Protein AF-0000000085039464 (afdb_homodimer)

Secondary structure (DSSP, 8-state):
---TT--HHHHHHHHHHHHHHTT--HHHHHHHHT--HHHHHHHHTTSSPPPHHHHHHHHHHTT--HHHHTTTS-------SEEEE-GGG-EEE--STT-EEEEEEEEEEEEETTEEEEEEEEEEEEEEE---B--SEEEEEEEEESEEEEEETTEEEEEETT-EEEEETTS-EEEE--SSS-EEEEEEEEEE--/---TT--HHHHHHHHHHHHHHTT--HHHHHHHHT--HHHHHHHHTTSSPPPHHHHHHHHHHTT--HHHHTTT--------SEEEE-GGG-EEE--STT-EEEEEEEEEEEEETTEEEEEEEEEEEEEEE---B--SEEEEEEEEESEEEEEETTEEEEEETT-EEEEETTS-EEEE--SSS-EEEEEEEEEE--

InterPro domains:
  IPR001387 Cro/C1-type, helix-turn-helix domain [PF01381] (15-68)
  IPR001387 Cro/C1-type, helix-turn-helix domain [PS50943] (15-69)
  IPR001387 Cro/C1-type, helix-turn-helix domain [SM00530] (14-69)
  IPR001387 Cro/C1-type, helix-turn-helix domain [cd00093] (12-69)
  IPR010982 Lambda repressor-like, DNA-binding domain superfamily [G3DSA:1.10.260.40] (4-78)
  IPR010982 Lambda repressor-like, DNA-binding domain superfamily [SSF47413] (8-73)
  IPR011051 RmlC-like cupin domain superfamily [SSF51182] (63-189)
  IPR013096 Cupin 2, conserved barrel [PF07883] (136-189)
  IPR014710 RmlC-like jelly roll fold [G3DSA:2.60.120.10] (85-192)
  IPR050807 Transcriptional regulator/dioxygenase, bacterial-type [PTHR46797] (8-188)

Solvent-accessible surface area (backbone atoms only — not comparable to full-atom values): 20134 Å² total; per-residue (Å²): 131,86,64,45,72,79,31,40,51,58,56,9,44,52,50,45,51,53,38,50,76,66,72,46,51,69,61,54,50,16,64,73,38,71,42,54,53,70,57,50,50,27,27,36,51,33,28,29,51,69,40,70,70,58,45,50,34,47,30,56,67,68,72,46,53,71,65,63,72,46,58,75,56,57,78,63,74,72,82,80,47,58,48,81,37,50,53,89,67,43,39,80,45,91,56,57,90,80,45,40,45,67,46,38,24,42,61,52,68,43,55,52,90,66,23,42,31,37,35,29,42,36,39,35,29,52,72,34,44,70,76,68,44,57,26,51,34,41,34,35,39,36,28,71,37,44,47,35,40,38,35,47,66,93,43,77,41,83,42,41,55,54,19,33,41,37,33,44,20,69,46,44,31,39,78,39,25,88,43,95,53,55,22,32,31,44,37,37,38,38,24,46,62,108,131,88,66,47,68,85,30,39,52,59,57,10,43,49,53,45,49,53,38,51,76,68,70,47,51,68,64,56,52,15,63,72,38,71,42,52,52,68,56,48,51,27,26,38,50,34,27,30,49,69,40,70,70,58,45,50,36,46,30,55,67,67,72,45,51,70,65,62,72,48,56,75,56,57,81,64,75,73,83,79,49,57,49,81,37,50,53,89,66,42,39,80,45,91,57,57,90,80,46,40,46,66,45,37,24,43,60,52,69,43,57,54,91,65,22,42,31,37,35,28,42,36,38,34,28,52,73,35,42,69,77,69,44,57,26,52,34,42,34,38,39,36,29,71,36,46,46,36,39,38,35,47,64,92,43,75,43,84,43,40,56,55,19,34,40,36,32,46,20,70,46,42,33,40,77,38,24,87,44,94,54,54,22,34,31,44,38,37,37,37,26,45,61,110

Organism: Cyclobacterium marinum (strain ATCC 25205 / DSM 745 / LMG 13164 / NCIMB 1802) (NCBI:txid880070)

Nearest PDB structures (foldseek):
  8awn-assembly1_A-2  TM=8.419E-01  e=8.025E-09  Thermotoga maritima
  8hjx-assembly1_B  TM=8.366E-01  e=1.280E-08  Thermotoga maritima MSB8
  8awp-assembly1_A  TM=8.703E-01  e=2.900E-08  Thermotoga maritima
  8awo-assembly1_B  TM=8.431E-01  e=2.736E-08  Thermotoga maritima
  3kgz-assembly1_B  TM=7.423E-01  e=2.185E-06  Rhodopseudomonas palustris TIE-1

Structure (mmCIF, N/CA/C/O backbone):
data_AF-0000000085039464-model_v1
#
loop_
_entity.id
_entity.type
_entity.pdbx_description
1 polymer 'Helix-turn-helix domain protein'
#
loop_
_atom_site.group_PDB
_atom_site.id
_atom_site.type_symbol
_atom_site.label_atom_id
_atom_site.label_alt_id
_atom_site.label_comp_id
_atom_site.label_asym_id
_atom_site.label_entity_id
_atom_site.label_seq_id
_atom_site.pdbx_PDB_ins_code
_atom_site.Cartn_x
_atom_site.Cartn_y
_atom_site.Cartn_z
_atom_site.occupancy
_atom_site.B_iso_or_equiv
_atom_site.auth_seq_id
_atom_site.auth_comp_id
_atom_site.auth_asym_id
_atom_site.auth_atom_id
_atom_site.pdbx_PDB_model_num
ATOM 1 N N . MET A 1 1 ? 9.656 14.969 -17.031 1 28.89 1 MET A N 1
ATOM 2 C CA . MET A 1 1 ? 10.25 15.039 -15.703 1 28.89 1 MET A CA 1
ATOM 3 C C . MET A 1 1 ? 9.312 14.461 -14.648 1 28.89 1 MET A C 1
ATOM 5 O O . MET A 1 1 ? 8.219 14.984 -14.43 1 28.89 1 MET A O 1
ATOM 9 N N . ASP A 1 2 ? 9.117 13.305 -14.562 1 37.66 2 ASP A N 1
ATOM 10 C CA . ASP A 1 2 ? 8.242 12.492 -13.727 1 37.66 2 ASP A CA 1
ATOM 11 C C . ASP A 1 2 ? 8.492 12.766 -12.242 1 37.66 2 ASP A C 1
ATOM 13 O O . ASP A 1 2 ? 9.352 12.125 -11.633 1 37.66 2 ASP A O 1
ATOM 17 N N . ASN A 1 3 ? 8.555 14.008 -11.852 1 40.62 3 ASN A N 1
ATOM 18 C CA . ASN A 1 3 ? 8.875 14.531 -10.531 1 40.62 3 ASN A CA 1
ATOM 19 C C . ASN A 1 3 ? 7.922 14 -9.461 1 40.62 3 ASN A C 1
ATOM 21 O O . ASN A 1 3 ? 6.871 14.586 -9.211 1 40.62 3 ASN A O 1
ATOM 25 N N . SER A 1 4 ? 7.883 12.789 -9.383 1 44.72 4 SER A N 1
ATOM 26 C CA . SER A 1 4 ? 7.137 12.023 -8.391 1 44.72 4 SER A CA 1
ATOM 27 C C . SER A 1 4 ? 7.348 12.57 -6.988 1 44.72 4 SER A C 1
ATOM 29 O O . SER A 1 4 ? 6.66 12.172 -6.047 1 44.72 4 SER A O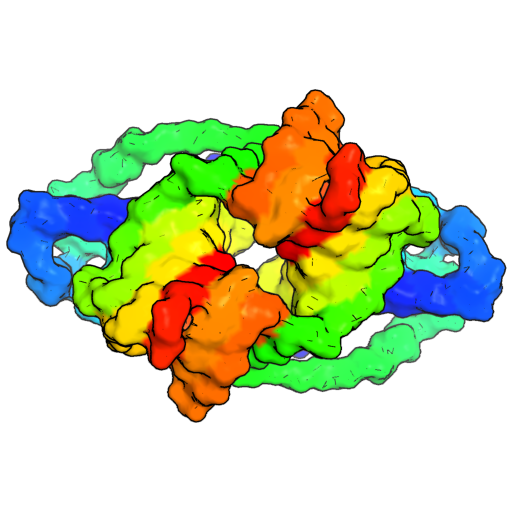 1
ATOM 31 N N . ALA A 1 5 ? 8.578 13.328 -6.801 1 44.28 5 ALA A N 1
ATOM 32 C CA . ALA A 1 5 ? 8.984 13.789 -5.477 1 44.28 5 ALA A CA 1
ATOM 33 C C . ALA A 1 5 ? 7.926 14.703 -4.867 1 44.28 5 ALA A C 1
ATOM 35 O O . ALA A 1 5 ? 7.973 15 -3.67 1 44.28 5 ALA A O 1
ATOM 36 N N . TYR A 1 6 ? 7.305 15.422 -5.844 1 52.38 6 TYR A N 1
ATOM 37 C CA . TYR A 1 6 ? 6.426 16.406 -5.219 1 52.38 6 TYR A CA 1
ATOM 38 C C . TYR A 1 6 ? 5.238 15.727 -4.547 1 52.38 6 TYR A C 1
ATOM 40 O O . TYR A 1 6 ? 4.23 15.438 -5.195 1 52.38 6 TYR A O 1
ATOM 48 N N . LEU A 1 7 ? 5.543 15.164 -3.32 1 71.12 7 LEU A N 1
ATOM 49 C CA . LEU A 1 7 ? 4.68 14.289 -2.541 1 71.12 7 LEU A CA 1
ATOM 50 C C . LEU A 1 7 ? 3.848 15.086 -1.542 1 71.12 7 LEU A C 1
ATOM 52 O O . LEU A 1 7 ? 4.262 16.156 -1.104 1 71.12 7 LEU A O 1
ATOM 56 N N . THR A 1 8 ? 2.615 14.906 -1.53 1 80.5 8 THR A N 1
ATOM 57 C CA . THR A 1 8 ? 1.547 15.531 -0.761 1 80.5 8 THR A CA 1
ATOM 58 C C . THR A 1 8 ? 2.051 15.961 0.614 1 80.5 8 THR A C 1
ATOM 60 O O . THR A 1 8 ? 1.874 17.109 1.016 1 80.5 8 THR A O 1
ATOM 63 N N . THR A 1 9 ? 2.879 15.227 1.205 1 85.56 9 THR A N 1
ATOM 64 C CA . 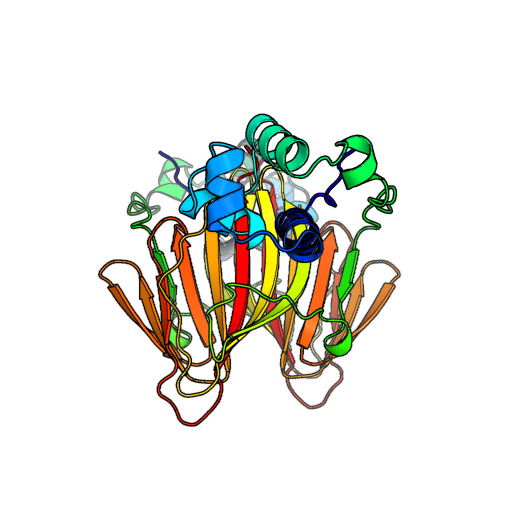THR A 1 9 ? 3.33 15.508 2.562 1 85.56 9 THR A CA 1
ATOM 65 C C . THR A 1 9 ? 4.438 16.562 2.559 1 85.56 9 THR A C 1
ATOM 67 O O . THR A 1 9 ? 4.488 17.422 3.439 1 85.56 9 THR A O 1
ATOM 70 N N . TRP A 1 10 ? 5.305 16.547 1.567 1 85.19 10 TRP A N 1
ATOM 71 C CA . TRP A 1 10 ? 6.383 17.516 1.484 1 85.19 10 TRP A CA 1
ATOM 72 C C . TRP A 1 10 ? 5.832 18.922 1.24 1 85.19 10 TRP A C 1
ATOM 74 O O . TRP A 1 10 ? 6.191 19.859 1.942 1 85.19 10 TRP A O 1
ATOM 84 N N . ILE A 1 11 ? 4.941 19.031 0.351 1 88.44 11 ILE A N 1
ATOM 85 C CA . ILE A 1 11 ? 4.32 20.297 0.02 1 88.44 11 ILE A CA 1
ATOM 86 C C . ILE A 1 11 ? 3.582 20.844 1.239 1 88.44 11 ILE A C 1
ATOM 88 O O . ILE A 1 11 ? 3.773 22 1.621 1 88.44 11 ILE A O 1
ATOM 92 N N . GLY A 1 12 ? 2.775 19.969 1.784 1 92.19 12 GLY A N 1
ATOM 93 C CA . GLY A 1 12 ? 1.966 20.375 2.922 1 92.19 12 GLY A CA 1
ATOM 94 C C . GLY A 1 12 ? 2.793 20.828 4.109 1 92.19 12 GLY A C 1
ATOM 95 O O . GLY A 1 12 ? 2.516 21.875 4.707 1 92.19 12 GLY A O 1
ATOM 96 N N . SER A 1 13 ? 3.814 20.062 4.418 1 91.12 13 SER A N 1
ATOM 97 C CA . SER A 1 13 ? 4.664 20.375 5.555 1 91.12 13 SER A CA 1
ATOM 98 C C . SER A 1 13 ? 5.43 21.672 5.328 1 91.12 13 SER A C 1
ATOM 100 O O . SER A 1 13 ? 5.625 22.453 6.262 1 91.12 13 SER A O 1
ATOM 102 N N . LYS A 1 14 ? 5.875 21.891 4.105 1 91.5 14 LYS A N 1
ATOM 103 C CA . LYS A 1 14 ? 6.617 23.109 3.793 1 91.5 14 LYS A CA 1
ATOM 104 C C . LYS A 1 14 ? 5.73 24.344 3.912 1 91.5 14 LYS A C 1
ATOM 106 O O . LYS A 1 14 ? 6.145 25.359 4.461 1 91.5 14 LYS A O 1
ATOM 111 N N . ILE A 1 15 ? 4.539 24.234 3.457 1 94.75 15 ILE A N 1
ATOM 112 C CA . ILE A 1 15 ? 3.572 25.312 3.596 1 94.75 15 ILE A CA 1
ATOM 113 C C . ILE A 1 15 ? 3.346 25.609 5.074 1 94.75 15 ILE A C 1
ATOM 115 O O . ILE A 1 15 ? 3.361 26.781 5.488 1 94.75 15 ILE A O 1
ATOM 119 N N . LYS A 1 16 ? 3.141 24.609 5.793 1 95.5 16 LYS A N 1
ATOM 120 C CA . LYS A 1 16 ? 2.916 24.75 7.227 1 95.5 16 LYS A CA 1
ATOM 121 C C . LYS A 1 16 ? 4.098 25.438 7.902 1 95.5 16 LYS A C 1
ATOM 123 O O . LYS A 1 16 ? 3.912 26.344 8.719 1 95.5 16 LYS A O 1
ATOM 128 N N . ASP A 1 17 ? 5.262 24.984 7.547 1 94.38 17 ASP A N 1
ATOM 129 C CA . ASP A 1 17 ? 6.473 25.547 8.133 1 94.38 17 ASP A CA 1
ATOM 130 C C . ASP A 1 17 ? 6.586 27.047 7.812 1 94.38 17 ASP A C 1
ATOM 132 O O . ASP A 1 17 ? 6.922 27.844 8.68 1 94.38 17 ASP A O 1
ATOM 136 N N . ILE A 1 18 ? 6.336 27.391 6.637 1 95.62 18 ILE A N 1
ATOM 137 C CA . ILE A 1 18 ? 6.406 28.781 6.219 1 95.62 18 ILE A CA 1
ATOM 138 C C . ILE A 1 18 ? 5.355 29.594 6.965 1 95.62 18 ILE A C 1
ATOM 140 O O . ILE A 1 18 ? 5.652 30.672 7.492 1 95.62 18 ILE A O 1
ATOM 144 N N . ARG A 1 19 ? 4.098 29.062 7.016 1 96.81 19 ARG A N 1
ATOM 145 C CA . ARG A 1 19 ? 3.025 29.734 7.738 1 96.81 19 ARG A CA 1
ATOM 146 C C . ARG A 1 19 ? 3.428 30.016 9.18 1 96.81 19 ARG A C 1
ATOM 148 O O . ARG A 1 19 ? 3.268 31.125 9.68 1 96.81 19 ARG A O 1
ATOM 155 N N . LYS A 1 20 ? 3.967 29 9.797 1 95.75 20 LYS A N 1
ATOM 156 C CA . LYS A 1 20 ? 4.348 29.094 11.203 1 95.75 20 LYS A CA 1
ATOM 157 C C . LYS A 1 20 ? 5.512 30.062 11.391 1 95.75 20 LYS A C 1
ATOM 159 O O . LYS A 1 20 ? 5.559 30.812 12.367 1 95.75 20 LYS A O 1
ATOM 164 N N . SER A 1 21 ? 6.445 30.047 10.484 1 96.12 21 SER A N 1
ATOM 165 C CA . SER A 1 21 ? 7.59 30.953 10.562 1 96.12 21 SER A CA 1
ATOM 166 C C . SER A 1 21 ? 7.152 32.406 10.469 1 96.12 21 SER A C 1
ATOM 168 O O . SER A 1 21 ? 7.844 33.312 10.961 1 96.12 21 SER A O 1
ATOM 170 N N . GLN A 1 22 ? 6.031 32.625 9.859 1 96.56 22 GLN A N 1
ATOM 171 C CA . GLN A 1 22 ? 5.473 33.969 9.719 1 96.56 22 GLN A CA 1
ATOM 172 C C . GLN A 1 22 ? 4.484 34.25 10.844 1 96.56 22 GLN A C 1
ATOM 174 O O . GLN A 1 22 ? 3.783 35.281 10.805 1 96.56 22 GLN A O 1
ATOM 179 N N . HIS A 1 23 ? 4.312 33.312 11.758 1 96.38 23 HIS A N 1
ATOM 180 C CA . HIS A 1 23 ? 3.453 33.438 12.93 1 96.38 23 HIS A CA 1
ATOM 181 C C . HIS A 1 23 ? 1.992 33.594 12.523 1 96.38 23 HIS A C 1
ATOM 183 O O . HIS A 1 23 ? 1.258 34.406 13.125 1 96.38 23 HIS A O 1
ATOM 189 N N . LEU A 1 24 ? 1.607 33 11.484 1 95.88 24 LEU A N 1
ATOM 190 C CA . LEU A 1 24 ? 0.227 33 11.016 1 95.88 24 LEU A CA 1
ATOM 191 C C . LEU A 1 24 ? -0.528 31.781 11.492 1 95.88 24 LEU A C 1
ATOM 193 O O . LEU A 1 24 ? 0 30.656 11.445 1 95.88 24 LEU A O 1
ATOM 197 N N . LYS A 1 25 ? -1.698 32.062 11.984 1 96.19 25 LYS A N 1
ATOM 198 C CA . LYS A 1 25 ? -2.584 30.953 12.297 1 96.19 25 LYS A CA 1
ATOM 199 C C . LYS A 1 25 ? -3.18 30.344 11.023 1 96.19 25 LYS A C 1
ATOM 201 O O . LYS A 1 25 ? -3.213 31 9.977 1 96.19 25 LYS A O 1
ATOM 206 N N . LEU A 1 26 ? -3.621 29.078 11.188 1 95.69 26 LEU A N 1
ATOM 207 C CA . LEU A 1 26 ? -4.23 28.406 10.039 1 95.69 26 LEU A CA 1
ATOM 208 C C . LEU A 1 26 ? -5.422 29.188 9.516 1 95.69 26 LEU A C 1
ATOM 210 O O . LEU A 1 26 ? -5.559 29.391 8.305 1 95.69 26 LEU A O 1
ATOM 214 N N . GLY A 1 27 ? -6.27 29.672 10.422 1 95.75 27 GLY A N 1
ATOM 215 C CA . GLY A 1 27 ? -7.449 30.438 10.055 1 95.75 27 GLY A CA 1
ATOM 216 C C . GLY A 1 27 ? -7.121 31.734 9.336 1 95.75 27 GLY A C 1
ATOM 217 O O . GLY A 1 27 ? -7.816 32.125 8.391 1 95.75 27 GLY A O 1
ATOM 218 N N . ASP A 1 28 ? -6.074 32.406 9.742 1 96.75 28 ASP A N 1
ATOM 219 C CA . ASP A 1 28 ? -5.652 33.656 9.117 1 96.75 28 ASP A CA 1
ATOM 220 C C . ASP A 1 28 ? -5.211 33.406 7.672 1 96.75 28 ASP A C 1
ATOM 222 O O . ASP A 1 28 ? -5.586 34.156 6.773 1 96.75 28 ASP A O 1
ATOM 226 N N . LEU A 1 29 ? -4.414 32.406 7.523 1 97.12 29 LEU A N 1
ATOM 227 C CA . LEU A 1 29 ? -3.967 32.094 6.176 1 97.12 29 LEU A CA 1
ATOM 228 C C . LEU A 1 29 ? -5.145 31.703 5.285 1 97.12 29 LEU A C 1
ATOM 230 O O . LEU A 1 29 ? -5.191 32.094 4.113 1 97.12 29 LEU A O 1
ATOM 234 N N . ALA A 1 30 ? -6.035 30.938 5.812 1 96.75 30 ALA A N 1
ATOM 235 C CA . ALA A 1 30 ? -7.23 30.547 5.07 1 96.75 30 ALA A CA 1
ATOM 236 C C . ALA A 1 30 ? -8.016 31.766 4.609 1 96.75 30 ALA A C 1
ATOM 238 O O . ALA A 1 30 ? -8.359 31.891 3.43 1 96.75 30 ALA A O 1
ATOM 239 N N . ASP A 1 31 ? -8.242 32.688 5.473 1 96.38 31 ASP A N 1
ATOM 240 C CA . ASP A 1 31 ? -8.992 33.906 5.184 1 96.38 31 ASP A CA 1
ATOM 241 C C . ASP A 1 31 ? -8.305 34.719 4.105 1 96.38 31 ASP A C 1
ATOM 243 O O . ASP A 1 31 ? -8.938 35.125 3.131 1 96.38 31 ASP A O 1
ATOM 247 N N . LYS A 1 32 ? -7.09 34.906 4.238 1 96.5 32 LYS A N 1
ATOM 248 C CA . LYS A 1 32 ? -6.324 35.75 3.334 1 96.5 32 LYS A CA 1
ATOM 249 C C . LYS A 1 32 ? -6.184 35.125 1.958 1 96.5 32 LYS A C 1
ATOM 251 O O . LYS A 1 32 ? -6.129 35.812 0.943 1 96.5 32 LYS A O 1
ATOM 256 N N . SER A 1 33 ? -6.062 33.812 1.909 1 95.94 33 SER A N 1
ATOM 257 C CA . SER A 1 33 ? -5.824 33.125 0.652 1 95.94 33 SER A CA 1
ATOM 258 C C . SER A 1 33 ? -7.133 32.844 -0.076 1 95.94 33 SER A C 1
ATOM 260 O O . SER A 1 33 ? -7.129 32.5 -1.261 1 95.94 33 SER A O 1
ATOM 262 N N . GLY A 1 34 ? -8.234 32.812 0.656 1 95.56 34 GLY A N 1
ATOM 263 C CA . GLY A 1 34 ? -9.523 32.5 0.071 1 95.56 34 GLY A CA 1
ATOM 264 C C . GLY A 1 34 ? -9.781 31 0.017 1 95.56 34 GLY A C 1
ATOM 265 O O . GLY A 1 34 ? -10.727 30.547 -0.64 1 95.56 34 GLY A O 1
ATOM 266 N N . ILE A 1 35 ? -8.938 30.234 0.652 1 94.31 35 ILE A N 1
ATOM 267 C CA . ILE A 1 35 ? -9.117 28.797 0.771 1 94.31 35 ILE A CA 1
ATOM 268 C C . ILE A 1 35 ? -9.773 28.469 2.107 1 94.31 35 ILE A C 1
ATOM 270 O O . ILE A 1 35 ? -9.438 29.062 3.137 1 94.31 35 ILE A O 1
ATOM 274 N N . SER A 1 36 ? -10.773 27.578 2.061 1 95.56 36 SER A N 1
ATOM 275 C CA . SER A 1 36 ? -11.43 27.219 3.316 1 95.56 36 SER A CA 1
ATOM 276 C C . SER A 1 36 ? -10.43 26.641 4.312 1 95.56 36 SER A C 1
ATOM 278 O O . SER A 1 36 ? -9.438 26.016 3.92 1 95.56 36 SER A O 1
ATOM 280 N N . ILE A 1 37 ? -10.695 26.859 5.57 1 95 37 ILE A N 1
ATOM 281 C CA . ILE A 1 37 ? -9.844 26.359 6.645 1 95 37 ILE A CA 1
ATOM 282 C C . ILE A 1 37 ? -9.734 24.844 6.555 1 95 37 ILE A C 1
ATOM 284 O O . ILE A 1 37 ? -8.664 24.266 6.777 1 95 37 ILE A O 1
ATOM 288 N N . ALA A 1 38 ? -10.805 24.203 6.223 1 94.06 38 ALA A N 1
ATOM 289 C CA . ALA A 1 38 ? -10.836 22.75 6.094 1 94.06 38 ALA A CA 1
ATOM 290 C C . ALA A 1 38 ? -9.898 22.281 4.98 1 94.06 38 ALA A C 1
ATOM 292 O O . ALA A 1 38 ? -9.109 21.359 5.172 1 94.06 38 ALA A O 1
ATOM 293 N N . MET A 1 39 ? -9.977 22.906 3.908 1 94.5 39 MET A N 1
ATOM 294 C CA . MET A 1 39 ? -9.156 22.547 2.762 1 94.5 39 MET A CA 1
ATOM 295 C C . MET A 1 39 ? -7.684 22.844 3.037 1 94.5 39 MET A C 1
ATOM 297 O O . MET A 1 39 ? -6.812 22.031 2.732 1 94.5 39 MET A O 1
ATOM 301 N N . LEU A 1 40 ? -7.398 23.969 3.584 1 96 40 LEU A N 1
ATOM 302 C CA . LEU A 1 40 ? -6.027 24.328 3.906 1 96 40 LEU A CA 1
ATOM 303 C C . LEU A 1 40 ? -5.418 23.359 4.906 1 96 40 LEU A C 1
ATOM 305 O O . LEU A 1 40 ? -4.25 22.984 4.781 1 96 40 LEU A O 1
ATOM 309 N N . SER A 1 41 ? -6.207 22.984 5.879 1 95.06 41 SER A N 1
ATOM 310 C CA . SER A 1 41 ? -5.758 21.984 6.848 1 95.06 41 SER A CA 1
ATOM 311 C C . SER A 1 41 ? -5.387 20.672 6.164 1 95.06 41 SER A C 1
ATOM 313 O O . SER A 1 41 ? -4.332 20.109 6.441 1 95.06 41 SER A O 1
ATOM 315 N N . LYS A 1 42 ? -6.234 20.25 5.25 1 95.06 42 LYS A N 1
ATOM 316 C CA . LYS A 1 42 ? -5.969 19.016 4.512 1 95.06 42 LYS A CA 1
ATOM 317 C C . LYS A 1 42 ? -4.691 19.125 3.688 1 95.06 42 LYS A C 1
ATOM 319 O O . LYS A 1 42 ? -3.902 18.188 3.619 1 95.06 42 LYS A O 1
ATOM 324 N N . ILE A 1 43 ? -4.508 20.234 3.096 1 93.56 43 ILE A N 1
ATOM 325 C CA . ILE A 1 43 ? -3.318 20.484 2.295 1 93.56 43 ILE A CA 1
ATOM 326 C C . ILE A 1 43 ? -2.074 20.391 3.176 1 93.56 43 ILE A C 1
ATOM 328 O O . ILE A 1 43 ? -1.142 19.641 2.877 1 93.56 43 ILE A O 1
ATOM 332 N N . GLU A 1 44 ? -2.07 21.109 4.312 1 94.88 44 GLU A N 1
ATOM 333 C CA . GLU A 1 44 ? -0.904 21.156 5.188 1 94.88 44 GLU A CA 1
ATOM 334 C C . GLU A 1 44 ? -0.583 19.797 5.777 1 94.88 44 GLU A C 1
ATOM 336 O O . GLU A 1 44 ? 0.57 19.516 6.109 1 94.88 44 GLU A O 1
ATOM 341 N N . ASN A 1 45 ? -1.657 19 5.895 1 93.62 45 ASN A N 1
ATOM 342 C CA . ASN A 1 45 ? -1.473 17.703 6.555 1 93.62 45 ASN A CA 1
ATOM 343 C C . ASN A 1 45 ? -1.291 16.578 5.547 1 93.62 45 ASN A C 1
ATOM 345 O O . ASN A 1 45 ? -1.267 15.406 5.918 1 93.62 45 ASN A O 1
ATOM 349 N N . GLY A 1 46 ? -1.173 16.875 4.281 1 91.62 46 GLY A N 1
ATOM 350 C CA . GLY A 1 46 ? -0.889 15.906 3.238 1 91.62 46 GLY A CA 1
ATOM 351 C C . GLY A 1 46 ? -2.068 15.008 2.926 1 91.62 46 GLY A C 1
ATOM 352 O O . GLY A 1 46 ? -1.886 13.852 2.521 1 91.62 46 GLY A O 1
ATOM 353 N N . ARG A 1 47 ? -3.277 15.492 3.152 1 93.5 47 ARG A N 1
ATOM 354 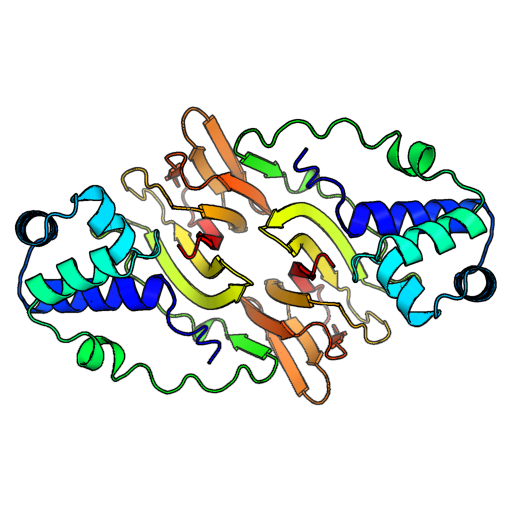C CA . ARG A 1 47 ? -4.465 14.664 2.953 1 93.5 47 ARG A CA 1
ATOM 355 C C . ARG A 1 47 ? -5.152 15.008 1.634 1 93.5 47 ARG A C 1
ATOM 357 O O . ARG A 1 47 ? -6.121 14.352 1.244 1 93.5 47 ARG A O 1
ATOM 364 N N . VAL A 1 48 ? -4.68 16.031 0.959 1 92 48 VAL A N 1
ATOM 365 C CA . VAL A 1 48 ? -5.141 16.391 -0.377 1 92 48 VAL A CA 1
ATOM 366 C C . VAL A 1 48 ? -3.977 16.953 -1.188 1 92 48 VAL A C 1
ATOM 368 O O . VAL A 1 48 ? -3.096 17.625 -0.641 1 92 48 VAL A O 1
ATOM 371 N N . PHE A 1 49 ? -3.93 16.578 -2.449 1 89 49 PHE A N 1
ATOM 372 C CA . PHE A 1 49 ? -3.006 17.234 -3.371 1 89 49 PHE A CA 1
ATOM 373 C C . PHE A 1 49 ? -3.572 18.562 -3.854 1 89 49 PHE A C 1
ATOM 375 O O . PHE A 1 49 ? -4.641 18.609 -4.465 1 89 49 PHE A O 1
ATOM 382 N N . PRO A 1 50 ? -2.871 19.641 -3.512 1 90.69 50 PRO A N 1
ATOM 383 C CA . PRO A 1 50 ? -3.434 20.922 -3.949 1 90.69 50 PRO A CA 1
ATOM 384 C C . PRO A 1 50 ? -3.395 21.094 -5.465 1 90.69 50 PRO A C 1
ATOM 386 O O . PRO A 1 50 ? -2.447 20.656 -6.117 1 90.69 50 PRO A O 1
ATOM 389 N N . THR A 1 51 ? -4.395 21.75 -5.988 1 84.25 51 THR A N 1
ATOM 390 C CA . THR A 1 51 ? -4.34 22.188 -7.383 1 84.25 51 THR A CA 1
ATOM 391 C C . THR A 1 51 ? -3.34 23.312 -7.562 1 84.25 51 THR A C 1
ATOM 393 O O . THR A 1 51 ? -2.932 23.953 -6.586 1 84.25 51 THR A O 1
ATOM 396 N N . LEU A 1 52 ? -2.953 23.438 -8.781 1 84.5 52 LEU A N 1
ATOM 397 C CA . LEU A 1 52 ? -1.997 24.516 -9.039 1 84.5 52 LEU A CA 1
ATOM 398 C C . LEU A 1 52 ? -2.574 25.875 -8.633 1 84.5 52 LEU A C 1
ATOM 400 O O . LEU A 1 52 ? -1.914 26.656 -7.949 1 84.5 52 LEU A O 1
ATOM 404 N N . PRO A 1 53 ? -3.838 26.172 -8.922 1 87.25 53 PRO A N 1
ATOM 405 C CA . PRO A 1 53 ? -4.414 27.453 -8.492 1 87.25 53 PRO A CA 1
ATOM 406 C C . PRO A 1 53 ? -4.426 27.609 -6.977 1 87.25 53 PRO A C 1
ATOM 408 O O . PRO A 1 53 ? -4.078 28.688 -6.461 1 87.25 53 PRO A O 1
ATOM 411 N N . SER A 1 54 ? -4.781 26.609 -6.262 1 91.44 54 SER A N 1
ATOM 412 C CA . SER A 1 54 ? -4.809 26.688 -4.805 1 91.44 54 SER A CA 1
ATOM 413 C C . SER A 1 54 ? -3.41 26.891 -4.234 1 91.44 54 SER A C 1
ATOM 415 O O . SER A 1 54 ? -3.23 27.641 -3.275 1 91.44 54 SER A O 1
ATOM 417 N N . LEU A 1 55 ? -2.484 26.188 -4.848 1 91.12 55 LEU A N 1
ATOM 418 C CA . LEU A 1 55 ? -1.105 26.328 -4.391 1 91.12 55 LEU A CA 1
ATOM 419 C C . LEU A 1 55 ? -0.604 27.766 -4.609 1 91.12 55 LEU A C 1
ATOM 421 O O . LEU A 1 55 ? -0.002 28.359 -3.713 1 91.12 55 LEU A O 1
ATOM 425 N N . ILE A 1 56 ? -0.903 28.281 -5.711 1 89.5 56 ILE A N 1
ATOM 426 C CA . ILE A 1 56 ? -0.479 29.641 -6.051 1 89.5 56 ILE A CA 1
ATOM 427 C C . ILE A 1 56 ? -1.114 30.641 -5.086 1 89.5 56 ILE A C 1
ATOM 429 O O . ILE A 1 56 ? -0.443 31.547 -4.59 1 89.5 56 ILE A O 1
ATOM 433 N N . GLN A 1 57 ? -2.354 30.469 -4.766 1 93.56 57 GLN A N 1
ATOM 434 C CA . GLN A 1 57 ? -3.057 31.344 -3.828 1 93.56 57 GLN A CA 1
ATOM 435 C C . GLN A 1 57 ? -2.396 31.328 -2.453 1 93.56 57 GLN A C 1
ATOM 437 O O . GLN A 1 57 ? -2.17 32.375 -1.852 1 93.56 57 GLN A O 1
ATOM 442 N N . VAL A 1 58 ? -2.086 30.172 -2.047 1 96.25 58 VAL A N 1
ATOM 443 C CA . VAL A 1 58 ? -1.492 30 -0.724 1 96.25 58 VAL A CA 1
ATOM 444 C C . VAL A 1 58 ? -0.102 30.625 -0.698 1 96.25 58 VAL A C 1
ATOM 446 O O . VAL A 1 58 ? 0.218 31.406 0.207 1 96.25 58 VAL A O 1
ATOM 449 N N . LEU A 1 59 ? 0.634 30.328 -1.676 1 94.31 59 LEU A N 1
ATOM 450 C CA . LEU A 1 59 ? 2.01 30.812 -1.708 1 94.31 59 LEU A CA 1
ATOM 451 C C . LEU A 1 59 ? 2.045 32.344 -1.867 1 94.31 59 LEU A C 1
ATOM 453 O O . LEU A 1 59 ? 2.881 33 -1.259 1 94.31 59 LEU A O 1
ATOM 457 N N . ALA A 1 60 ? 1.161 32.844 -2.672 1 94.31 60 ALA A N 1
ATOM 458 C CA . ALA A 1 60 ? 1.07 34.312 -2.838 1 94.31 60 ALA A CA 1
ATOM 459 C C . ALA A 1 60 ? 0.776 34.969 -1.507 1 94.31 60 ALA A C 1
ATOM 461 O O . ALA A 1 60 ? 1.381 36 -1.183 1 94.31 60 ALA A O 1
ATOM 462 N N . THR A 1 61 ? -0.134 34.375 -0.766 1 96.56 61 THR A N 1
ATOM 463 C CA . THR A 1 61 ? -0.501 34.938 0.534 1 96.56 61 THR A CA 1
ATOM 464 C C . THR A 1 61 ? 0.684 34.875 1.494 1 96.56 61 THR A C 1
ATOM 466 O O . THR A 1 61 ? 0.844 35.781 2.332 1 96.56 61 THR A O 1
ATOM 469 N N . LEU A 1 62 ? 1.521 33.906 1.326 1 97.38 62 LEU A N 1
ATOM 470 C CA . LEU A 1 62 ? 2.693 33.719 2.178 1 97.38 62 LEU A CA 1
ATOM 471 C C . LEU A 1 62 ? 3.883 34.5 1.623 1 97.38 62 LEU A C 1
ATOM 473 O O . LEU A 1 62 ? 4.977 34.469 2.193 1 97.38 62 LEU A O 1
ATOM 477 N N . ASN A 1 63 ? 3.717 35.094 0.568 1 96.81 63 ASN A N 1
ATOM 478 C CA . ASN A 1 63 ? 4.758 35.875 -0.101 1 96.81 63 ASN A CA 1
ATOM 479 C C . ASN A 1 63 ? 5.949 35 -0.474 1 96.81 63 ASN A C 1
ATOM 481 O O . ASN A 1 63 ? 7.098 35.344 -0.203 1 96.81 63 ASN A O 1
ATOM 485 N N . VAL A 1 64 ? 5.656 33.844 -1.009 1 95.06 64 VAL A N 1
ATOM 486 C CA . VAL A 1 64 ? 6.688 32.938 -1.474 1 95.06 64 VAL A CA 1
ATOM 487 C C . VAL A 1 64 ? 6.52 32.688 -2.971 1 95.06 64 VAL A C 1
ATOM 489 O O . VAL A 1 64 ? 5.41 32.406 -3.439 1 95.06 64 VAL A O 1
ATOM 492 N N . ASP A 1 65 ? 7.613 32.75 -3.703 1 91.12 65 ASP A N 1
ATOM 493 C CA . ASP A 1 65 ? 7.629 32.438 -5.133 1 91.12 65 ASP A CA 1
ATOM 494 C C . ASP A 1 65 ? 7.586 30.938 -5.375 1 91.12 65 ASP A C 1
ATOM 496 O O . ASP A 1 65 ? 8.25 30.172 -4.68 1 91.12 65 ASP A O 1
ATOM 500 N N . LEU A 1 66 ? 6.82 30.625 -6.344 1 86.75 66 LEU A N 1
ATOM 501 C CA . LEU A 1 66 ? 6.637 29.219 -6.672 1 86.75 66 LEU A CA 1
ATOM 502 C C . LEU A 1 66 ? 7.98 28.547 -6.945 1 86.75 66 LEU A C 1
ATOM 504 O O . LEU A 1 66 ? 8.227 27.422 -6.488 1 86.75 66 LEU A O 1
ATOM 508 N N . ASN A 1 67 ? 8.82 29.219 -7.656 1 82 67 ASN A N 1
ATOM 509 C CA . ASN A 1 67 ? 10.133 28.672 -7.984 1 82 67 ASN A CA 1
ATOM 510 C C . ASN A 1 67 ? 11 28.516 -6.738 1 82 67 ASN A C 1
ATOM 512 O O . ASN A 1 67 ? 11.734 27.531 -6.609 1 82 67 ASN A O 1
ATOM 516 N N . VAL A 1 68 ? 10.891 29.5 -5.922 1 86 68 VAL A N 1
ATOM 517 C CA . VAL A 1 68 ? 11.641 29.453 -4.672 1 86 68 VAL A CA 1
ATOM 518 C C . VAL A 1 68 ? 11.117 28.312 -3.797 1 86 68 VAL A C 1
ATOM 520 O O . VAL A 1 68 ? 11.898 27.609 -3.16 1 86 68 VAL A O 1
ATOM 523 N N . PHE A 1 69 ? 9.828 28.203 -3.752 1 88.62 69 PHE A N 1
ATOM 524 C CA . PHE A 1 69 ? 9.195 27.156 -2.963 1 88.62 69 PHE A CA 1
ATOM 525 C C . PHE A 1 69 ? 9.734 25.781 -3.355 1 88.62 69 PHE A C 1
ATOM 527 O O . PHE A 1 69 ? 9.969 24.938 -2.494 1 88.62 69 PHE A O 1
ATOM 534 N N . PHE A 1 70 ? 9.977 25.578 -4.637 1 83.19 70 PHE A N 1
ATOM 535 C CA . PHE A 1 70 ? 10.383 24.266 -5.129 1 83.19 70 PHE A CA 1
ATOM 536 C C . PHE A 1 70 ? 11.891 24.234 -5.375 1 83.19 70 PHE A C 1
ATOM 538 O O . PHE A 1 70 ? 12.398 23.281 -5.961 1 83.19 70 PHE A O 1
ATOM 545 N N . ALA A 1 71 ? 12.57 25.297 -5.059 1 78.19 71 ALA A N 1
ATOM 546 C CA . ALA A 1 71 ? 14 25.438 -5.348 1 78.19 71 ALA A CA 1
ATOM 547 C C . ALA A 1 71 ? 14.781 24.266 -4.766 1 78.19 71 ALA A C 1
ATOM 549 O O . ALA A 1 71 ? 15.766 23.812 -5.355 1 78.19 71 ALA A O 1
ATOM 550 N N . ASP A 1 72 ? 14.398 23.906 -3.588 1 72.19 72 ASP A N 1
ATOM 551 C CA . ASP A 1 72 ? 15.141 22.844 -2.912 1 72.19 72 ASP A CA 1
ATOM 552 C C . ASP A 1 72 ? 14.688 21.469 -3.398 1 72.19 72 ASP A C 1
ATOM 554 O O . ASP A 1 72 ? 15.172 20.438 -2.91 1 72.19 72 ASP A O 1
ATOM 558 N N . LEU A 1 73 ? 13.703 21.547 -4.094 1 62.62 73 LEU A N 1
ATOM 559 C CA . LEU A 1 73 ? 13.289 20.266 -4.645 1 62.62 73 LEU A CA 1
ATOM 560 C C . LEU A 1 73 ? 14.367 19.703 -5.562 1 62.62 73 LEU A C 1
ATOM 562 O O . LEU A 1 73 ? 14.727 20.312 -6.562 1 62.62 73 LEU A O 1
ATOM 566 N N . GLN A 1 74 ? 15.484 19.391 -5.008 1 55.09 74 GLN A N 1
ATOM 567 C CA . GLN A 1 74 ? 16.531 18.75 -5.793 1 55.09 74 GLN A CA 1
ATOM 568 C C . GLN A 1 74 ? 15.938 17.844 -6.867 1 55.09 74 GLN A C 1
ATOM 570 O O . GLN A 1 74 ? 14.852 17.297 -6.688 1 55.09 74 GLN A O 1
ATOM 575 N N . THR A 1 75 ? 16.484 18.062 -8.062 1 52.84 75 THR A N 1
ATOM 576 C CA . THR A 1 75 ? 16.203 17.156 -9.18 1 52.84 75 THR A CA 1
ATOM 577 C C . THR A 1 75 ? 16.109 15.719 -8.695 1 52.84 75 THR A C 1
ATOM 579 O O . THR A 1 75 ? 17.031 15.211 -8.062 1 52.84 75 THR A O 1
ATOM 582 N N . GLU A 1 76 ? 15 15.406 -8.195 1 51.28 76 GLU A N 1
ATOM 583 C CA . GLU A 1 76 ? 14.719 14.055 -7.742 1 51.28 76 GLU A CA 1
ATOM 584 C C . GLU A 1 76 ? 15.562 13.031 -8.5 1 51.28 76 GLU A C 1
ATOM 586 O O . GLU A 1 76 ? 15.656 13.086 -9.727 1 51.28 76 GLU A O 1
ATOM 591 N N . LYS A 1 77 ? 16.625 12.594 -7.793 1 57.53 77 LYS A N 1
ATOM 592 C CA . LYS A 1 77 ? 17.344 11.469 -8.375 1 57.53 77 LYS A CA 1
ATOM 593 C C . LYS A 1 77 ? 16.375 10.469 -9.008 1 57.53 77 LYS A C 1
ATOM 595 O O . LYS A 1 77 ? 15.258 10.289 -8.523 1 57.53 77 LYS A O 1
ATOM 600 N N . GLU A 1 78 ? 16.484 10.133 -10.195 1 69.94 78 GLU A N 1
ATOM 601 C CA . GLU A 1 78 ? 15.781 9.094 -10.938 1 69.94 78 GLU A CA 1
ATOM 602 C C . GLU A 1 78 ? 15.562 7.848 -10.078 1 69.94 78 GLU A C 1
ATOM 604 O O . GLU A 1 78 ? 16.438 7.465 -9.297 1 69.94 78 GLU A O 1
ATOM 609 N N . PHE A 1 79 ? 14.312 7.41 -9.906 1 81.19 79 PHE A N 1
ATOM 610 C CA . PHE A 1 79 ? 14.023 6.129 -9.281 1 81.19 79 PHE A CA 1
ATOM 611 C C . PHE A 1 79 ? 14.969 5.051 -9.789 1 81.19 79 PHE A C 1
ATOM 613 O O . PHE A 1 79 ? 14.906 4.656 -10.953 1 81.19 79 PHE A O 1
ATOM 620 N N . PRO A 1 80 ? 15.906 4.629 -9.016 1 87.75 80 PRO A N 1
ATOM 621 C CA . PRO A 1 80 ? 16.922 3.674 -9.484 1 87.75 80 PRO A CA 1
ATOM 622 C C . PRO A 1 80 ? 16.359 2.262 -9.641 1 87.75 80 PRO A C 1
ATOM 624 O O . PRO A 1 80 ? 17.125 1.314 -9.852 1 87.75 80 PRO A O 1
ATOM 627 N N . GLY A 1 81 ? 15.141 2.102 -9.375 1 93.5 81 GLY A N 1
ATOM 628 C CA . GLY A 1 81 ? 14.516 0.793 -9.469 1 93.5 81 GLY A CA 1
ATOM 629 C C . GLY A 1 81 ? 14.039 0.266 -8.125 1 93.5 81 GLY A C 1
ATOM 630 O O . GLY A 1 81 ? 13.305 -0.724 -8.07 1 93.5 81 GLY A O 1
ATOM 631 N N . TYR A 1 82 ? 14.594 0.961 -7.027 1 96.06 82 TYR A N 1
ATOM 632 C CA . TYR A 1 82 ? 14.125 0.554 -5.707 1 96.06 82 TYR A CA 1
ATOM 633 C C . TYR A 1 82 ? 14.289 1.683 -4.695 1 96.06 82 TYR A C 1
ATOM 635 O O . TYR A 1 82 ? 15.031 2.637 -4.941 1 96.06 82 TYR A O 1
ATOM 643 N N . LEU A 1 83 ? 13.562 1.677 -3.637 1 95.62 83 LEU A N 1
ATOM 644 C CA . LEU A 1 83 ? 13.695 2.492 -2.436 1 95.62 83 LEU A CA 1
ATOM 645 C C . LEU A 1 83 ? 13.719 1.618 -1.186 1 95.62 83 LEU A C 1
ATOM 647 O O . LEU A 1 83 ? 12.742 0.924 -0.893 1 95.62 83 LEU A O 1
ATOM 651 N N . LEU A 1 84 ? 14.867 1.58 -0.514 1 97.25 84 LEU A N 1
ATOM 652 C CA . LEU A 1 84 ? 14.984 0.907 0.775 1 97.25 84 LEU A CA 1
ATOM 653 C C . LEU A 1 84 ? 14.883 1.907 1.922 1 97.25 84 LEU A C 1
ATOM 655 O O . LEU A 1 84 ? 15.555 2.945 1.905 1 97.25 84 LEU A O 1
ATOM 659 N N . LYS A 1 85 ? 14 1.647 2.859 1 97.56 85 LYS A N 1
ATOM 660 C CA . LYS A 1 85 ? 13.891 2.463 4.062 1 97.56 85 LYS A CA 1
ATOM 661 C C . LYS A 1 85 ? 14.016 1.606 5.32 1 97.56 85 LYS A C 1
ATOM 663 O O . LYS A 1 85 ? 13.164 0.763 5.594 1 97.56 85 LYS A O 1
ATOM 668 N N . ARG A 1 86 ? 15.078 1.911 6.055 1 97.88 86 ARG A N 1
ATOM 669 C CA . ARG A 1 86 ? 15.234 1.263 7.352 1 97.88 86 ARG A CA 1
ATOM 670 C C . ARG A 1 86 ? 14.32 1.893 8.391 1 97.88 86 ARG A C 1
ATOM 672 O O . ARG A 1 86 ? 14.047 3.094 8.344 1 97.88 86 ARG A O 1
ATOM 679 N N . LYS A 1 87 ? 13.977 1.038 9.336 1 97 87 LYS A N 1
ATOM 680 C CA . LYS A 1 87 ? 13.078 1.524 10.383 1 97 87 LYS A CA 1
ATOM 681 C C . LYS A 1 87 ? 13.625 2.789 11.031 1 97 87 LYS A C 1
ATOM 683 O O . LYS A 1 87 ? 12.875 3.738 11.289 1 97 87 LYS A O 1
ATOM 688 N N . ASN A 1 88 ? 14.852 2.871 11.258 1 96 88 ASN A N 1
ATOM 689 C CA . ASN A 1 88 ? 15.461 3.986 11.977 1 96 88 ASN A CA 1
ATOM 690 C C . ASN A 1 88 ? 15.586 5.223 11.094 1 96 88 ASN A C 1
ATOM 692 O O . ASN A 1 88 ? 16.016 6.277 11.555 1 96 88 ASN A O 1
ATOM 696 N N . GLU A 1 89 ? 15.227 5.094 9.781 1 95.69 89 GLU A N 1
ATOM 697 C CA . GLU A 1 89 ? 15.312 6.211 8.844 1 95.69 89 GLU A CA 1
ATOM 698 C C . GLU A 1 89 ? 13.961 6.898 8.68 1 95.69 89 GLU A C 1
ATOM 700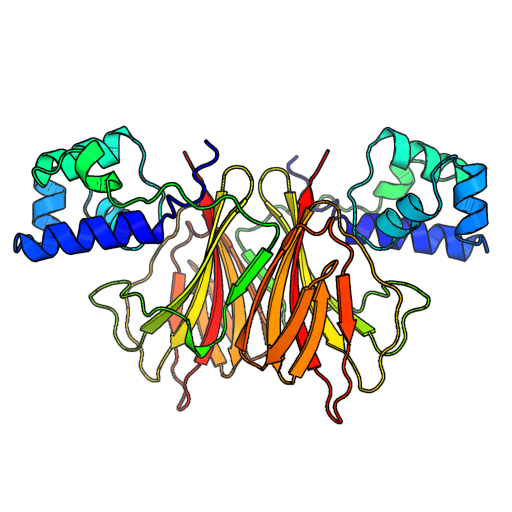 O O . GLU A 1 89 ? 13.852 7.91 7.984 1 95.69 89 GLU A O 1
ATOM 705 N N . TYR A 1 90 ? 12.953 6.305 9.375 1 95.5 90 TYR A N 1
ATOM 706 C CA . TYR A 1 90 ? 11.633 6.922 9.266 1 95.5 90 TYR A CA 1
ATOM 707 C C . TYR A 1 90 ? 11.648 8.336 9.836 1 95.5 90 TYR A C 1
ATOM 709 O O . TYR A 1 90 ? 12.289 8.594 10.859 1 95.5 90 TYR A O 1
ATOM 717 N N . ARG A 1 91 ? 10.852 9.172 9.172 1 93.31 91 ARG A N 1
ATOM 718 C CA . ARG A 1 91 ? 10.852 10.57 9.57 1 93.31 91 ARG A CA 1
ATOM 719 C C . ARG A 1 91 ? 9.547 10.945 10.266 1 93.31 91 ARG A C 1
ATOM 721 O O . ARG A 1 91 ? 8.461 10.703 9.742 1 93.31 91 ARG A O 1
ATOM 728 N N . SER A 1 92 ? 9.695 11.586 11.414 1 93.44 92 SER A N 1
ATOM 729 C CA . SER A 1 92 ? 8.516 12.047 12.141 1 93.44 92 SER A CA 1
ATOM 730 C C . SER A 1 92 ? 7.824 13.188 11.398 1 93.44 92 SER A C 1
ATOM 732 O O . SER A 1 92 ? 8.484 14.109 10.914 1 93.44 92 SER A O 1
ATOM 734 N N . VAL A 1 93 ? 6.527 13.016 11.266 1 90 93 VAL A N 1
ATOM 735 C CA . VAL A 1 93 ? 5.719 14.055 10.641 1 90 93 VAL A CA 1
ATOM 736 C C . VAL A 1 93 ? 4.629 14.516 11.609 1 90 93 VAL A C 1
ATOM 738 O O . VAL A 1 93 ? 3.918 13.688 12.188 1 90 93 VAL A O 1
ATOM 741 N N . LYS A 1 94 ? 4.527 15.766 11.797 1 84.94 94 LYS A N 1
ATOM 742 C CA . LYS A 1 94 ? 3.463 16.312 12.633 1 84.94 94 LYS A CA 1
ATOM 743 C C . LYS A 1 94 ? 2.188 16.531 11.828 1 84.94 94 LYS A C 1
ATOM 745 O O . LYS A 1 94 ? 2.105 17.469 11.039 1 84.94 94 LYS A O 1
ATOM 750 N N . LYS A 1 95 ? 1.334 15.641 12.031 1 87.5 95 LYS A N 1
ATOM 751 C CA . LYS A 1 95 ? 0.02 15.805 11.414 1 87.5 95 LYS A CA 1
ATOM 752 C C . LYS A 1 95 ? -1.011 16.266 12.438 1 87.5 95 LYS A C 1
ATOM 754 O O . LYS A 1 95 ? -0.995 15.836 13.594 1 87.5 95 LYS A O 1
ATOM 759 N N . GLU A 1 96 ? -1.912 17.094 12.039 1 88.56 96 GLU A N 1
ATOM 760 C CA . GLU A 1 96 ? -2.99 17.594 12.891 1 88.56 96 GLU A CA 1
ATOM 761 C C . GLU A 1 96 ? -2.441 18.188 14.188 1 88.56 96 GLU A C 1
ATOM 763 O O . GLU A 1 96 ? -2.379 17.5 15.211 1 88.56 96 GLU A O 1
ATOM 768 N N . GLU A 1 97 ? -2.201 19.375 14.234 1 82.06 97 GLU A N 1
ATOM 769 C CA . GLU A 1 97 ? -1.525 20.094 15.312 1 82.06 97 GLU A CA 1
ATOM 770 C C . GLU A 1 97 ? -2.229 19.859 16.656 1 82.06 97 GLU A C 1
ATOM 772 O O . GLU A 1 97 ? -1.582 19.797 17.703 1 82.06 97 GLU A O 1
ATOM 777 N N . GLU A 1 98 ? -3.441 19.641 16.641 1 86.88 98 GLU A N 1
ATOM 778 C CA . GLU A 1 98 ? -4.203 19.531 17.875 1 86.88 98 GLU A CA 1
ATOM 779 C C . GLU A 1 98 ? -4.316 18.078 18.312 1 86.88 98 GLU A C 1
ATOM 781 O O . GLU A 1 98 ? -4.863 17.781 19.391 1 86.88 98 GLU A O 1
ATOM 786 N N . ALA A 1 99 ? -3.732 17.234 17.562 1 91.44 99 ALA A N 1
ATOM 787 C CA . ALA A 1 99 ? -3.84 15.812 17.875 1 91.44 99 ALA A CA 1
ATOM 788 C C . ALA A 1 99 ? -2.936 15.453 19.062 1 91.44 99 ALA A C 1
ATOM 790 O O . ALA A 1 99 ? -1.811 15.945 19.156 1 91.44 99 ALA A O 1
ATOM 791 N N . ILE A 1 100 ? -3.457 14.656 20 1 93.06 100 ILE A N 1
ATOM 792 C CA . ILE A 1 100 ? -2.705 14.125 21.125 1 93.06 100 ILE A CA 1
ATOM 793 C C . ILE A 1 100 ? -2.549 12.609 20.984 1 93.06 100 ILE A C 1
ATOM 795 O O . ILE A 1 100 ? -3.523 11.906 20.703 1 93.06 100 ILE A O 1
ATOM 799 N N . GLY A 1 101 ? -1.292 12.117 21.094 1 94.94 101 GLY A N 1
ATOM 800 C CA . GLY A 1 101 ? -1.07 10.68 21.125 1 94.94 101 GLY A CA 1
ATOM 801 C C . GLY A 1 101 ? -0.983 10.062 19.75 1 94.94 101 GLY A C 1
ATOM 802 O O . GLY A 1 101 ? -1.194 8.859 19.594 1 94.94 101 GLY A O 1
ATOM 803 N N . PHE A 1 102 ? -0.85 10.883 18.734 1 95.94 102 PHE A N 1
ATOM 804 C CA . PHE A 1 102 ? -0.688 10.406 17.375 1 95.94 102 PHE A CA 1
ATOM 805 C C . PHE A 1 102 ? 0.716 10.711 16.859 1 95.94 102 PHE A C 1
ATOM 807 O O . PHE A 1 102 ? 1.108 11.867 16.75 1 95.94 102 PHE A O 1
ATOM 814 N N . ASP A 1 103 ? 1.471 9.672 16.594 1 95.5 103 ASP A N 1
ATOM 815 C CA . ASP A 1 103 ? 2.826 9.805 16.078 1 95.5 103 ASP A CA 1
ATOM 816 C C . ASP A 1 103 ? 2.936 9.211 14.672 1 95.5 103 ASP A C 1
ATOM 818 O O . ASP A 1 103 ? 2.865 7.992 14.5 1 95.5 103 ASP A O 1
ATOM 822 N N . TYR A 1 104 ? 3.096 10.102 13.734 1 95.62 104 TYR A N 1
ATOM 823 C CA . TYR A 1 104 ? 3.268 9.68 12.344 1 95.62 104 TYR A CA 1
ATOM 824 C C . TYR A 1 104 ? 4.742 9.656 11.961 1 95.62 104 TYR A C 1
ATOM 826 O O . TYR A 1 104 ? 5.453 10.648 12.133 1 95.62 104 TYR A O 1
ATOM 834 N N . GLN A 1 105 ? 5.172 8.531 11.438 1 96.25 105 GLN A N 1
ATOM 835 C CA . GLN A 1 105 ? 6.492 8.422 10.828 1 96.25 105 GLN A CA 1
ATOM 836 C C . GLN A 1 105 ? 6.383 8.094 9.344 1 96.25 105 GLN A C 1
ATOM 838 O O . GLN A 1 105 ? 5.926 7.008 8.969 1 96.25 105 GLN A O 1
ATOM 843 N N . LEU A 1 106 ? 6.816 9.047 8.539 1 94.56 106 LEU A N 1
ATOM 844 C CA . LEU A 1 106 ? 6.809 8.844 7.094 1 94.56 106 LEU A CA 1
ATOM 845 C C . LEU A 1 106 ? 7.863 7.824 6.68 1 94.56 106 LEU A C 1
ATOM 847 O O . LEU A 1 106 ? 9.039 7.977 7.012 1 94.56 106 LEU A O 1
ATOM 851 N N . ILE A 1 107 ? 7.438 6.785 6.039 1 95.94 107 ILE A N 1
ATOM 852 C CA . ILE A 1 107 ? 8.344 5.762 5.535 1 95.94 107 ILE A CA 1
ATOM 853 C C . ILE A 1 107 ? 8.844 6.156 4.145 1 95.94 107 ILE A C 1
ATOM 855 O O . ILE A 1 107 ? 10.039 6.414 3.957 1 95.94 107 ILE A O 1
ATOM 859 N N . LEU A 1 108 ? 7.895 6.25 3.221 1 92.94 108 LEU A N 1
ATOM 860 C CA . LEU A 1 108 ? 8.25 6.664 1.867 1 92.94 108 LEU A CA 1
ATOM 861 C C . LEU A 1 108 ? 7.027 7.172 1.111 1 92.94 108 LEU A C 1
ATOM 863 O O . LEU A 1 108 ? 5.898 7.02 1.578 1 92.94 108 LEU A O 1
ATOM 867 N N . ASN A 1 109 ? 7.262 7.875 0.1 1 90.44 109 ASN A N 1
ATOM 868 C CA . ASN A 1 109 ? 6.258 8.281 -0.878 1 90.44 109 ASN A CA 1
ATOM 869 C C . ASN A 1 109 ? 6.691 7.941 -2.301 1 90.44 109 ASN A C 1
ATOM 871 O O . ASN A 1 109 ? 7.883 7.801 -2.574 1 90.44 109 ASN A O 1
ATOM 875 N N . HIS A 1 110 ? 5.715 7.672 -3.074 1 89.5 110 HIS A N 1
ATOM 876 C CA . HIS A 1 110 ? 5.98 7.336 -4.469 1 89.5 110 HIS A CA 1
ATOM 877 C C . HIS A 1 110 ? 4.758 7.598 -5.34 1 89.5 110 HIS A C 1
ATOM 879 O O . HIS A 1 110 ? 3.627 7.336 -4.926 1 89.5 110 HIS A O 1
ATOM 885 N N . LYS A 1 111 ? 5.039 8.078 -6.488 1 84.62 111 LYS A N 1
ATOM 886 C CA . LYS A 1 111 ? 3.945 8.258 -7.441 1 84.62 111 LYS A CA 1
ATOM 887 C C . LYS A 1 111 ? 3.553 6.934 -8.086 1 84.62 111 LYS A C 1
ATOM 889 O O . LYS A 1 111 ? 4.414 6.191 -8.562 1 84.62 111 LYS A O 1
ATOM 894 N N . ILE A 1 112 ? 2.314 6.594 -7.969 1 83.06 112 ILE A N 1
ATOM 895 C CA . ILE A 1 112 ? 1.735 5.457 -8.672 1 83.06 112 ILE A CA 1
ATOM 896 C C . ILE A 1 112 ? 0.689 5.949 -9.672 1 83.06 112 ILE A C 1
ATOM 898 O O . ILE A 1 112 ? -0.428 6.305 -9.289 1 83.06 112 ILE A O 1
ATOM 902 N N . GLU A 1 113 ? 1.071 5.949 -10.945 1 80.75 113 GLU A N 1
ATOM 903 C CA . GLU A 1 113 ? 0.199 6.477 -11.992 1 80.75 113 GLU A CA 1
ATOM 904 C C . GLU A 1 113 ? -0.273 7.887 -11.656 1 80.75 113 GLU A C 1
ATOM 906 O O . GLU A 1 113 ? 0.54 8.805 -11.539 1 80.75 113 GLU A O 1
ATOM 911 N N . ARG A 1 114 ? -1.573 8.078 -11.398 1 78.44 114 ARG A N 1
ATOM 912 C CA . ARG A 1 114 ? -2.105 9.406 -11.133 1 78.44 114 ARG A CA 1
ATOM 913 C C . ARG A 1 114 ? -2.408 9.594 -9.648 1 78.44 114 ARG A C 1
ATOM 915 O O . ARG A 1 114 ? -3.271 10.398 -9.281 1 78.44 114 ARG A O 1
ATOM 922 N N . SER A 1 115 ? -1.771 8.812 -8.844 1 83.5 115 SER A N 1
ATOM 923 C CA . SER A 1 115 ? -1.933 8.93 -7.398 1 83.5 115 SER A CA 1
ATOM 924 C C . SER A 1 115 ? -0.589 9.133 -6.703 1 83.5 115 SER A C 1
ATOM 926 O O . SER A 1 115 ? 0.427 8.578 -7.137 1 83.5 115 SER A O 1
ATOM 928 N N . SER A 1 116 ? -0.659 9.984 -5.711 1 85.62 116 SER A N 1
ATOM 929 C CA . SER A 1 116 ? 0.447 10.07 -4.762 1 85.62 116 SER A CA 1
ATOM 930 C C . SER A 1 116 ? 0.276 9.07 -3.621 1 85.62 116 SER A C 1
ATOM 932 O O . SER A 1 116 ? -0.645 9.195 -2.811 1 85.62 116 SER A O 1
ATOM 934 N N . MET A 1 117 ? 1.104 8.078 -3.695 1 92.25 117 MET A N 1
ATOM 935 C CA . MET A 1 117 ? 1.083 7.109 -2.602 1 92.25 117 MET A CA 1
ATOM 936 C C . MET A 1 117 ? 2.002 7.551 -1.467 1 92.25 117 MET A C 1
ATOM 938 O O . MET A 1 117 ? 3.119 8.008 -1.71 1 92.25 117 MET A O 1
ATOM 942 N N . GLU A 1 118 ? 1.496 7.52 -0.31 1 93.56 118 GLU A N 1
ATOM 943 C CA . GLU A 1 118 ? 2.279 7.777 0.895 1 93.56 118 GLU A CA 1
ATOM 944 C C . GLU A 1 118 ? 2.113 6.648 1.91 1 93.56 118 GLU A C 1
ATOM 946 O O . GLU A 1 118 ? 0.994 6.207 2.18 1 93.56 118 GLU A O 1
ATOM 951 N N . ILE A 1 119 ? 3.248 6.172 2.434 1 96.62 119 ILE A N 1
ATOM 952 C CA . ILE A 1 119 ? 3.232 5.109 3.434 1 96.62 119 ILE A CA 1
ATOM 953 C C . ILE A 1 119 ? 3.811 5.629 4.75 1 96.62 119 ILE A C 1
ATOM 955 O O . ILE A 1 119 ? 4.898 6.211 4.77 1 96.62 119 ILE A O 1
ATOM 959 N N . SER A 1 120 ? 3.068 5.441 5.82 1 97.19 120 SER A N 1
ATOM 960 C CA . SER A 1 120 ? 3.506 5.91 7.133 1 97.19 120 SER A CA 1
ATOM 961 C C . SER A 1 120 ? 3.262 4.855 8.203 1 97.19 120 SER A C 1
ATOM 963 O O . SER A 1 120 ? 2.342 4.047 8.086 1 97.19 120 SER A O 1
ATOM 965 N N . LEU A 1 121 ? 4.109 4.824 9.125 1 98.19 121 LEU A N 1
ATOM 966 C CA . LEU A 1 121 ? 3.855 4.121 10.383 1 98.19 121 LEU A CA 1
ATOM 967 C C . LEU A 1 121 ? 3.176 5.039 11.391 1 98.19 121 LEU A C 1
ATOM 969 O O . LEU A 1 121 ? 3.703 6.102 11.719 1 98.19 121 LEU A O 1
ATOM 973 N N . LEU A 1 122 ? 2.027 4.699 11.844 1 97.88 122 LEU A N 1
ATOM 974 C CA . LEU A 1 122 ? 1.273 5.473 12.828 1 97.88 122 LEU A CA 1
ATOM 975 C C . LEU A 1 122 ? 1.242 4.762 14.172 1 97.88 122 LEU A C 1
ATOM 977 O O . LEU A 1 122 ? 0.816 3.607 14.266 1 97.88 122 LEU A O 1
ATOM 981 N N . THR A 1 123 ? 1.716 5.359 15.195 1 97.88 123 THR A N 1
ATOM 982 C CA . THR A 1 123 ? 1.583 4.887 16.562 1 97.88 123 THR A CA 1
ATOM 983 C C . THR A 1 123 ? 0.54 5.703 17.328 1 97.88 123 THR A C 1
ATOM 985 O O . THR A 1 123 ? 0.617 6.934 17.359 1 97.88 123 THR A O 1
ATOM 988 N N . ILE A 1 124 ? -0.404 5.023 17.859 1 97.38 124 ILE A N 1
ATOM 989 C CA . ILE A 1 124 ? -1.474 5.664 18.625 1 97.38 124 ILE A CA 1
ATOM 990 C C . ILE A 1 124 ? -1.37 5.273 20.094 1 97.38 124 ILE A C 1
ATOM 992 O O . ILE A 1 124 ? -1.542 4.102 20.453 1 97.38 124 ILE A O 1
ATOM 996 N N . SER A 1 125 ? -1.101 6.285 20.938 1 96.12 125 SER A N 1
ATOM 997 C CA . SER A 1 125 ? -0.931 6.031 22.359 1 96.12 125 SER A CA 1
ATOM 998 C C . SER A 1 125 ? -2.277 5.84 23.047 1 96.12 125 SER A C 1
ATOM 1000 O O . SER A 1 125 ? -3.328 6.086 22.453 1 96.12 125 SER A O 1
ATOM 1002 N N . ARG A 1 126 ? -2.057 5.391 24.281 1 90.12 126 ARG A N 1
ATOM 1003 C CA . ARG A 1 126 ? -3.264 5.289 25.094 1 90.12 126 ARG A CA 1
ATOM 1004 C C . ARG A 1 126 ? -3.908 6.656 25.297 1 90.12 126 ARG A C 1
ATOM 1006 O O . ARG A 1 126 ? -3.213 7.66 25.453 1 90.12 126 ARG A O 1
ATOM 1013 N N . ASN A 1 127 ? -5.203 6.816 25.266 1 85.25 127 ASN A N 1
ATOM 1014 C CA . ASN A 1 127 ? -6.008 8.008 25.5 1 85.25 127 ASN A CA 1
ATOM 1015 C C . ASN A 1 127 ? -5.77 9.062 24.422 1 85.25 127 ASN A C 1
ATOM 1017 O O . ASN A 1 127 ? -5.742 10.258 24.719 1 85.25 127 ASN A O 1
ATOM 1021 N N . SER A 1 128 ? -5.355 8.633 23.281 1 90.5 128 SER A N 1
ATOM 1022 C CA . SER A 1 128 ? -5.211 9.531 22.141 1 90.5 128 SER A CA 1
ATOM 1023 C C . SER A 1 128 ? -6.492 10.312 21.891 1 90.5 128 SER A C 1
ATOM 1025 O O . SER A 1 128 ? -7.586 9.852 22.219 1 90.5 128 SER A O 1
ATOM 1027 N N . GLN A 1 129 ? -6.297 11.555 21.469 1 89.75 129 GLN A N 1
ATOM 1028 C CA . GLN A 1 129 ? -7.418 12.438 21.172 1 89.75 129 GLN A CA 1
ATOM 1029 C C . GLN A 1 129 ? -7.168 13.234 19.891 1 89.75 129 GLN A C 1
ATOM 1031 O O . GLN A 1 129 ? -6.109 13.844 19.734 1 89.75 129 GLN A O 1
ATOM 1036 N N . ARG A 1 130 ? -8.164 13.164 18.969 1 92.62 130 ARG A N 1
ATOM 1037 C CA . ARG A 1 130 ? -8.164 14.047 17.812 1 92.62 130 ARG A CA 1
ATOM 1038 C C . ARG A 1 130 ? -9.555 14.133 17.188 1 92.62 130 ARG A C 1
ATOM 1040 O O . ARG A 1 130 ? -10.445 13.344 17.531 1 92.62 130 ARG A O 1
ATOM 1047 N N . GLU A 1 131 ? -9.781 15.156 16.406 1 93.56 131 GLU A N 1
ATOM 1048 C CA . GLU A 1 131 ? -11.008 15.242 15.625 1 93.56 131 GLU A CA 1
ATOM 1049 C C . GLU A 1 131 ? -10.953 14.32 14.406 1 93.56 131 GLU A C 1
ATOM 1051 O O . GLU A 1 131 ? -9.867 13.969 13.938 1 93.56 131 GLU A O 1
ATOM 1056 N N . PRO A 1 132 ? -12.195 13.914 13.906 1 96.38 132 PRO A N 1
ATOM 1057 C CA . PRO A 1 132 ? -12.188 13.141 12.656 1 96.38 132 PRO A CA 1
ATOM 1058 C C . PRO A 1 132 ? -11.547 13.898 11.5 1 96.38 132 PRO A C 1
ATOM 1060 O O . PRO A 1 132 ? -11.625 15.133 11.445 1 96.38 132 PRO A O 1
ATOM 1063 N N . VAL A 1 133 ? -10.953 13.109 10.594 1 96.44 133 VAL A N 1
ATOM 1064 C CA . VAL A 1 133 ? -10.336 13.719 9.422 1 96.44 133 VAL A CA 1
ATOM 1065 C C . VAL A 1 133 ? -10.875 13.062 8.156 1 96.44 133 VAL A C 1
ATOM 1067 O O . VAL A 1 133 ? -11.555 12.031 8.227 1 96.44 133 VAL A O 1
ATOM 1070 N N . THR A 1 134 ? -10.672 13.727 7.055 1 96.62 134 THR A N 1
ATOM 1071 C CA . THR A 1 134 ? -10.938 13.148 5.738 1 96.62 134 THR A CA 1
ATOM 1072 C C . THR A 1 134 ? -9.695 13.242 4.852 1 96.62 134 THR A C 1
ATOM 1074 O O . THR A 1 134 ? -8.82 14.078 5.09 1 96.62 134 THR A O 1
ATOM 1077 N N . THR A 1 135 ? -9.531 12.383 3.922 1 95.06 135 THR A N 1
ATOM 1078 C CA . THR A 1 135 ? -8.453 12.328 2.939 1 95.06 135 THR A CA 1
ATOM 1079 C C . THR A 1 135 ? -9.023 12.234 1.524 1 95.06 135 THR A C 1
ATOM 1081 O O . THR A 1 135 ? -9.945 11.461 1.269 1 95.06 135 THR A O 1
ATOM 1084 N N . ASP A 1 136 ? -8.547 13.055 0.623 1 93.44 136 ASP A N 1
ATOM 1085 C CA . ASP A 1 136 ? -8.992 13.008 -0.766 1 93.44 136 ASP A CA 1
ATOM 1086 C C . ASP A 1 136 ? -8.359 11.836 -1.508 1 93.44 136 ASP A C 1
ATOM 1088 O O . ASP A 1 136 ? -7.469 12.023 -2.338 1 93.44 136 ASP A O 1
ATOM 1092 N N . GLY A 1 137 ? -8.914 10.68 -1.276 1 93.88 137 GLY A N 1
ATOM 1093 C CA . GLY A 1 137 ? -8.391 9.461 -1.881 1 93.88 137 GLY A CA 1
ATOM 1094 C C . GLY A 1 137 ? -8.773 8.211 -1.115 1 93.88 137 GLY A C 1
ATOM 1095 O O . GLY A 1 137 ? -9.781 8.188 -0.407 1 93.88 137 GLY A O 1
ATOM 1096 N N . ILE A 1 138 ? -7.977 7.113 -1.345 1 94.81 138 ILE A N 1
ATOM 1097 C CA . ILE A 1 138 ? -8.172 5.82 -0.7 1 94.81 138 ILE A CA 1
ATOM 1098 C C . ILE A 1 138 ? -7.121 5.625 0.392 1 94.81 138 ILE A C 1
ATOM 1100 O O . ILE A 1 138 ? -5.969 6.031 0.234 1 94.81 138 ILE A O 1
ATOM 1104 N N . GLU A 1 139 ? -7.559 5.059 1.506 1 97.12 139 GLU A N 1
ATOM 1105 C CA . GLU A 1 139 ? -6.633 4.707 2.578 1 97.12 139 GLU A CA 1
ATOM 1106 C C . GLU A 1 139 ? -6.672 3.211 2.873 1 97.12 139 GLU A C 1
ATOM 1108 O O . GLU A 1 139 ? -7.738 2.594 2.844 1 97.12 139 GLU A O 1
ATOM 1113 N N . TYR A 1 140 ? -5.535 2.662 3.125 1 98 140 TYR A N 1
ATOM 1114 C CA . TYR A 1 140 ? -5.406 1.296 3.617 1 98 140 TYR A CA 1
ATOM 1115 C C . TYR A 1 140 ? -4.664 1.261 4.945 1 98 140 TYR A C 1
ATOM 1117 O O . TYR A 1 140 ? -3.646 1.938 5.113 1 98 140 TYR A O 1
ATOM 1125 N N . LEU A 1 141 ? -5.195 0.493 5.871 1 98.38 141 LEU A N 1
ATOM 1126 C CA . LEU A 1 141 ? -4.605 0.309 7.191 1 98.38 141 LEU A CA 1
ATOM 1127 C C . LEU A 1 141 ? -4.312 -1.164 7.457 1 98.38 141 LEU A C 1
ATOM 1129 O O . LEU A 1 141 ? -5.129 -2.031 7.137 1 98.38 141 LEU A O 1
ATOM 1133 N N . TYR A 1 142 ? -3.18 -1.48 7.973 1 98.75 142 TYR A N 1
ATOM 1134 C CA . TYR A 1 142 ? -2.828 -2.777 8.539 1 98.75 142 TYR A CA 1
ATOM 1135 C C . TYR A 1 142 ? -2.416 -2.643 10 1 98.75 142 TYR A C 1
ATOM 1137 O O . TYR A 1 142 ? -1.482 -1.902 10.32 1 98.75 142 TYR A O 1
ATOM 1145 N N . VAL A 1 143 ? -3.111 -3.363 10.906 1 98.69 143 VAL A N 1
ATOM 1146 C CA . VAL A 1 143 ? -2.768 -3.287 12.328 1 98.69 143 VAL A CA 1
ATOM 1147 C C . VAL A 1 143 ? -1.548 -4.16 12.609 1 98.69 143 VAL A C 1
ATOM 1149 O O . VAL A 1 143 ? -1.645 -5.391 12.609 1 98.69 143 VAL A O 1
ATOM 1152 N N . ILE A 1 144 ? -0.459 -3.545 12.883 1 98.12 144 ILE A N 1
ATOM 1153 C CA . ILE A 1 144 ? 0.795 -4.246 13.133 1 98.12 144 ILE A CA 1
ATOM 1154 C C . ILE A 1 144 ? 0.791 -4.824 14.547 1 98.12 144 ILE A C 1
ATOM 1156 O O . ILE A 1 144 ? 1.162 -5.984 14.75 1 98.12 144 ILE A O 1
ATOM 1160 N N . SER A 1 145 ? 0.418 -4.02 15.492 1 97.31 145 SER A N 1
ATOM 1161 C CA . SER A 1 145 ? 0.347 -4.434 16.891 1 97.31 145 SER A CA 1
ATOM 1162 C C . SER A 1 145 ? -0.714 -3.646 17.656 1 97.31 145 SER A C 1
ATOM 1164 O O . SER A 1 145 ? -1.039 -2.516 17.281 1 97.31 145 SER A O 1
ATOM 1166 N N . GLY A 1 146 ? -1.239 -4.277 18.719 1 96.5 146 GLY A N 1
ATOM 1167 C CA . GLY A 1 146 ? -2.252 -3.641 19.547 1 96.5 146 GLY A CA 1
ATOM 1168 C C . GLY A 1 146 ? -3.652 -3.77 18.984 1 96.5 146 GLY A C 1
ATOM 1169 O O . GLY A 1 146 ? -3.91 -4.633 18.141 1 96.5 146 GLY A O 1
ATOM 1170 N N . SER A 1 147 ? -4.547 -3.102 19.641 1 96.44 147 SER A N 1
ATOM 1171 C CA . SER A 1 147 ? -5.941 -3.041 19.203 1 96.44 147 SER A CA 1
ATOM 1172 C C . SER A 1 147 ? -6.504 -1.631 19.359 1 96.44 147 SER A C 1
ATOM 1174 O O . SER A 1 147 ? -5.953 -0.811 20.094 1 96.44 147 SER A O 1
ATOM 1176 N N . LEU A 1 148 ? -7.531 -1.36 18.531 1 96.69 148 LEU A N 1
ATOM 1177 C CA . LEU A 1 148 ? -8.117 -0.027 18.594 1 96.69 148 LEU A CA 1
ATOM 1178 C C . LEU A 1 148 ? -9.523 -0.029 18 1 96.69 148 LEU A C 1
ATOM 1180 O O . LEU A 1 148 ? -9.938 -1.01 17.375 1 96.69 148 LEU A O 1
ATOM 1184 N N . ILE A 1 149 ? -10.172 1.051 18.266 1 97.12 149 ILE A N 1
ATOM 1185 C CA . ILE A 1 149 ? -11.477 1.31 17.656 1 97.12 149 ILE A CA 1
ATOM 1186 C C . ILE A 1 149 ? -11.312 2.285 16.5 1 97.12 149 ILE A C 1
ATOM 1188 O O . ILE A 1 149 ? -10.594 3.283 16.609 1 97.12 149 ILE A O 1
ATOM 1192 N N . TYR A 1 150 ? -11.914 1.94 15.352 1 98 150 TYR A N 1
ATOM 1193 C CA . TYR A 1 150 ? -11.836 2.812 14.18 1 98 150 TYR A CA 1
ATOM 1194 C C . TYR A 1 150 ? -13.227 3.281 13.766 1 98 150 TYR A C 1
ATOM 1196 O O . TYR A 1 150 ? -14.062 2.477 13.344 1 98 150 TYR A O 1
ATOM 1204 N N . GLU A 1 151 ? -13.438 4.574 13.898 1 98.19 151 GLU A N 1
ATOM 1205 C CA . GLU A 1 151 ? -14.695 5.176 13.461 1 98.19 151 GLU A CA 1
ATOM 1206 C C . GLU A 1 151 ? -14.617 5.625 12.008 1 98.19 151 GLU A C 1
ATOM 1208 O O . GLU A 1 151 ? -13.719 6.379 11.633 1 98.19 151 GLU A O 1
ATOM 1213 N N . LEU A 1 152 ? -15.562 5.152 11.203 1 98.25 152 LEU A N 1
ATOM 1214 C CA . LEU A 1 152 ? -15.664 5.477 9.789 1 98.25 152 LEU A CA 1
ATOM 1215 C C . LEU A 1 152 ? -17.094 5.859 9.414 1 98.25 152 LEU A C 1
ATOM 1217 O O . LEU A 1 152 ? -17.906 4.992 9.094 1 98.25 152 LEU A O 1
ATOM 1221 N N . GLY A 1 153 ? -17.297 7.23 9.312 1 97.44 153 GLY A N 1
ATOM 1222 C CA . GLY A 1 153 ? -18.672 7.676 9.188 1 97.44 153 GLY A CA 1
ATOM 1223 C C . GLY A 1 153 ? -19.562 7.176 10.305 1 97.44 153 GLY A C 1
ATOM 1224 O O . GLY A 1 153 ? -19.312 7.453 11.477 1 97.44 153 GLY A O 1
ATOM 1225 N N . ASP A 1 154 ? -20.516 6.398 9.914 1 96.62 154 ASP A N 1
ATOM 1226 C CA . ASP A 1 154 ? -21.453 5.883 10.906 1 96.62 154 ASP A CA 1
ATOM 1227 C C . ASP A 1 154 ? -21.047 4.488 11.375 1 96.62 154 ASP A C 1
ATOM 1229 O O . ASP A 1 154 ? -21.703 3.898 12.242 1 96.62 154 ASP A O 1
ATOM 1233 N N . LYS A 1 155 ? -19.984 3.984 10.844 1 97.31 155 LYS A N 1
ATOM 1234 C CA . LYS A 1 155 ? -19.516 2.646 11.195 1 97.31 155 LYS A CA 1
ATOM 1235 C C . LYS A 1 155 ? -18.438 2.707 12.266 1 97.31 155 LYS A C 1
ATOM 1237 O O . LYS A 1 155 ? -17.688 3.689 12.352 1 97.31 155 LYS A O 1
ATOM 1242 N N . VAL A 1 156 ? -18.438 1.666 13.078 1 97.94 156 VAL A N 1
ATOM 1243 C CA . VAL A 1 156 ? -17.406 1.498 14.102 1 97.94 156 VAL A CA 1
ATOM 1244 C C . VAL A 1 156 ? -16.812 0.098 14 1 97.94 156 VAL A C 1
ATOM 1246 O O . VAL A 1 156 ? -17.531 -0.899 14.016 1 97.94 156 VAL A O 1
ATOM 1249 N N . PHE A 1 157 ? -15.477 0.015 13.93 1 97.88 157 PHE A N 1
ATOM 1250 C CA . PHE A 1 157 ? -14.781 -1.261 13.812 1 97.88 157 PHE A CA 1
ATOM 1251 C C . PHE A 1 157 ? -13.828 -1.47 14.984 1 97.88 157 PHE A C 1
ATOM 1253 O O . PHE A 1 157 ? -13.055 -0.577 15.328 1 97.88 157 PHE A O 1
ATOM 1260 N N . ASP A 1 158 ? -13.961 -2.598 15.609 1 97.62 158 ASP A N 1
ATOM 1261 C CA . ASP A 1 158 ? -12.93 -3.033 16.547 1 97.62 158 ASP A CA 1
ATOM 1262 C C . ASP A 1 158 ? -11.805 -3.779 15.82 1 97.62 158 ASP A C 1
ATOM 1264 O O . ASP A 1 158 ? -11.992 -4.918 15.391 1 97.62 158 ASP A O 1
ATOM 1268 N N . LEU A 1 159 ? -10.68 -3.158 15.781 1 97.81 159 LEU A N 1
ATOM 1269 C CA . LEU A 1 159 ? -9.578 -3.74 15.023 1 97.81 159 LEU A CA 1
ATOM 1270 C C . LEU A 1 159 ? -8.547 -4.371 15.953 1 97.81 159 LEU A C 1
ATOM 1272 O O . LEU A 1 159 ? -8.234 -3.816 17.016 1 97.81 159 LEU A O 1
ATOM 1276 N N . GLU A 1 160 ? -8.055 -5.496 15.531 1 97.75 160 GLU A N 1
ATOM 1277 C CA . GLU A 1 160 ? -7 -6.207 16.25 1 97.75 160 GLU A CA 1
ATOM 1278 C C . GLU A 1 160 ? -5.777 -6.426 15.367 1 97.75 160 GLU A C 1
ATOM 1280 O O . GLU A 1 160 ? -5.828 -6.203 14.156 1 97.75 160 GLU A O 1
ATOM 1285 N N . GLU A 1 161 ? -4.727 -6.867 16.078 1 97.94 161 GLU A N 1
ATOM 1286 C CA . GLU A 1 161 ? -3.486 -7.145 15.367 1 97.94 161 GLU A CA 1
ATOM 1287 C C . GLU A 1 161 ? -3.736 -8.047 14.164 1 97.94 161 GLU A C 1
ATOM 1289 O O . GLU A 1 161 ? -4.398 -9.078 14.281 1 97.94 161 GLU A O 1
ATOM 1294 N N . GLY A 1 162 ? -3.275 -7.605 12.984 1 98.06 162 GLY A N 1
ATOM 1295 C CA . GLY A 1 162 ? -3.408 -8.383 11.766 1 98.06 162 GLY A CA 1
ATOM 1296 C C . GLY A 1 162 ? -4.613 -7.984 10.93 1 98.06 162 GLY A C 1
ATOM 1297 O O . GLY A 1 162 ? -4.711 -8.352 9.758 1 98.06 162 GLY A O 1
ATOM 1298 N N . ASP A 1 163 ? -5.578 -7.23 11.516 1 98.5 163 ASP A N 1
ATOM 1299 C CA . ASP A 1 163 ? -6.742 -6.789 10.75 1 98.5 163 ASP A CA 1
ATOM 1300 C C . ASP A 1 163 ? -6.355 -5.727 9.727 1 98.5 163 ASP A C 1
ATOM 1302 O O . ASP A 1 163 ? -5.387 -4.992 9.922 1 98.5 163 ASP A O 1
ATOM 1306 N N . SER A 1 164 ? -7.078 -5.68 8.625 1 98.25 164 SER A N 1
ATOM 1307 C CA . SER A 1 164 ? -6.871 -4.715 7.551 1 98.25 164 SER A CA 1
ATOM 1308 C C . SER A 1 164 ? -8.164 -3.973 7.219 1 98.25 164 SER A C 1
ATOM 1310 O O . SER A 1 164 ? -9.25 -4.543 7.293 1 98.25 164 SER A O 1
ATOM 1312 N N . LEU A 1 165 ? -8.023 -2.736 6.891 1 98.25 165 LEU A N 1
ATOM 1313 C CA . LEU A 1 165 ? -9.164 -1.901 6.52 1 98.25 165 LEU A CA 1
ATOM 1314 C C . LEU A 1 165 ? -8.82 -1.009 5.332 1 98.25 165 LEU A C 1
ATOM 1316 O O . LEU A 1 165 ? -7.84 -0.258 5.379 1 98.25 165 LEU A O 1
ATOM 1320 N N . LEU A 1 166 ? -9.469 -1.158 4.211 1 97.88 166 LEU A N 1
ATOM 1321 C CA . LEU A 1 166 ? -9.414 -0.268 3.057 1 97.88 166 LEU A CA 1
ATOM 1322 C C . LEU A 1 166 ? -10.68 0.579 2.959 1 97.88 166 LEU A C 1
ATOM 1324 O O . LEU A 1 166 ? -11.789 0.061 3.102 1 97.88 166 LEU A O 1
ATOM 1328 N N . PHE A 1 167 ? -10.539 1.902 2.719 1 97.69 167 PHE A N 1
ATOM 1329 C CA . PHE A 1 167 ? -11.766 2.691 2.717 1 97.69 167 PHE A CA 1
ATOM 1330 C C . PHE A 1 167 ? -11.586 3.969 1.905 1 97.69 167 PHE A C 1
ATOM 1332 O O . PHE A 1 167 ? -10.461 4.395 1.646 1 97.69 167 PHE A O 1
ATOM 1339 N N . ASN A 1 168 ? -12.727 4.48 1.51 1 96.75 168 ASN A N 1
ATOM 1340 C CA . ASN A 1 168 ? -12.789 5.805 0.901 1 96.75 168 ASN A CA 1
ATOM 1341 C C . ASN A 1 168 ? -12.43 6.902 1.9 1 96.75 168 ASN A C 1
ATOM 1343 O O . ASN A 1 168 ? -13.18 7.152 2.85 1 96.75 168 ASN A O 1
ATOM 1347 N N . GLY A 1 169 ? -11.359 7.586 1.686 1 97 169 GLY A N 1
ATOM 1348 C CA . GLY A 1 169 ? -10.828 8.57 2.617 1 97 169 GLY A CA 1
ATOM 1349 C C . GLY A 1 169 ? -11.727 9.781 2.781 1 97 169 GLY A C 1
ATOM 1350 O O . GLY A 1 169 ? -11.562 10.562 3.721 1 97 169 GLY A O 1
ATOM 1351 N N . ASN A 1 170 ? -12.656 9.953 1.912 1 96.19 170 ASN A N 1
ATOM 1352 C CA . ASN A 1 170 ? -13.555 11.094 2.018 1 96.19 170 ASN A CA 1
ATOM 1353 C C . ASN A 1 170 ? -14.586 10.891 3.129 1 96.19 170 ASN A C 1
ATOM 1355 O O . ASN A 1 170 ? -15.25 11.844 3.539 1 96.19 170 ASN A O 1
ATOM 1359 N N . ILE A 1 171 ? -14.75 9.68 3.551 1 97.5 171 ILE A N 1
ATOM 1360 C CA . ILE A 1 171 ? -15.578 9.422 4.719 1 97.5 171 ILE A CA 1
ATOM 1361 C C . ILE A 1 171 ? -14.844 9.852 5.984 1 97.5 171 ILE A C 1
ATOM 1363 O O . ILE A 1 171 ? -13.711 9.43 6.227 1 97.5 171 ILE A O 1
ATOM 1367 N N . PRO A 1 172 ? -15.477 10.727 6.801 1 97.94 172 PRO A N 1
ATOM 1368 C CA . PRO A 1 172 ? -14.789 11.102 8.039 1 97.94 172 PRO A CA 1
ATOM 1369 C C . PRO A 1 172 ? -14.352 9.891 8.859 1 97.94 172 PRO A C 1
ATOM 1371 O O . PRO A 1 172 ? -15.117 8.93 9.016 1 97.94 172 PRO A O 1
ATOM 1374 N N . HIS A 1 173 ? -13.117 9.898 9.398 1 98.31 173 HIS A N 1
ATOM 1375 C CA . HIS A 1 173 ? -12.609 8.727 10.102 1 98.31 173 HIS A CA 1
ATOM 1376 C C . HIS A 1 173 ? -11.719 9.125 11.266 1 98.31 173 HIS A C 1
ATOM 1378 O O . HIS A 1 173 ? -11.117 10.203 11.25 1 98.31 173 HIS A O 1
ATOM 1384 N N . LEU A 1 174 ? -11.711 8.281 12.25 1 97 174 LEU A N 1
ATOM 1385 C CA . LEU A 1 174 ? -11.023 8.555 13.508 1 97 174 LEU A CA 1
ATOM 1386 C C . LEU A 1 174 ? -10.648 7.254 14.219 1 97 174 LEU A C 1
ATOM 1388 O O . LEU A 1 174 ? -11.523 6.477 14.602 1 97 174 LEU A O 1
ATOM 1392 N N . PRO A 1 175 ? -9.352 6.992 14.344 1 96.88 175 PRO A N 1
ATOM 1393 C CA . PRO A 1 175 ? -8.938 5.895 15.219 1 96.88 175 PRO A CA 1
ATOM 1394 C C . PRO A 1 175 ? -8.883 6.305 16.688 1 96.88 175 PRO A C 1
ATOM 1396 O O . PRO A 1 175 ? -8.492 7.43 17 1 96.88 175 PRO A O 1
ATOM 1399 N N . LYS A 1 176 ? -9.273 5.422 17.531 1 95.25 176 LYS A N 1
ATOM 1400 C CA . LYS A 1 176 ? -9.25 5.625 18.984 1 95.25 176 LYS A CA 1
ATOM 1401 C C . LYS A 1 176 ? -8.586 4.449 19.703 1 95.25 176 LYS A C 1
ATOM 1403 O O . LYS A 1 176 ? -8.875 3.291 19.391 1 95.25 176 LYS A O 1
ATOM 1408 N N . ASN A 1 177 ? -7.715 4.742 20.578 1 95.12 177 ASN A N 1
ATOM 1409 C CA . ASN A 1 177 ? -7.086 3.725 21.406 1 95.12 177 ASN A CA 1
ATOM 1410 C C . ASN A 1 177 ? -7.461 3.893 22.875 1 95.12 177 ASN A C 1
ATOM 1412 O O . ASN A 1 177 ? -6.934 4.77 23.562 1 95.12 177 ASN A O 1
ATOM 1416 N N . HIS A 1 178 ? -8.289 2.984 23.344 1 88.56 178 HIS A N 1
ATOM 1417 C CA . HIS A 1 178 ? -8.711 3.031 24.734 1 88.56 178 HIS A CA 1
ATOM 1418 C C . HIS A 1 178 ? -8 1.97 25.562 1 88.56 178 HIS A C 1
ATOM 1420 O O . HIS A 1 178 ? -8.406 1.686 26.688 1 88.56 178 HIS A O 1
ATOM 1426 N N . ASN A 1 179 ? -7.02 1.385 24.984 1 90.62 179 ASN A N 1
ATOM 1427 C CA . ASN A 1 179 ? -6.301 0.308 25.672 1 90.62 179 ASN A CA 1
ATOM 1428 C C . ASN A 1 179 ? -5.105 0.837 26.453 1 90.62 179 ASN A C 1
ATOM 1430 O O . ASN A 1 179 ? -4.828 2.037 26.438 1 90.62 179 ASN A O 1
ATOM 1434 N N . SER A 1 180 ? -4.441 -0.105 27.156 1 89.38 180 SER A N 1
ATOM 1435 C CA . SER A 1 180 ? -3.312 0.272 28 1 89.38 180 SER A CA 1
ATOM 1436 C C . SER A 1 180 ? -2.008 0.27 27.203 1 89.38 180 SER A C 1
ATOM 1438 O O . SER A 1 180 ? -0.994 0.796 27.672 1 89.38 180 SER A O 1
ATOM 1440 N N . THR A 1 181 ? -2.078 -0.319 26.062 1 93.25 181 THR A N 1
ATOM 1441 C CA . THR A 1 181 ? -0.875 -0.399 25.25 1 93.25 181 THR A CA 1
ATOM 1442 C C . THR A 1 181 ? -1.045 0.399 23.953 1 93.25 181 THR A C 1
ATOM 1444 O O . THR A 1 181 ? -2.17 0.633 23.5 1 93.25 181 THR A O 1
ATOM 1447 N N . ASP A 1 182 ? 0.086 0.843 23.391 1 97.06 182 ASP A N 1
ATOM 1448 C CA . ASP A 1 182 ? 0.062 1.549 22.109 1 97.06 182 ASP A CA 1
ATOM 1449 C C . ASP A 1 182 ? -0.394 0.627 20.984 1 97.06 182 ASP A C 1
ATOM 1451 O O . ASP A 1 182 ? -0.215 -0.59 21.062 1 97.06 182 ASP A O 1
ATOM 1455 N N . ALA A 1 183 ? -1.043 1.228 20.047 1 97.56 183 ALA A N 1
ATOM 1456 C CA . ALA A 1 183 ? -1.345 0.539 18.797 1 97.56 183 ALA A CA 1
ATOM 1457 C C . ALA A 1 183 ? -0.491 1.082 17.656 1 97.56 183 ALA A C 1
ATOM 1459 O O . ALA A 1 183 ? -0.256 2.289 17.562 1 97.56 183 ALA A O 1
ATOM 1460 N N . GLN A 1 184 ? 0.009 0.166 16.797 1 98 184 GLN A N 1
ATOM 1461 C CA . GLN A 1 184 ? 0.784 0.571 15.633 1 98 184 GLN A CA 1
ATOM 1462 C C . GLN A 1 184 ? 0.113 0.113 14.336 1 98 184 GLN A C 1
ATOM 1464 O O . GLN A 1 184 ? -0.313 -1.038 14.227 1 98 184 GLN A O 1
ATOM 1469 N N . LEU A 1 185 ? -0.002 1.078 13.43 1 98.44 185 LEU A N 1
ATOM 1470 C CA . LEU A 1 185 ? -0.635 0.826 12.141 1 98.44 185 LEU A CA 1
ATOM 1471 C C . LEU A 1 185 ? 0.304 1.188 10.992 1 98.44 185 LEU A C 1
ATOM 1473 O O . LEU A 1 185 ? 0.997 2.207 11.055 1 98.44 185 LEU A O 1
ATOM 1477 N N . LEU A 1 186 ? 0.402 0.323 9.984 1 98.69 186 LEU A N 1
ATOM 1478 C CA . LEU A 1 186 ? 0.888 0.772 8.688 1 98.69 186 LEU A CA 1
ATOM 1479 C C . LEU A 1 186 ? -0.229 1.437 7.887 1 98.69 186 LEU A C 1
ATOM 1481 O O . LEU A 1 186 ? -1.282 0.835 7.668 1 98.69 186 LEU A O 1
ATOM 1485 N N . VAL A 1 187 ? -0.094 2.67 7.527 1 98.19 187 VAL A N 1
ATOM 1486 C CA . VAL A 1 187 ? -1.113 3.428 6.809 1 98.1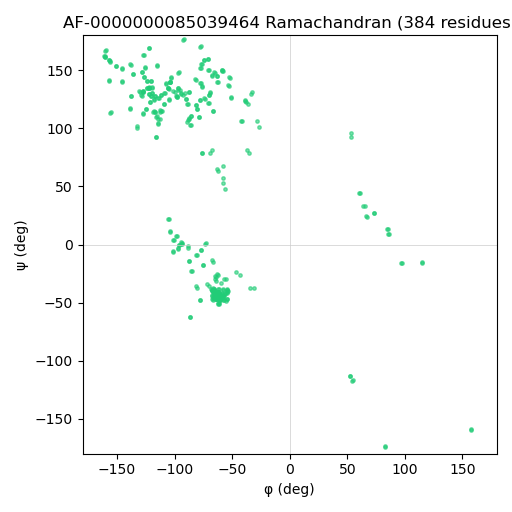9 187 VAL A CA 1
ATOM 1487 C C . VAL A 1 187 ? -0.609 3.773 5.41 1 98.19 187 VAL A C 1
ATOM 1489 O O . VAL A 1 187 ? 0.483 4.328 5.254 1 98.19 187 VAL A O 1
ATOM 1492 N N . ILE A 1 188 ? -1.35 3.441 4.422 1 97.25 188 ILE A N 1
ATOM 1493 C CA . ILE A 1 188 ? -1.031 3.768 3.035 1 97.25 188 ILE A CA 1
ATOM 1494 C C . ILE A 1 188 ? -2.113 4.676 2.457 1 97.25 188 ILE A C 1
ATOM 1496 O O . ILE A 1 188 ? -3.303 4.359 2.523 1 97.25 188 ILE A O 1
ATOM 1500 N N . TYR A 1 189 ? -1.721 5.797 1.953 1 94.94 189 TYR A N 1
ATOM 1501 C CA . TYR A 1 189 ? -2.607 6.762 1.314 1 94.94 189 TYR A CA 1
ATOM 1502 C C . TYR A 1 189 ? -2.438 6.738 -0.2 1 94.94 189 TYR A C 1
ATOM 1504 O O . TYR A 1 189 ? -1.314 6.68 -0.704 1 94.94 189 TYR A O 1
ATOM 1512 N N . PHE A 1 190 ? -3.504 6.742 -0.855 1 93.25 190 PHE A N 1
ATOM 1513 C CA . PHE A 1 190 ? -3.543 6.98 -2.293 1 93.25 190 PHE A CA 1
ATOM 1514 C C . PHE A 1 190 ? -4.305 8.266 -2.609 1 93.25 190 PHE A C 1
ATOM 1516 O O . PHE A 1 190 ? -5.531 8.242 -2.744 1 93.25 190 PHE A O 1
ATOM 1523 N N . ILE A 1 191 ? -3.545 9.25 -2.678 1 91.06 191 ILE A N 1
ATOM 1524 C CA . ILE A 1 191 ? -4.152 10.57 -2.834 1 91.06 191 ILE A CA 1
ATOM 1525 C C . ILE A 1 191 ? -4.219 10.938 -4.316 1 91.06 191 ILE A C 1
ATOM 1527 O O . ILE A 1 191 ? -3.225 10.812 -5.035 1 91.06 191 ILE A O 1
ATOM 1531 N N . GLU A 1 192 ? -5.305 11.336 -4.781 1 83.31 192 GLU A N 1
ATOM 1532 C CA . GLU A 1 192 ? -5.523 11.672 -6.184 1 83.31 192 GLU A CA 1
ATOM 1533 C C . GLU A 1 192 ? -4.785 12.945 -6.57 1 83.31 192 GLU A C 1
ATOM 1535 O O . GLU A 1 192 ? -4.832 13.938 -5.84 1 83.31 192 GLU A O 1
ATOM 1540 N N . ILE A 1 193 ? -4.027 12.766 -7.672 1 73.81 193 ILE A N 1
ATOM 1541 C CA . ILE A 1 193 ? -3.35 13.945 -8.195 1 73.81 193 ILE A CA 1
ATOM 1542 C C . ILE A 1 193 ? -4.262 14.664 -9.188 1 73.81 193 ILE A C 1
ATOM 1544 O O . ILE A 1 193 ? -4.777 14.055 -10.125 1 73.81 193 ILE A O 1
ATOM 1548 N N . ARG A 1 194 ? -4.871 15.797 -8.93 1 66.12 194 ARG A N 1
ATOM 1549 C CA . ARG A 1 194 ? -5.758 16.547 -9.812 1 66.12 194 ARG A CA 1
ATOM 1550 C C . ARG A 1 194 ? -4.992 17.625 -10.57 1 66.12 194 ARG A C 1
ATOM 1552 O O . ARG A 1 194 ? -3.965 18.109 -10.094 1 66.12 194 ARG A O 1
ATOM 1559 N N . MET B 1 1 ? -19.156 0.288 -15.211 1 29.12 1 MET B N 1
ATOM 1560 C CA . MET B 1 1 ? -19.094 -0.894 -14.352 1 29.12 1 MET B CA 1
ATOM 1561 C C . MET B 1 1 ? -17.688 -1.11 -13.82 1 29.12 1 MET B C 1
ATOM 1563 O O . MET B 1 1 ? -16.766 -1.442 -14.578 1 29.12 1 MET B O 1
ATOM 1567 N N . ASP B 1 2 ? -17.188 -0.364 -13.055 1 37.91 2 ASP B N 1
ATOM 1568 C CA . ASP B 1 2 ? -15.844 -0.261 -12.469 1 37.91 2 ASP B CA 1
ATOM 1569 C C . ASP B 1 2 ? -15.469 -1.543 -11.734 1 37.91 2 ASP B C 1
ATOM 1571 O O . ASP B 1 2 ? -15.812 -1.714 -10.562 1 37.91 2 ASP B O 1
ATOM 1575 N N . ASN B 1 3 ? -15.562 -2.711 -12.359 1 40.56 3 ASN B N 1
ATOM 1576 C CA . ASN B 1 3 ? -15.383 -4.074 -11.875 1 40.56 3 ASN B CA 1
ATOM 1577 C C . ASN B 1 3 ? -13.992 -4.277 -11.281 1 40.56 3 ASN B C 1
ATOM 1579 O O . ASN B 1 3 ? -13.023 -4.473 -12.023 1 40.56 3 ASN B O 1
ATOM 1583 N N . SER B 1 4 ? -13.766 -3.684 -10.258 1 45.62 4 SER B N 1
ATOM 1584 C CA . SER B 1 4 ? -12.578 -3.896 -9.43 1 45.62 4 SER B CA 1
ATOM 1585 C C . SER B 1 4 ? -12.266 -5.379 -9.289 1 45.62 4 SER B C 1
ATOM 1587 O O . SER B 1 4 ? -11.195 -5.746 -8.797 1 45.62 4 SER B O 1
ATOM 1589 N N . ALA B 1 5 ? -13.336 -6.254 -9.414 1 44.41 5 ALA B N 1
ATOM 1590 C CA . ALA B 1 5 ? -13.227 -7.676 -9.094 1 44.41 5 ALA B CA 1
ATOM 1591 C C . ALA B 1 5 ? -12.094 -8.328 -9.883 1 44.41 5 ALA B C 1
ATOM 1593 O O . ALA B 1 5 ? -11.609 -9.398 -9.508 1 44.41 5 ALA B O 1
ATOM 1594 N N . TYR B 1 6 ? -12.172 -7.992 -11.273 1 52.78 6 TYR B N 1
ATOM 1595 C CA . TYR B 1 6 ? -11.305 -8.922 -11.977 1 52.78 6 TYR B CA 1
ATOM 1596 C C . TYR B 1 6 ? -9.844 -8.672 -11.633 1 52.78 6 TYR B C 1
ATOM 1598 O O . TYR B 1 6 ? -9.219 -7.754 -12.172 1 52.78 6 TYR B O 1
ATOM 1606 N N . LEU B 1 7 ? -9.43 -9.25 -10.43 1 71.25 7 LEU B N 1
ATOM 1607 C CA . LEU B 1 7 ? -8.141 -9.055 -9.773 1 71.25 7 LEU B CA 1
ATOM 1608 C C . LEU B 1 7 ? -7.137 -10.109 -10.219 1 71.25 7 LEU B C 1
ATOM 1610 O O . LEU B 1 7 ? -7.52 -11.234 -10.547 1 71.25 7 LEU B O 1
ATOM 1614 N N . THR B 1 8 ? -6.051 -9.742 -10.578 1 81.25 8 THR B N 1
ATOM 1615 C CA . THR B 1 8 ? -4.914 -10.484 -11.109 1 81.25 8 THR B CA 1
ATOM 1616 C C . THR B 1 8 ? -4.824 -11.867 -10.453 1 81.25 8 THR B C 1
ATOM 1618 O O . THR B 1 8 ? -4.738 -12.883 -11.148 1 81.25 8 THR B O 1
ATOM 1621 N N . THR B 1 9 ? -5.098 -11.977 -9.25 1 85.81 9 THR B N 1
ATOM 1622 C CA . THR B 1 9 ? -4.934 -13.234 -8.523 1 85.81 9 THR B CA 1
ATOM 1623 C C . THR B 1 9 ? -6.121 -14.156 -8.781 1 85.81 9 THR B C 1
ATOM 1625 O O . THR B 1 9 ? -5.949 -15.375 -8.914 1 85.81 9 THR B O 1
ATOM 1628 N N . TRP B 1 10 ? -7.309 -13.609 -8.875 1 85.38 10 TRP B N 1
ATOM 1629 C CA . TRP B 1 10 ? -8.492 -14.43 -9.125 1 85.38 10 TRP B CA 1
ATOM 1630 C C . TRP B 1 10 ? -8.43 -15.062 -10.508 1 85.38 10 TRP B C 1
ATOM 1632 O O . TRP B 1 10 ? -8.617 -16.266 -10.656 1 85.38 10 TRP B O 1
ATOM 1642 N N . ILE B 1 11 ? -8.086 -14.297 -11.461 1 88.62 11 ILE B N 1
ATOM 1643 C CA . ILE B 1 11 ? -7.973 -14.766 -12.836 1 88.62 11 ILE B CA 1
ATOM 1644 C C . ILE B 1 11 ? -6.902 -15.852 -12.93 1 88.62 11 ILE B C 1
ATOM 1646 O O . ILE B 1 11 ? -7.141 -16.938 -13.477 1 88.62 11 ILE B O 1
ATOM 1650 N N . GLY B 1 12 ? -5.766 -15.5 -12.375 1 92.38 12 GLY B N 1
ATOM 1651 C CA . GLY B 1 12 ? -4.641 -16.422 -12.438 1 92.38 12 GLY B CA 1
ATOM 1652 C C . GLY B 1 12 ? -4.914 -17.75 -11.758 1 92.38 12 GLY B C 1
ATOM 1653 O O . GLY B 1 12 ? -4.629 -18.812 -12.32 1 92.38 12 GLY B O 1
ATOM 1654 N N . SER B 1 13 ? -5.504 -17.672 -10.578 1 91.25 13 SER B N 1
ATOM 1655 C CA . SER B 1 13 ? -5.797 -18.891 -9.82 1 91.25 13 SER B CA 1
ATOM 1656 C C . SER B 1 13 ? -6.84 -19.75 -10.531 1 91.25 13 SER B C 1
ATOM 1658 O O . SER B 1 13 ? -6.754 -20.969 -10.516 1 91.25 13 SER B O 1
ATOM 1660 N N . LYS B 1 14 ? -7.82 -19.094 -11.125 1 91.62 14 LYS B N 1
ATOM 1661 C CA . LYS B 1 14 ? -8.867 -19.844 -11.828 1 91.62 14 LYS B CA 1
ATOM 1662 C C . LYS B 1 14 ? -8.312 -20.547 -13.055 1 91.62 14 LYS B C 1
ATOM 1664 O O . LYS B 1 14 ? -8.648 -21.703 -13.305 1 91.62 14 LYS B O 1
ATOM 1669 N N . ILE B 1 15 ? -7.465 -19.906 -13.75 1 94.81 15 ILE B N 1
ATOM 1670 C CA . ILE B 1 15 ? -6.797 -20.516 -14.891 1 94.81 15 ILE B CA 1
ATOM 1671 C C . ILE B 1 15 ? -5.996 -21.734 -14.43 1 94.81 15 ILE B C 1
ATOM 1673 O O . ILE B 1 15 ? -6.078 -22.812 -15.039 1 94.81 15 ILE B O 1
ATOM 1677 N N . LYS B 1 16 ? -5.281 -21.531 -13.43 1 95.62 16 LYS B N 1
ATOM 1678 C CA . LYS B 1 16 ? -4.469 -22.625 -12.875 1 95.62 16 LYS B CA 1
ATOM 1679 C C . LYS B 1 16 ? -5.336 -23.812 -12.477 1 95.62 16 LYS B C 1
ATOM 1681 O O . LYS B 1 16 ? -5 -24.953 -12.789 1 95.62 16 LYS B O 1
ATOM 1686 N N . ASP B 1 17 ? -6.402 -23.5 -11.805 1 94.44 17 ASP B N 1
ATOM 1687 C CA . ASP B 1 17 ? -7.309 -24.547 -11.359 1 94.44 17 ASP B CA 1
ATOM 1688 C C . ASP B 1 17 ? -7.871 -25.328 -12.547 1 94.44 17 ASP B C 1
ATOM 1690 O O . ASP B 1 17 ? -7.945 -26.562 -12.508 1 94.44 17 ASP B O 1
ATOM 1694 N N . ILE B 1 18 ? -8.258 -24.656 -13.508 1 95.69 18 ILE B N 1
ATOM 1695 C CA . ILE B 1 18 ? -8.812 -25.297 -14.695 1 95.69 18 ILE B CA 1
ATOM 1696 C C . ILE B 1 18 ? -7.742 -26.156 -15.367 1 95.69 18 ILE B C 1
ATOM 1698 O O . ILE B 1 18 ? -7.992 -27.312 -15.727 1 95.69 18 ILE B O 1
ATOM 1702 N N . ARG B 1 19 ? -6.516 -25.562 -15.539 1 96.81 19 ARG B N 1
ATOM 1703 C CA . ARG B 1 19 ? -5.41 -26.312 -16.125 1 96.81 19 ARG B CA 1
ATOM 1704 C C . ARG B 1 19 ? -5.164 -27.609 -15.375 1 96.81 19 ARG B C 1
ATOM 1706 O O . ARG B 1 19 ? -5.043 -28.672 -15.984 1 96.81 19 ARG B O 1
ATOM 1713 N N . LYS B 1 20 ? -5.133 -27.5 -14.07 1 95.75 20 LYS B N 1
ATOM 1714 C CA . LYS B 1 20 ? -4.848 -28.656 -13.234 1 95.75 20 LYS B CA 1
ATOM 1715 C C . LYS B 1 20 ? -5.98 -29.672 -13.297 1 95.75 20 LYS B C 1
ATOM 1717 O O . LYS B 1 20 ? -5.738 -30.891 -13.297 1 95.75 20 LYS B O 1
ATOM 1722 N N . SER B 1 21 ? -7.199 -29.219 -13.336 1 96.25 21 SER B N 1
ATOM 1723 C CA . SER B 1 21 ? -8.352 -30.109 -13.422 1 96.25 21 SER B CA 1
ATOM 1724 C C . SER B 1 21 ? -8.32 -30.922 -14.711 1 96.25 21 SER B C 1
ATOM 1726 O O . SER B 1 21 ? -8.891 -32.031 -14.781 1 96.25 21 SER B O 1
ATOM 1728 N N . GLN B 1 22 ? -7.672 -30.375 -15.695 1 96.56 22 GLN B N 1
ATOM 1729 C CA . GLN B 1 22 ? -7.539 -31.047 -16.984 1 96.56 22 GLN B CA 1
ATOM 1730 C C . GLN B 1 22 ? -6.242 -31.844 -17.047 1 96.56 22 GLN B C 1
ATOM 1732 O O . GLN B 1 22 ? -5.875 -32.344 -18.125 1 96.56 22 GLN B O 1
ATOM 1737 N N . HIS B 1 23 ? -5.48 -31.828 -15.977 1 96.44 23 HIS B N 1
ATOM 1738 C CA . HIS B 1 23 ? -4.234 -32.594 -15.844 1 96.44 23 HIS B CA 1
ATOM 1739 C C . HIS B 1 23 ? -3.189 -32.094 -16.828 1 96.44 23 HIS B C 1
ATOM 1741 O O . HIS B 1 23 ? -2.447 -32.875 -17.406 1 96.44 23 HIS B O 1
ATOM 1747 N N . LEU B 1 24 ? -3.193 -30.859 -17.109 1 95.88 24 LEU B N 1
ATOM 1748 C CA . LEU B 1 24 ? -2.223 -30.234 -18.016 1 95.88 24 LEU B CA 1
ATOM 1749 C C . LEU B 1 24 ? -1.086 -29.594 -17.219 1 95.88 24 LEU B C 1
ATOM 1751 O O . LEU B 1 24 ? -1.323 -28.938 -16.203 1 95.88 24 LEU B O 1
ATOM 1755 N N . LYS B 1 25 ? 0.097 -29.906 -17.703 1 96.31 25 LYS B N 1
ATOM 1756 C CA . LYS B 1 25 ? 1.246 -29.203 -17.141 1 96.31 25 LYS B CA 1
ATOM 1757 C C . LYS B 1 25 ? 1.318 -27.766 -17.641 1 96.31 25 LYS B C 1
ATOM 1759 O O . LYS B 1 25 ? 0.739 -27.438 -18.688 1 96.31 25 LYS B O 1
ATOM 1764 N N . LEU B 1 26 ? 2.041 -26.938 -16.844 1 95.75 26 LEU B N 1
ATOM 1765 C CA . LEU B 1 26 ? 2.197 -25.547 -17.25 1 95.75 26 LEU B CA 1
ATOM 1766 C C . LEU B 1 26 ? 2.828 -25.453 -18.625 1 95.75 26 LEU B C 1
ATOM 1768 O O . LEU B 1 26 ? 2.361 -24.672 -19.469 1 95.75 26 LEU B O 1
ATOM 1772 N N . GLY B 1 27 ? 3.871 -26.234 -18.875 1 95.81 27 GLY B N 1
ATOM 1773 C CA . GLY B 1 27 ? 4.57 -26.234 -20.156 1 95.81 27 GLY B CA 1
ATOM 1774 C C . GLY B 1 27 ? 3.684 -26.641 -21.312 1 95.81 27 GLY B C 1
ATOM 1775 O O . GLY B 1 27 ? 3.777 -26.062 -22.406 1 95.81 27 GLY B O 1
ATOM 1776 N N . ASP B 1 28 ? 2.812 -27.594 -21.094 1 96.81 28 ASP B N 1
ATOM 1777 C CA . ASP B 1 28 ? 1.896 -28.047 -22.141 1 96.81 28 ASP B CA 1
ATOM 1778 C C . ASP B 1 28 ? 0.914 -26.953 -22.531 1 96.81 28 ASP B C 1
ATOM 1780 O O . ASP B 1 28 ? 0.667 -26.734 -23.719 1 96.81 28 ASP B O 1
ATOM 1784 N N . LEU B 1 29 ? 0.381 -26.344 -21.531 1 97.19 29 LEU B N 1
ATOM 1785 C CA . LEU B 1 29 ? -0.548 -25.266 -21.797 1 97.19 29 LEU B CA 1
ATOM 1786 C C . LEU B 1 29 ? 0.152 -24.125 -22.531 1 97.19 29 LEU B C 1
ATOM 1788 O O . LEU B 1 29 ? -0.42 -23.516 -23.453 1 97.19 29 LEU B O 1
ATOM 1792 N N . ALA B 1 30 ? 1.314 -23.812 -22.125 1 96.75 30 ALA B N 1
ATOM 1793 C CA . ALA B 1 30 ? 2.098 -22.766 -22.766 1 96.75 30 ALA B CA 1
ATOM 1794 C C . ALA B 1 30 ? 2.307 -23.078 -24.25 1 96.75 30 ALA B C 1
ATOM 1796 O O . ALA B 1 30 ? 2.041 -22.234 -25.109 1 96.75 30 ALA B O 1
ATOM 1797 N N . ASP B 1 31 ? 2.691 -24.25 -24.547 1 96.38 31 ASP B N 1
ATOM 1798 C CA . ASP B 1 31 ? 2.951 -24.688 -25.906 1 96.38 31 ASP B CA 1
ATOM 1799 C C . ASP B 1 31 ? 1.687 -24.609 -26.766 1 96.38 31 ASP B C 1
ATOM 1801 O O . ASP B 1 31 ? 1.705 -24.047 -27.859 1 96.38 31 ASP B O 1
ATOM 1805 N N . LYS B 1 32 ? 0.667 -25.078 -26.266 1 96.56 32 LYS B N 1
ATOM 1806 C CA . LYS B 1 32 ? -0.588 -25.156 -27.016 1 96.56 32 LYS B CA 1
ATOM 1807 C C . LYS B 1 32 ? -1.195 -23.781 -27.203 1 96.56 32 LYS B C 1
ATOM 1809 O O . LYS B 1 32 ? -1.854 -23.531 -28.219 1 96.56 32 LYS B O 1
ATOM 1814 N N . SER B 1 33 ? -1.044 -22.906 -26.25 1 95.94 33 SER B N 1
ATOM 1815 C CA . SER B 1 33 ? -1.668 -21.578 -26.297 1 95.94 33 SER B CA 1
ATOM 1816 C C . SER B 1 33 ? -0.802 -20.594 -27.078 1 95.94 33 SER B C 1
ATOM 1818 O O . SER B 1 33 ? -1.27 -19.516 -27.453 1 95.94 33 SER B O 1
ATOM 1820 N N . GLY B 1 34 ? 0.483 -20.875 -27.172 1 95.56 34 GLY B N 1
ATOM 1821 C CA . GLY B 1 34 ? 1.407 -19.953 -27.828 1 95.56 34 GLY B CA 1
ATOM 1822 C C . GLY B 1 34 ? 1.934 -18.875 -26.906 1 95.56 34 GLY B C 1
ATOM 1823 O O . GLY B 1 34 ? 2.553 -17.906 -27.359 1 95.56 34 GLY B O 1
ATOM 1824 N N . ILE B 1 35 ? 1.652 -19.016 -25.641 1 94.31 35 ILE B N 1
ATOM 1825 C CA . ILE B 1 35 ? 2.168 -18.109 -24.625 1 94.31 35 ILE B CA 1
ATOM 1826 C C . ILE B 1 35 ? 3.416 -18.719 -23.984 1 94.31 35 ILE B C 1
ATOM 1828 O O . ILE B 1 35 ? 3.463 -19.922 -23.703 1 94.31 35 ILE B O 1
ATOM 1832 N N . SER B 1 36 ? 4.453 -17.875 -23.828 1 95.5 36 SER B N 1
ATOM 1833 C CA . SER B 1 36 ? 5.66 -18.406 -23.203 1 95.5 36 SER B CA 1
ATOM 1834 C C . SER B 1 36 ? 5.363 -18.953 -21.812 1 95.5 36 SER B C 1
ATOM 1836 O O . SER B 1 36 ? 4.461 -18.469 -21.125 1 95.5 36 SER B O 1
ATOM 1838 N N . ILE B 1 37 ? 6.121 -19.953 -21.422 1 95.06 37 ILE B N 1
ATOM 1839 C CA . ILE B 1 37 ? 5.973 -20.562 -20.109 1 95.06 37 ILE B CA 1
ATOM 1840 C C . ILE B 1 37 ? 6.164 -19.516 -19.016 1 95.06 37 ILE B C 1
ATOM 1842 O O . ILE B 1 37 ? 5.457 -19.531 -18.016 1 95.06 37 ILE B O 1
ATOM 1846 N N . ALA B 1 38 ? 7.078 -18.625 -19.234 1 94 38 ALA B N 1
ATOM 1847 C CA . ALA B 1 38 ? 7.352 -17.562 -18.266 1 94 38 ALA B CA 1
ATOM 1848 C C . ALA B 1 38 ? 6.141 -16.656 -18.094 1 94 38 ALA B C 1
ATOM 1850 O O . ALA B 1 38 ? 5.742 -16.344 -16.969 1 94 38 ALA B O 1
ATOM 1851 N N . MET B 1 39 ? 5.598 -16.281 -19.156 1 94.5 39 MET B N 1
ATOM 1852 C CA . MET B 1 39 ? 4.438 -15.391 -19.125 1 94.5 39 MET B CA 1
ATOM 1853 C C . MET B 1 39 ? 3.227 -16.094 -18.531 1 94.5 39 MET B C 1
ATOM 1855 O O . MET B 1 39 ? 2.514 -15.516 -17.703 1 94.5 39 MET B O 1
ATOM 1859 N N . LEU B 1 40 ? 2.998 -17.281 -18.906 1 96.06 40 LEU B N 1
ATOM 1860 C CA . LEU B 1 40 ? 1.876 -18.062 -18.375 1 96.06 40 LEU B CA 1
ATOM 1861 C C . LEU B 1 40 ? 2.012 -18.25 -16.875 1 96.06 40 LEU B C 1
ATOM 1863 O O . LEU B 1 40 ? 1.025 -18.172 -16.141 1 96.06 40 LEU B O 1
ATOM 1867 N N . SER B 1 41 ? 3.203 -18.547 -16.453 1 95.12 41 SER B N 1
ATOM 1868 C CA . SER B 1 41 ? 3.465 -18.688 -15.023 1 95.12 41 SER B CA 1
ATOM 1869 C C . SER B 1 41 ? 3.117 -17.406 -14.273 1 95.12 41 SER B C 1
ATOM 1871 O O . SER B 1 41 ? 2.455 -17.438 -13.234 1 95.12 41 SER B O 1
ATOM 1873 N N . LYS B 1 42 ? 3.523 -16.266 -14.836 1 95.12 42 LYS B N 1
ATOM 1874 C CA . LYS B 1 42 ? 3.223 -14.977 -14.219 1 95.12 42 LYS B CA 1
ATOM 1875 C C . LYS B 1 42 ? 1.718 -14.734 -14.156 1 95.12 42 LYS B C 1
ATOM 1877 O O . LYS B 1 42 ? 1.207 -14.219 -13.164 1 95.12 42 LYS B O 1
ATOM 1882 N N . ILE B 1 43 ? 1.064 -15.078 -15.172 1 93.56 43 ILE B N 1
ATOM 1883 C CA . ILE B 1 43 ? -0.385 -14.922 -15.234 1 93.56 43 ILE B CA 1
ATOM 1884 C C . ILE B 1 43 ? -1.042 -15.766 -14.148 1 93.56 43 ILE B C 1
ATOM 1886 O O . ILE B 1 43 ? -1.822 -15.25 -13.344 1 93.56 43 ILE B O 1
ATOM 1890 N N . GLU B 1 44 ? -0.67 -17.062 -14.062 1 95 44 GLU B N 1
ATOM 1891 C CA . GLU B 1 44 ? -1.296 -17.969 -13.109 1 95 44 GLU B CA 1
ATOM 1892 C C . GLU B 1 44 ? -1.013 -17.562 -11.672 1 95 44 GLU B C 1
ATOM 1894 O O . GLU B 1 44 ? -1.797 -17.859 -10.766 1 95 44 GLU B O 1
ATOM 1899 N N . ASN B 1 45 ? 0.125 -16.891 -11.531 1 93.75 45 ASN B N 1
ATOM 1900 C CA . ASN B 1 45 ? 0.544 -16.562 -10.172 1 93.75 45 ASN B CA 1
ATOM 1901 C C . ASN B 1 45 ? 0.172 -15.125 -9.812 1 93.75 45 ASN B C 1
ATOM 1903 O O . ASN B 1 45 ? 0.578 -14.617 -8.758 1 93.75 45 ASN B O 1
ATOM 1907 N N . GLY B 1 46 ? -0.565 -14.43 -10.633 1 91.69 46 GLY B N 1
ATOM 1908 C CA . GLY B 1 46 ? -1.079 -13.094 -10.352 1 91.69 46 GLY B CA 1
ATOM 1909 C C . GLY B 1 46 ? -0.011 -12.023 -10.406 1 91.69 46 GLY B C 1
ATOM 1910 O O . GLY B 1 46 ? -0.11 -11.008 -9.719 1 91.69 46 GLY B O 1
ATOM 1911 N N . ARG B 1 47 ? 1.038 -12.25 -11.18 1 93.62 47 ARG B N 1
ATOM 1912 C CA . ARG B 1 47 ? 2.15 -11.305 -11.234 1 93.62 47 ARG B CA 1
ATOM 1913 C C . ARG B 1 47 ? 2.072 -10.438 -12.484 1 93.62 47 ARG B C 1
ATOM 1915 O O . ARG B 1 47 ? 2.871 -9.516 -12.656 1 93.62 47 ARG B O 1
ATOM 1922 N N . VAL B 1 48 ? 1.146 -10.719 -13.359 1 92.06 48 VAL B N 1
ATOM 1923 C CA . VAL B 1 48 ? 0.861 -9.898 -14.539 1 92.06 48 VAL B CA 1
ATOM 1924 C C . VAL B 1 48 ? -0.635 -9.938 -14.844 1 92.06 48 VAL B C 1
ATOM 1926 O O . VAL B 1 48 ? -1.296 -10.953 -14.625 1 92.06 48 VAL B O 1
ATOM 1929 N N . PHE B 1 49 ? -1.16 -8.797 -15.227 1 89.06 49 PHE B N 1
ATOM 1930 C CA . PHE B 1 49 ? -2.516 -8.758 -15.758 1 89.06 49 PHE B CA 1
ATOM 1931 C C . PHE B 1 49 ? -2.533 -9.18 -17.219 1 89.06 49 PHE B C 1
ATOM 1933 O O . PHE B 1 49 ? -1.895 -8.539 -18.062 1 89.06 49 PHE B O 1
ATOM 1940 N N . PRO B 1 50 ? -3.215 -10.281 -17.484 1 90.69 50 PRO B N 1
ATOM 1941 C CA . PRO B 1 50 ? -3.203 -10.695 -18.891 1 90.69 50 PRO B CA 1
ATOM 1942 C C . PRO B 1 50 ? -3.961 -9.734 -19.812 1 90.69 50 PRO B C 1
ATOM 1944 O O . PRO B 1 50 ? -4.98 -9.172 -19.391 1 90.69 50 PRO B O 1
ATOM 1947 N N . THR B 1 51 ? -3.473 -9.578 -21.016 1 84.25 51 THR B N 1
ATOM 1948 C CA . THR B 1 51 ? -4.242 -8.867 -22.031 1 84.25 51 THR B CA 1
ATOM 1949 C C . THR B 1 51 ? -5.438 -9.711 -22.484 1 84.25 51 THR B C 1
ATOM 1951 O O . THR B 1 51 ? -5.484 -10.914 -22.234 1 84.25 51 THR B O 1
ATOM 1954 N N . LEU B 1 52 ? -6.352 -9 -23.031 1 84.5 52 LEU B N 1
ATOM 1955 C CA . LEU B 1 52 ? -7.523 -9.727 -23.5 1 84.5 52 LEU B CA 1
ATOM 1956 C C . LEU B 1 52 ? -7.129 -10.789 -24.531 1 84.5 52 LEU B C 1
ATOM 1958 O O . LEU B 1 52 ? -7.562 -11.945 -24.422 1 84.5 52 LEU B O 1
ATOM 1962 N N . PRO B 1 53 ? -6.219 -10.523 -25.469 1 87.19 53 PRO B N 1
ATOM 1963 C CA . PRO B 1 53 ? -5.801 -11.555 -26.422 1 87.19 53 PRO B CA 1
ATOM 1964 C C . PRO B 1 53 ? -5.137 -12.75 -25.75 1 87.19 53 PRO B C 1
ATOM 1966 O O . PRO B 1 53 ? -5.434 -13.898 -26.094 1 87.19 53 PRO B O 1
ATOM 1969 N N . SER B 1 54 ? -4.293 -12.516 -24.812 1 91.5 54 SER B N 1
ATOM 1970 C CA . SER B 1 54 ? -3.627 -13.609 -24.109 1 91.5 54 SER B CA 1
ATOM 1971 C C . SER B 1 54 ? -4.625 -14.453 -23.312 1 91.5 54 SER B C 1
ATOM 1973 O O . SER B 1 54 ? -4.508 -15.68 -23.266 1 91.5 54 SER B O 1
ATOM 1975 N N . LEU B 1 55 ? -5.555 -13.75 -22.719 1 91.25 55 LEU B N 1
ATOM 1976 C CA . LEU B 1 55 ? -6.574 -14.461 -21.953 1 91.25 55 LEU B CA 1
ATOM 1977 C C . LEU B 1 55 ? -7.41 -15.352 -22.859 1 91.25 55 LEU B C 1
ATOM 1979 O O . LEU B 1 55 ? -7.652 -16.516 -22.547 1 91.25 55 LEU B O 1
ATOM 1983 N N . ILE B 1 56 ? -7.766 -14.844 -23.953 1 89.44 56 ILE B N 1
ATOM 1984 C CA . ILE B 1 56 ? -8.578 -15.586 -24.922 1 89.44 56 ILE B CA 1
ATOM 1985 C C . ILE B 1 56 ? -7.801 -16.812 -25.406 1 89.44 56 ILE B C 1
ATOM 1987 O O . ILE B 1 56 ? -8.352 -17.906 -25.5 1 89.44 56 ILE B O 1
ATOM 1991 N N . GLN B 1 57 ? -6.543 -16.672 -25.688 1 93.5 57 GLN B N 1
ATOM 1992 C CA . GLN B 1 57 ? -5.699 -17.781 -26.141 1 93.5 57 GLN B CA 1
ATOM 1993 C C . GLN B 1 57 ? -5.648 -18.891 -25.094 1 93.5 57 GLN B C 1
ATOM 1995 O O . GLN B 1 57 ? -5.801 -20.062 -25.438 1 93.5 57 GLN B O 1
ATOM 2000 N N . VAL B 1 58 ? -5.488 -18.469 -23.922 1 96.19 58 VAL B N 1
ATOM 2001 C CA . VAL B 1 58 ? -5.367 -19.438 -22.828 1 96.19 58 VAL B CA 1
ATOM 2002 C C . VAL B 1 58 ? -6.695 -20.172 -22.641 1 96.19 58 VAL B C 1
ATOM 2004 O O . VAL B 1 58 ? -6.73 -21.391 -22.562 1 96.19 58 VAL B O 1
ATOM 2007 N N . LEU B 1 59 ? -7.719 -19.422 -22.594 1 94.38 59 LEU B N 1
ATOM 2008 C CA . LEU B 1 59 ? -9.031 -20.016 -22.344 1 94.38 59 LEU B CA 1
ATOM 2009 C C . LEU B 1 59 ? -9.461 -20.906 -23.5 1 94.38 59 LEU B C 1
ATOM 2011 O O . LEU B 1 59 ? -10.055 -21.969 -23.281 1 94.38 59 LEU B O 1
ATOM 2015 N N . ALA B 1 60 ? -9.148 -20.484 -24.688 1 94.31 60 ALA B N 1
ATOM 2016 C CA . ALA B 1 60 ? -9.461 -21.297 -25.859 1 94.31 60 ALA B CA 1
ATOM 2017 C C . ALA B 1 60 ? -8.75 -22.656 -25.781 1 94.31 60 ALA B C 1
ATOM 2019 O O . ALA B 1 60 ? -9.352 -23.688 -26.062 1 94.31 60 ALA B O 1
ATOM 2020 N N . THR B 1 61 ? -7.5 -22.594 -25.375 1 96.56 61 THR B N 1
ATOM 2021 C CA . THR B 1 61 ? -6.711 -23.812 -25.25 1 96.56 61 THR B CA 1
ATOM 2022 C C . THR B 1 61 ? -7.297 -24.734 -24.172 1 96.56 61 THR B C 1
ATOM 2024 O O . THR B 1 61 ? -7.246 -25.953 -24.297 1 96.56 61 THR B O 1
ATOM 2027 N N . LEU B 1 62 ? -7.891 -24.141 -23.172 1 97.38 62 LEU B N 1
ATOM 2028 C CA . LEU B 1 62 ? -8.484 -24.891 -22.078 1 97.38 62 LEU B CA 1
ATOM 2029 C C . LEU B 1 62 ? -9.93 -25.25 -22.391 1 97.38 62 LEU B C 1
ATOM 2031 O O . LEU B 1 62 ? -10.609 -25.875 -21.562 1 97.38 62 LEU B O 1
ATOM 2035 N N . ASN B 1 63 ? -10.383 -24.859 -23.453 1 96.88 63 ASN B N 1
ATOM 2036 C CA . ASN B 1 63 ? -11.75 -25.109 -23.891 1 96.88 63 ASN B CA 1
ATOM 2037 C C . ASN B 1 63 ? -12.766 -24.516 -22.922 1 96.88 63 ASN B C 1
ATOM 2039 O O . ASN B 1 63 ? -13.719 -25.188 -22.516 1 96.88 63 ASN B O 1
ATOM 2043 N N . VAL B 1 64 ? -12.508 -23.312 -22.516 1 95.12 64 VAL B N 1
ATOM 2044 C CA . VAL B 1 64 ? -13.422 -22.578 -21.641 1 95.12 64 VAL B CA 1
ATOM 2045 C C . VAL B 1 64 ? -13.898 -21.297 -22.328 1 95.12 64 VAL B C 1
ATOM 2047 O O . VAL B 1 64 ? -13.094 -20.547 -22.875 1 95.12 64 VAL B O 1
ATOM 2050 N N . ASP B 1 65 ? -15.188 -21.047 -22.234 1 91.19 65 ASP B N 1
ATOM 2051 C CA . ASP B 1 65 ? -15.781 -19.828 -22.766 1 91.19 65 ASP B CA 1
ATOM 2052 C C . ASP B 1 65 ? -15.531 -18.641 -21.844 1 91.19 65 ASP B C 1
ATOM 2054 O O . ASP B 1 65 ? -15.648 -18.766 -20.625 1 91.19 65 ASP B O 1
ATOM 2058 N N . LEU B 1 66 ? -15.242 -17.578 -22.484 1 86.75 66 LEU B N 1
ATOM 2059 C CA . LEU B 1 66 ? -14.938 -16.359 -21.734 1 86.75 66 LEU B CA 1
ATOM 2060 C C . LEU B 1 66 ? -16.078 -16 -20.797 1 86.75 66 LEU B C 1
ATOM 2062 O O . LEU B 1 66 ? -15.844 -15.641 -19.641 1 86.75 66 LEU B O 1
ATOM 2066 N N . ASN B 1 67 ? -17.266 -16.125 -21.266 1 82 67 ASN B N 1
ATOM 2067 C CA . ASN B 1 67 ? -18.422 -15.797 -20.438 1 82 67 ASN B CA 1
ATOM 2068 C C . ASN B 1 67 ? -18.578 -16.781 -19.281 1 82 67 ASN B C 1
ATOM 2070 O O . ASN B 1 67 ? -18.953 -16.375 -18.172 1 82 67 ASN B O 1
ATOM 2074 N N . VAL B 1 68 ? -18.328 -18 -19.609 1 86.19 68 VAL B N 1
ATOM 2075 C CA . VAL B 1 68 ? -18.406 -19.031 -18.578 1 86.19 68 VAL B CA 1
ATOM 2076 C C . VAL B 1 68 ? -17.312 -18.797 -17.531 1 86.19 68 VAL B C 1
ATOM 2078 O O . VAL B 1 68 ? -17.562 -18.938 -16.344 1 86.19 68 VAL B O 1
ATOM 2081 N N . PHE B 1 69 ? -16.172 -18.484 -18.016 1 88.62 69 PHE B N 1
ATOM 2082 C CA . PHE B 1 69 ? -15.039 -18.219 -17.125 1 88.62 69 PHE B CA 1
ATOM 2083 C C . PHE B 1 69 ? -15.391 -17.141 -16.109 1 88.62 69 PHE B C 1
ATOM 2085 O O . PHE B 1 69 ? -15.023 -17.25 -14.93 1 88.62 69 PHE B O 1
ATOM 2092 N N . PHE B 1 70 ? -16.125 -16.125 -16.531 1 83.19 70 PHE B N 1
ATOM 2093 C CA . PHE B 1 70 ? -16.422 -14.992 -15.664 1 83.19 70 PHE B CA 1
ATOM 2094 C C . PHE B 1 70 ? -17.828 -15.102 -15.086 1 83.19 70 PHE B C 1
ATOM 2096 O O . PHE B 1 70 ? -18.328 -14.156 -14.477 1 83.19 70 PHE B O 1
ATOM 2103 N N . ALA B 1 71 ? -18.5 -16.188 -15.383 1 78.38 71 ALA B N 1
ATOM 2104 C CA . ALA B 1 71 ? -19.891 -16.359 -14.984 1 78.38 71 ALA B CA 1
ATOM 2105 C C . ALA B 1 71 ? -20.062 -16.172 -13.477 1 78.38 71 ALA B C 1
ATOM 2107 O O . ALA B 1 71 ? -21.094 -15.664 -13.031 1 78.38 71 ALA B O 1
ATOM 2108 N N . ASP B 1 72 ? -19.141 -16.703 -12.781 1 72.62 72 ASP B N 1
ATOM 2109 C CA . ASP B 1 72 ? -19.25 -16.641 -11.328 1 72.62 72 ASP B CA 1
ATOM 2110 C C . ASP B 1 72 ? -18.781 -15.281 -10.805 1 72.62 72 ASP B C 1
ATOM 2112 O O . ASP B 1 72 ? -18.75 -15.062 -9.586 1 72.62 72 ASP B O 1
ATOM 2116 N N . LEU B 1 73 ? -18.266 -14.633 -11.688 1 62.97 73 LEU B N 1
ATOM 2117 C CA . LEU B 1 73 ? -17.875 -13.297 -11.25 1 62.97 73 LEU B CA 1
ATOM 2118 C C . LEU B 1 73 ? -19.094 -12.5 -10.812 1 62.97 73 LEU B C 1
ATOM 2120 O O . LEU B 1 73 ? -20 -12.258 -11.617 1 62.97 73 LEU B O 1
ATOM 2124 N N . GLN B 1 74 ? -19.734 -12.945 -9.805 1 55 74 GLN B N 1
ATOM 2125 C CA . GLN B 1 74 ? -20.859 -12.188 -9.273 1 55 74 GLN B CA 1
ATOM 2126 C C . GLN B 1 74 ? -20.641 -10.688 -9.422 1 55 74 GLN B C 1
ATOM 2128 O O . GLN B 1 74 ? -19.5 -10.219 -9.406 1 55 74 GLN B O 1
ATOM 2133 N N . THR B 1 75 ? -21.672 -10.055 -9.992 1 52.81 75 THR B N 1
ATOM 2134 C CA . THR B 1 75 ? -21.75 -8.602 -10.023 1 52.81 75 THR B CA 1
ATOM 2135 C C . THR B 1 75 ? -21.156 -8.008 -8.742 1 52.81 75 THR B C 1
ATOM 2137 O O . THR B 1 75 ? -21.625 -8.312 -7.641 1 52.81 75 THR B O 1
ATOM 2140 N N . GLU B 1 76 ? -19.922 -7.973 -8.711 1 51.5 76 GLU B N 1
ATOM 2141 C CA . GLU B 1 76 ? -19.203 -7.406 -7.578 1 51.5 76 GLU B CA 1
ATOM 2142 C C . GLU B 1 76 ? -20.031 -6.324 -6.883 1 51.5 76 GLU B C 1
ATOM 2144 O O . GLU B 1 76 ? -20.656 -5.492 -7.547 1 51.5 76 GLU B O 1
ATOM 2149 N N . LYS B 1 77 ? -20.547 -6.691 -5.723 1 58.59 77 LYS B N 1
ATOM 2150 C CA . LYS B 1 77 ? -21.188 -5.668 -4.898 1 58.59 77 LYS B CA 1
ATOM 2151 C C . LYS B 1 77 ? -20.422 -4.352 -4.961 1 58.59 77 LYS B C 1
ATOM 2153 O O . LYS B 1 77 ? -19.188 -4.355 -5.074 1 58.59 77 LYS B O 1
ATOM 2158 N N . GLU B 1 78 ? -20.969 -3.309 -5.309 1 70 78 GLU B N 1
ATOM 2159 C CA . GLU B 1 78 ? -20.484 -1.935 -5.273 1 70 78 GLU B CA 1
ATOM 2160 C C . GLU B 1 78 ? -19.625 -1.682 -4.031 1 70 78 GLU B C 1
ATOM 2162 O O . GLU B 1 78 ? -19.953 -2.162 -2.943 1 70 78 GLU B O 1
ATOM 2167 N N . PHE B 1 79 ? -18.391 -1.287 -4.238 1 81.56 79 PHE B N 1
ATOM 2168 C CA . PHE B 1 79 ? -17.578 -0.828 -3.119 1 81.56 79 PHE B CA 1
ATOM 2169 C C . PHE B 1 79 ? -18.391 0.051 -2.18 1 81.56 79 PHE B C 1
ATOM 2171 O O . PHE B 1 79 ? -18.781 1.163 -2.543 1 81.56 79 PHE B O 1
ATOM 2178 N N . PRO B 1 80 ? -18.75 -0.424 -1.063 1 88.06 80 PRO B N 1
ATOM 2179 C CA . PRO B 1 80 ? -19.625 0.328 -0.164 1 88.06 80 PRO B CA 1
ATOM 2180 C C . PRO B 1 80 ? -18.922 1.496 0.515 1 88.06 80 PRO B C 1
ATOM 2182 O O . PRO B 1 80 ? -19.469 2.109 1.433 1 88.06 80 PRO B O 1
ATOM 2185 N N . GLY B 1 81 ? -17.719 1.679 0.218 1 93.56 81 GLY B N 1
ATOM 2186 C CA . GLY B 1 81 ? -16.938 2.744 0.828 1 93.56 81 GLY B CA 1
ATOM 2187 C C . GLY B 1 81 ? -15.805 2.23 1.696 1 93.56 81 GLY B C 1
ATOM 2188 O O . GLY B 1 81 ? -14.938 3 2.109 1 93.56 81 GLY B O 1
ATOM 2189 N N . TYR B 1 82 ? -15.93 0.862 2.025 1 96.06 82 TYR B N 1
ATOM 2190 C CA . TYR B 1 82 ? -14.836 0.28 2.799 1 96.06 82 TYR B CA 1
ATOM 2191 C C . TYR B 1 82 ? -14.766 -1.228 2.59 1 96.06 82 TYR B C 1
ATOM 2193 O O . TYR B 1 82 ? -15.719 -1.842 2.111 1 96.06 82 TYR B O 1
ATOM 2201 N N . LEU B 1 83 ? -13.648 -1.826 2.816 1 95.69 83 LEU B N 1
ATOM 2202 C CA . LEU B 1 83 ? -13.398 -3.258 2.922 1 95.69 83 LEU B CA 1
ATOM 2203 C C . LEU B 1 83 ? -12.656 -3.584 4.215 1 95.69 83 LEU B C 1
ATOM 2205 O O . LEU B 1 83 ? -11.531 -3.137 4.418 1 95.69 83 LEU B O 1
ATOM 2209 N N . LEU B 1 84 ? -13.344 -4.293 5.117 1 97.31 84 LEU B N 1
ATOM 2210 C CA . LEU B 1 84 ? -12.711 -4.793 6.332 1 97.31 84 LEU B CA 1
ATOM 2211 C C . LEU B 1 84 ? -12.32 -6.262 6.176 1 97.31 84 LEU B C 1
ATOM 2213 O O . LEU B 1 84 ? -13.125 -7.078 5.723 1 97.31 84 LEU B O 1
ATOM 2217 N N . LYS B 1 85 ? -11.078 -6.574 6.461 1 97.56 85 LYS B N 1
ATOM 2218 C CA . LYS B 1 85 ? -10.602 -7.957 6.465 1 97.56 85 LYS B CA 1
ATOM 2219 C C . LYS B 1 85 ? -9.961 -8.312 7.801 1 97.56 85 LYS B C 1
ATOM 2221 O O . LYS B 1 85 ? -8.922 -7.762 8.164 1 97.56 85 LYS B O 1
ATOM 2226 N N . ARG B 1 86 ? -10.602 -9.273 8.453 1 97.88 86 ARG B N 1
ATOM 2227 C CA . ARG B 1 86 ? -10.008 -9.805 9.672 1 97.88 86 ARG B CA 1
ATOM 2228 C C . ARG B 1 86 ? -8.875 -10.773 9.352 1 97.88 86 ARG B C 1
ATOM 2230 O O . ARG B 1 86 ? -8.914 -11.477 8.336 1 97.88 86 ARG B O 1
ATOM 2237 N N . LYS B 1 87 ? -7.969 -10.828 10.297 1 97 87 LYS B N 1
ATOM 2238 C CA . LYS B 1 87 ? -6.82 -11.703 10.086 1 97 87 LYS B CA 1
ATOM 2239 C C . LYS B 1 87 ? -7.27 -13.125 9.773 1 97 87 LYS B C 1
ATOM 2241 O O . LYS B 1 87 ? -6.711 -13.773 8.883 1 97 87 LYS B O 1
ATOM 2246 N N . ASN B 1 88 ? -8.25 -13.602 10.391 1 96 88 ASN B N 1
ATOM 2247 C CA . ASN B 1 88 ? -8.688 -14.984 10.242 1 96 88 ASN B CA 1
ATOM 2248 C C . ASN B 1 88 ? -9.469 -15.188 8.945 1 96 88 ASN B C 1
ATOM 2250 O O . ASN B 1 88 ? -9.859 -16.312 8.625 1 96 88 ASN B O 1
ATOM 2254 N N . GLU B 1 89 ? -9.719 -14.086 8.188 1 95.69 89 GLU B N 1
ATOM 2255 C CA . GLU B 1 89 ? -10.461 -14.172 6.926 1 95.69 89 GLU B CA 1
ATOM 2256 C C . GLU B 1 89 ? -9.508 -14.227 5.734 1 95.69 89 GLU B C 1
ATOM 2258 O O . GLU B 1 89 ? -9.945 -14.375 4.59 1 95.69 89 GLU B O 1
ATOM 2263 N N . TYR B 1 90 ? -8.203 -14.109 6.066 1 95.5 90 TYR B N 1
ATOM 2264 C CA . TYR B 1 90 ? -7.246 -14.164 4.965 1 95.5 90 TYR B CA 1
ATOM 2265 C C . TYR B 1 90 ? -7.297 -15.516 4.262 1 95.5 90 TYR B C 1
ATOM 2267 O O . TYR B 1 90 ? -7.457 -16.547 4.906 1 95.5 90 TYR B O 1
ATOM 2275 N N . ARG B 1 91 ? -7.09 -15.414 2.947 1 93.56 91 ARG B N 1
ATOM 2276 C CA . ARG B 1 91 ? -7.211 -16.625 2.148 1 93.56 91 ARG B CA 1
ATOM 2277 C C . ARG B 1 91 ? -5.848 -17.109 1.654 1 93.56 91 ARG B C 1
ATOM 2279 O O . ARG B 1 91 ? -5.094 -16.328 1.062 1 93.56 91 ARG B O 1
ATOM 2286 N N . SER B 1 92 ? -5.594 -18.375 1.865 1 93.44 92 SER B N 1
ATOM 2287 C CA . SER B 1 92 ? -4.34 -18.953 1.38 1 93.44 92 SER B CA 1
ATOM 2288 C C . SER B 1 92 ? -4.32 -19.031 -0.143 1 93.44 92 SER B C 1
ATOM 2290 O O . SER B 1 92 ? -5.309 -19.438 -0.762 1 93.44 92 SER B O 1
ATOM 2292 N N . VAL B 1 93 ? -3.223 -18.531 -0.681 1 90.12 93 VAL B N 1
ATOM 2293 C CA . VAL B 1 93 ? -3.029 -18.609 -2.125 1 90.12 93 VAL B CA 1
ATOM 2294 C C . VAL B 1 93 ? -1.741 -19.359 -2.439 1 90.12 93 VAL B C 1
ATOM 2296 O O . VAL B 1 93 ? -0.689 -19.078 -1.863 1 90.12 93 VAL B O 1
ATOM 2299 N N . LYS B 1 94 ? -1.819 -20.297 -3.277 1 84.94 94 LYS B N 1
ATOM 2300 C CA . LYS B 1 94 ? -0.628 -21.031 -3.705 1 84.94 94 LYS B CA 1
ATOM 2301 C C . LYS B 1 94 ? 0.057 -20.328 -4.875 1 84.94 94 LYS B C 1
ATOM 2303 O O . LYS B 1 94 ? -0.442 -20.359 -6 1 84.94 94 LYS B O 1
ATOM 2308 N N . LYS B 1 95 ? 1.059 -19.719 -4.516 1 87.62 95 LYS B N 1
ATOM 2309 C CA . LYS B 1 95 ? 1.877 -19.094 -5.555 1 87.62 95 LYS B CA 1
ATOM 2310 C C . LYS B 1 95 ? 3.133 -19.922 -5.828 1 87.62 95 LYS B C 1
ATOM 2312 O O . LYS B 1 95 ? 3.74 -20.469 -4.902 1 87.62 95 LYS B O 1
ATOM 2317 N N . GLU B 1 96 ? 3.549 -19.984 -7.031 1 88.56 96 GLU B N 1
ATOM 2318 C CA . GLU B 1 96 ? 4.754 -20.703 -7.434 1 88.56 96 GLU B CA 1
ATOM 2319 C C . GLU B 1 96 ? 4.73 -22.141 -6.945 1 88.56 96 GLU B C 1
ATOM 2321 O O . GLU B 1 96 ? 5.23 -22.453 -5.859 1 88.56 96 GLU B O 1
ATOM 2326 N N . GLU B 1 97 ? 4.336 -23.016 -7.699 1 82.06 97 GLU B N 1
ATOM 2327 C CA . GLU B 1 97 ? 4.102 -24.422 -7.355 1 82.06 97 GLU B CA 1
ATOM 2328 C C . GLU B 1 97 ? 5.363 -25.062 -6.789 1 82.06 97 GLU B C 1
ATOM 2330 O O . GLU B 1 97 ? 5.285 -25.906 -5.898 1 82.06 97 GLU B O 1
ATOM 2335 N N . GLU B 1 98 ? 6.453 -24.641 -7.164 1 87 98 GLU B N 1
ATOM 2336 C CA . GLU B 1 98 ? 7.699 -25.281 -6.766 1 87 98 GLU B CA 1
ATOM 2337 C C . GLU B 1 98 ? 8.297 -24.609 -5.531 1 87 98 GLU B C 1
ATOM 2339 O O . GLU B 1 98 ? 9.312 -25.078 -5 1 87 98 GLU B O 1
ATOM 2344 N N . ALA B 1 99 ? 7.625 -23.641 -5.066 1 91.5 99 ALA B N 1
ATOM 2345 C CA . ALA B 1 99 ? 8.164 -22.906 -3.924 1 91.5 99 ALA B CA 1
ATOM 2346 C C . ALA B 1 99 ? 7.992 -23.703 -2.633 1 91.5 99 ALA B C 1
ATOM 2348 O O . ALA B 1 99 ? 6.961 -24.344 -2.426 1 91.5 99 ALA B O 1
ATOM 2349 N N . ILE B 1 100 ? 9.039 -23.75 -1.795 1 93.12 100 ILE B N 1
ATOM 2350 C CA . ILE B 1 100 ? 9.016 -24.375 -0.475 1 93.12 100 ILE B CA 1
ATOM 2351 C C . ILE B 1 100 ? 9.133 -23.297 0.604 1 93.12 100 ILE B C 1
ATOM 2353 O O . ILE B 1 100 ? 10 -22.422 0.534 1 93.12 100 ILE B O 1
ATOM 2357 N N . GLY B 1 101 ? 8.203 -23.328 1.581 1 94.88 101 GLY B N 1
ATOM 2358 C CA . GLY B 1 101 ? 8.328 -22.453 2.734 1 94.88 101 GLY B CA 1
ATOM 2359 C C . GLY B 1 101 ? 7.758 -21.062 2.498 1 94.88 101 GLY B C 1
ATOM 2360 O O . GLY B 1 101 ? 8.125 -20.109 3.188 1 94.88 101 GLY B O 1
ATOM 2361 N N . PHE B 1 102 ? 7.012 -20.922 1.436 1 95.94 102 PHE B N 1
ATOM 2362 C CA . PHE B 1 102 ? 6.352 -19.656 1.132 1 95.94 102 PHE B CA 1
ATOM 2363 C C . PHE B 1 102 ? 4.84 -19.781 1.286 1 95.94 102 PHE B C 1
ATOM 2365 O O . PHE B 1 102 ? 4.203 -20.547 0.568 1 95.94 102 PHE B O 1
ATOM 2372 N N . ASP B 1 103 ? 4.305 -19.062 2.246 1 95.56 103 ASP B N 1
ATOM 2373 C CA . ASP B 1 103 ? 2.865 -19.078 2.492 1 95.56 103 ASP B CA 1
ATOM 2374 C C . ASP B 1 103 ? 2.258 -17.703 2.227 1 95.56 103 ASP B C 1
ATOM 2376 O O . ASP B 1 103 ? 2.504 -16.75 2.977 1 95.56 103 ASP B O 1
ATOM 2380 N N . TYR B 1 104 ? 1.492 -17.656 1.163 1 95.62 104 TYR B N 1
ATOM 2381 C CA . TYR B 1 104 ? 0.804 -16.422 0.811 1 95.62 104 TYR B CA 1
ATOM 2382 C C . TYR B 1 104 ? -0.64 -16.438 1.3 1 95.62 104 TYR B C 1
ATOM 2384 O O . TYR B 1 104 ? -1.39 -17.359 0.998 1 95.62 104 TYR B O 1
ATOM 2392 N N . GLN B 1 105 ? -1.004 -15.406 2.027 1 96.25 105 GLN B N 1
ATOM 2393 C CA . GLN B 1 105 ? -2.398 -15.18 2.387 1 96.25 105 GLN B CA 1
ATOM 2394 C C . GLN B 1 105 ? -2.912 -13.867 1.793 1 96.25 105 GLN B C 1
ATOM 2396 O O . GLN B 1 105 ? -2.453 -12.789 2.166 1 96.25 105 GLN B O 1
ATOM 2401 N N . LEU B 1 106 ? -3.861 -14.016 0.875 1 94.62 106 LEU B N 1
ATOM 2402 C CA . LEU B 1 106 ? -4.465 -12.836 0.253 1 94.62 106 LEU B CA 1
ATOM 2403 C C . LEU B 1 106 ? -5.348 -12.094 1.247 1 94.62 106 LEU B C 1
ATOM 2405 O O . LEU B 1 106 ? -6.25 -12.68 1.845 1 94.62 106 LEU B O 1
ATOM 2409 N N . ILE B 1 107 ? -5.047 -10.852 1.472 1 96.06 107 ILE B N 1
ATOM 2410 C CA . ILE B 1 107 ? -5.84 -10.008 2.355 1 96.06 107 ILE B CA 1
ATOM 2411 C C . ILE B 1 107 ? -6.988 -9.375 1.569 1 96.06 107 ILE B C 1
ATOM 2413 O O . ILE B 1 107 ? -8.156 -9.672 1.823 1 96.06 107 ILE B O 1
ATOM 2417 N N . LEU B 1 108 ? -6.613 -8.57 0.568 1 93 108 LEU B N 1
ATOM 2418 C CA . LEU B 1 108 ? -7.629 -7.949 -0.274 1 93 108 LEU B CA 1
ATOM 2419 C C . LEU B 1 108 ? -7.023 -7.477 -1.593 1 93 108 LEU B C 1
ATOM 2421 O O . LEU B 1 108 ? -5.805 -7.473 -1.754 1 93 108 LEU B O 1
ATOM 2425 N N . ASN B 1 109 ? -7.836 -7.258 -2.521 1 90.56 109 ASN B N 1
ATOM 2426 C CA . ASN B 1 109 ? -7.504 -6.613 -3.787 1 90.56 109 ASN B CA 1
ATOM 2427 C C . ASN B 1 109 ? -8.445 -5.453 -4.09 1 90.56 109 ASN B C 1
ATOM 2429 O O . ASN B 1 109 ? -9.562 -5.406 -3.578 1 90.56 109 ASN B O 1
ATOM 2433 N N . HIS B 1 110 ? -7.898 -4.508 -4.746 1 89.5 110 HIS B N 1
ATOM 2434 C CA . HIS B 1 110 ? -8.688 -3.34 -5.117 1 89.5 110 HIS B CA 1
ATOM 2435 C C . HIS B 1 110 ? -8.086 -2.629 -6.324 1 89.5 110 HIS B C 1
ATOM 2437 O O . HIS B 1 110 ? -6.859 -2.498 -6.422 1 89.5 110 HIS B O 1
ATOM 2443 N N . LYS B 1 111 ? -8.945 -2.195 -7.148 1 84.62 111 LYS B N 1
ATOM 2444 C CA . LYS B 1 111 ? -8.469 -1.402 -8.281 1 84.62 111 LYS B CA 1
ATOM 2445 C C . LYS B 1 111 ? -8.141 0.025 -7.852 1 84.62 111 LYS B C 1
ATOM 2447 O O . LYS B 1 111 ? -8.945 0.676 -7.184 1 84.62 111 LYS B O 1
ATOM 2452 N N . ILE B 1 112 ? -6.949 0.426 -8.109 1 83.12 112 ILE B N 1
ATOM 2453 C CA . ILE B 1 112 ? -6.527 1.811 -7.93 1 83.12 112 ILE B CA 1
ATOM 2454 C C . ILE B 1 112 ? -6.18 2.426 -9.281 1 83.12 112 ILE B C 1
ATOM 2456 O O . ILE B 1 112 ? -5.117 2.154 -9.844 1 83.12 112 ILE B O 1
ATOM 2460 N N . GLU B 1 113 ? -7.09 3.266 -9.773 1 80.81 113 GLU B N 1
ATOM 2461 C CA . GLU B 1 113 ? -6.918 3.855 -11.102 1 80.81 113 GLU B CA 1
ATOM 2462 C C . GLU B 1 113 ? -6.66 2.783 -12.156 1 80.81 113 GLU B C 1
ATOM 2464 O O . GLU B 1 113 ? -7.504 1.913 -12.383 1 80.81 113 GLU B O 1
ATOM 2469 N N . ARG B 1 114 ? -5.465 2.74 -12.75 1 78.31 114 ARG B N 1
ATOM 2470 C CA . ARG B 1 114 ? -5.168 1.782 -13.812 1 78.31 114 ARG B CA 1
ATOM 2471 C C . ARG B 1 114 ? -4.266 0.663 -13.305 1 78.31 114 ARG B C 1
ATOM 2473 O O . ARG B 1 114 ? -3.514 0.064 -14.07 1 78.31 114 ARG B O 1
ATOM 2480 N N . SER B 1 115 ? -4.277 0.465 -12.023 1 83.69 115 SER B N 1
ATOM 2481 C CA . SER B 1 115 ? -3.504 -0.616 -11.414 1 83.69 115 SER B CA 1
ATOM 2482 C C . SER B 1 115 ? -4.395 -1.536 -10.586 1 83.69 115 SER B C 1
ATOM 2484 O O . SER B 1 115 ? -5.352 -1.081 -9.961 1 83.69 115 SER B O 1
ATOM 2486 N N . SER B 1 116 ? -4.066 -2.787 -10.711 1 85.81 116 SER B N 1
ATOM 2487 C CA . SER B 1 116 ? -4.613 -3.762 -9.766 1 85.81 116 SER B CA 1
ATOM 2488 C C . SER B 1 116 ? -3.734 -3.885 -8.523 1 85.81 116 SER B C 1
ATOM 2490 O O . SER B 1 116 ? -2.596 -4.348 -8.609 1 85.81 116 SER B O 1
ATOM 2492 N N . MET B 1 117 ? -4.277 -3.363 -7.465 1 92.38 117 MET B N 1
ATOM 2493 C CA . MET B 1 117 ? -3.555 -3.5 -6.203 1 92.38 117 MET B CA 1
ATOM 2494 C C . MET B 1 117 ? -3.93 -4.801 -5.504 1 92.38 117 MET B C 1
ATOM 2496 O O . MET B 1 117 ? -5.105 -5.168 -5.449 1 92.38 117 MET B O 1
ATOM 2500 N N . GLU B 1 118 ? -2.961 -5.5 -5.102 1 93.62 118 GLU B N 1
ATOM 2501 C CA . GLU B 1 118 ? -3.143 -6.703 -4.297 1 93.62 118 GLU B CA 1
ATOM 2502 C C . GLU B 1 118 ? -2.295 -6.648 -3.027 1 93.62 118 GLU B C 1
ATOM 2504 O O . GLU B 1 118 ? -1.11 -6.309 -3.08 1 93.62 118 GLU B O 1
ATOM 2509 N N . ILE B 1 119 ? -2.934 -6.957 -1.896 1 96.62 119 ILE B N 1
ATOM 2510 C CA . ILE B 1 119 ? -2.238 -6.969 -0.613 1 96.62 119 ILE B CA 1
ATOM 2511 C C . ILE B 1 119 ? -2.252 -8.383 -0.031 1 96.62 119 ILE B C 1
ATOM 2513 O O . ILE B 1 119 ? -3.309 -9.016 0.057 1 96.62 119 ILE B O 1
ATOM 2517 N N . SER B 1 120 ? -1.083 -8.867 0.334 1 97.25 120 SER B N 1
ATOM 2518 C CA . SER B 1 120 ? -0.966 -10.211 0.887 1 97.25 120 SER B CA 1
ATOM 2519 C C . SER B 1 120 ? -0.041 -10.234 2.1 1 97.25 120 SER B C 1
ATOM 2521 O O . SER B 1 120 ? 0.871 -9.406 2.205 1 97.25 120 SER B O 1
ATOM 2523 N N . LEU B 1 121 ? -0.349 -11.062 2.994 1 98.19 121 LEU B N 1
ATOM 2524 C CA . LEU B 1 121 ? 0.592 -11.438 4.043 1 98.19 121 LEU B CA 1
ATOM 2525 C C . LEU B 1 121 ? 1.443 -12.625 3.607 1 98.19 121 LEU B C 1
ATOM 2527 O O . LEU B 1 121 ? 0.911 -13.688 3.264 1 98.19 121 LEU B O 1
ATOM 2531 N N . LEU B 1 122 ? 2.727 -12.484 3.568 1 97.88 122 LEU B N 1
ATOM 2532 C CA . LEU B 1 122 ? 3.66 -13.539 3.186 1 97.88 122 LEU B CA 1
ATOM 2533 C C . LEU B 1 122 ? 4.453 -14.023 4.395 1 97.88 122 LEU B C 1
ATOM 2535 O O . LEU B 1 122 ? 5.105 -13.234 5.074 1 97.88 122 LEU B O 1
ATOM 2539 N N . THR B 1 123 ? 4.371 -15.258 4.711 1 97.88 123 THR B N 1
ATOM 2540 C CA . THR B 1 123 ? 5.215 -15.898 5.711 1 97.88 123 THR B CA 1
ATOM 2541 C C . THR B 1 123 ? 6.285 -16.766 5.047 1 97.88 123 THR B C 1
ATOM 2543 O O . THR B 1 123 ? 5.973 -17.625 4.223 1 97.88 123 THR B O 1
ATOM 2546 N N . ILE B 1 124 ? 7.488 -16.5 5.391 1 97.44 124 ILE B N 1
ATOM 2547 C CA . ILE B 1 124 ? 8.625 -17.234 4.84 1 97.44 124 ILE B CA 1
ATOM 2548 C C . ILE B 1 124 ? 9.289 -18.062 5.945 1 97.44 124 ILE B C 1
ATOM 2550 O O . ILE B 1 124 ? 9.844 -17.5 6.895 1 97.44 124 ILE B O 1
ATOM 2554 N N . SER B 1 125 ? 9.211 -19.391 5.793 1 96.12 125 SER B N 1
ATOM 2555 C CA . SER B 1 125 ? 9.766 -20.281 6.801 1 96.12 125 SER B CA 1
ATOM 2556 C C . SER B 1 125 ? 11.289 -20.359 6.691 1 96.12 125 SER B C 1
ATOM 2558 O O . SER B 1 125 ? 11.875 -19.859 5.73 1 96.12 125 SER B O 1
ATOM 2560 N N . ARG B 1 126 ? 11.742 -21.016 7.746 1 89.81 126 ARG B N 1
ATOM 2561 C CA . ARG B 1 126 ? 13.172 -21.266 7.703 1 89.81 126 ARG B CA 1
ATOM 2562 C C . ARG B 1 126 ? 13.539 -22.172 6.527 1 89.81 126 ARG B C 1
ATOM 2564 O O . ARG B 1 126 ? 12.797 -23.094 6.203 1 89.81 126 ARG B O 1
ATOM 2571 N N . ASN B 1 127 ? 14.594 -21.984 5.801 1 85 127 ASN B N 1
ATOM 2572 C CA . ASN B 1 127 ? 15.133 -22.766 4.695 1 85 127 ASN B CA 1
ATOM 2573 C C . ASN B 1 127 ? 14.219 -22.719 3.477 1 85 127 ASN B C 1
ATOM 2575 O O . ASN B 1 127 ? 14.062 -23.734 2.779 1 85 127 ASN B O 1
ATOM 2579 N N . SER B 1 128 ? 13.445 -21.719 3.387 1 90.19 128 SER B N 1
ATOM 2580 C CA . SER B 1 128 ? 12.609 -21.516 2.205 1 90.19 128 SER B CA 1
ATOM 2581 C C . SER B 1 128 ? 13.438 -21.578 0.927 1 90.19 128 SER B C 1
ATOM 2583 O O . SER B 1 128 ? 14.633 -21.266 0.938 1 90.19 128 SER B O 1
ATOM 2585 N N . GLN B 1 129 ? 12.82 -22.141 -0.086 1 89.69 129 GLN B N 1
ATOM 2586 C CA . GLN B 1 129 ? 13.469 -22.266 -1.386 1 89.69 129 GLN B CA 1
ATOM 2587 C C . GLN B 1 129 ? 12.5 -21.938 -2.52 1 89.69 129 GLN B C 1
ATOM 2589 O O . GLN B 1 129 ? 11.391 -22.453 -2.566 1 89.69 129 GLN B O 1
ATOM 2594 N N . ARG B 1 130 ? 12.953 -21.016 -3.404 1 92.56 130 ARG B N 1
ATOM 2595 C CA . ARG B 1 130 ? 12.242 -20.766 -4.656 1 92.56 130 ARG B CA 1
ATOM 2596 C C . ARG B 1 130 ? 13.148 -20.078 -5.672 1 92.56 130 ARG B C 1
ATOM 2598 O O . ARG B 1 130 ? 14.234 -19.625 -5.328 1 92.56 130 ARG B O 1
ATOM 2605 N N . GLU B 1 131 ? 12.773 -20.125 -6.922 1 93.5 131 GLU B N 1
ATOM 2606 C CA . GLU B 1 131 ? 13.461 -19.359 -7.957 1 93.5 131 GLU B CA 1
ATOM 2607 C C . GLU B 1 131 ? 13.055 -17.891 -7.91 1 93.5 131 GLU B C 1
ATOM 2609 O O . GLU B 1 131 ? 11.977 -17.562 -7.418 1 93.5 131 GLU B O 1
ATOM 2614 N N . PRO B 1 132 ? 13.977 -17 -8.438 1 96.38 132 PRO B N 1
ATOM 2615 C CA . PRO B 1 132 ? 13.57 -15.602 -8.539 1 96.38 132 PRO B CA 1
ATOM 2616 C C . PRO B 1 132 ? 12.328 -15.414 -9.406 1 96.38 132 PRO B C 1
ATOM 2618 O O . PRO B 1 132 ? 12.102 -16.172 -10.344 1 96.38 132 PRO B O 1
ATOM 2621 N N . VAL B 1 133 ? 11.578 -14.359 -9.047 1 96.44 133 VAL B N 1
ATOM 2622 C CA . VAL B 1 133 ? 10.375 -14.055 -9.82 1 96.44 133 VAL B CA 1
ATOM 2623 C C . VAL B 1 133 ? 10.406 -12.594 -10.266 1 96.44 133 VAL B C 1
ATOM 2625 O O . VAL B 1 133 ? 11.25 -11.812 -9.805 1 96.44 133 VAL B O 1
ATOM 2628 N N . THR B 1 134 ? 9.602 -12.281 -11.227 1 96.62 134 THR B N 1
ATOM 2629 C CA . THR B 1 134 ? 9.352 -10.906 -11.625 1 96.62 134 THR B CA 1
ATOM 2630 C C . THR B 1 134 ? 7.855 -10.594 -11.602 1 96.62 134 THR B C 1
ATOM 2632 O O . THR B 1 134 ? 7.027 -11.508 -11.672 1 96.62 134 THR B O 1
ATOM 2635 N N . THR B 1 135 ? 7.461 -9.398 -11.391 1 95.12 135 THR B N 1
ATOM 2636 C CA . THR B 1 135 ? 6.094 -8.891 -11.383 1 95.12 135 THR B CA 1
ATOM 2637 C C . THR B 1 135 ? 5.957 -7.695 -12.312 1 95.12 135 THR B C 1
ATOM 2639 O O . THR B 1 135 ? 6.805 -6.801 -12.312 1 95.12 135 THR B O 1
ATOM 2642 N N . ASP B 1 136 ? 4.969 -7.688 -13.164 1 93.44 136 ASP B N 1
ATOM 2643 C CA . ASP B 1 136 ? 4.73 -6.562 -14.07 1 93.44 136 ASP B CA 1
ATOM 2644 C C . ASP B 1 136 ? 4.098 -5.387 -13.32 1 93.44 136 ASP B C 1
ATOM 2646 O O . ASP B 1 136 ? 2.908 -5.109 -13.484 1 93.44 136 ASP B O 1
ATOM 2650 N N . GLY B 1 137 ? 4.926 -4.672 -12.625 1 93.88 137 GLY B N 1
ATOM 2651 C CA . GLY B 1 137 ? 4.465 -3.545 -11.828 1 93.88 137 GLY B CA 1
ATOM 2652 C C . GLY B 1 137 ? 5.406 -3.184 -10.695 1 93.88 137 GLY B C 1
ATOM 2653 O O . GLY B 1 137 ? 6.605 -3.463 -10.773 1 93.88 137 GLY B O 1
ATOM 2654 N N . ILE B 1 138 ? 4.852 -2.465 -9.672 1 94.81 138 ILE B N 1
ATOM 2655 C CA . ILE B 1 138 ? 5.59 -2.027 -8.492 1 94.81 138 ILE B CA 1
ATOM 2656 C C . ILE B 1 138 ? 5.223 -2.902 -7.297 1 94.81 138 ILE B C 1
ATOM 2658 O O . ILE B 1 138 ? 4.066 -3.307 -7.148 1 94.81 138 ILE B O 1
ATOM 2662 N N . GLU B 1 139 ? 6.234 -3.227 -6.504 1 97.25 139 GLU B N 1
ATOM 2663 C CA . GLU B 1 139 ? 5.996 -3.965 -5.266 1 97.25 139 GLU B CA 1
ATOM 2664 C C . GLU B 1 139 ? 6.48 -3.18 -4.051 1 97.25 139 GLU B C 1
ATOM 2666 O O . GLU B 1 139 ? 7.523 -2.525 -4.105 1 97.25 139 GLU B O 1
ATOM 2671 N N . TYR B 1 140 ? 5.73 -3.244 -3.008 1 97.94 140 TYR B N 1
ATOM 2672 C CA . TYR B 1 140 ? 6.137 -2.719 -1.709 1 97.94 140 TYR B CA 1
ATOM 2673 C C . TYR B 1 140 ? 6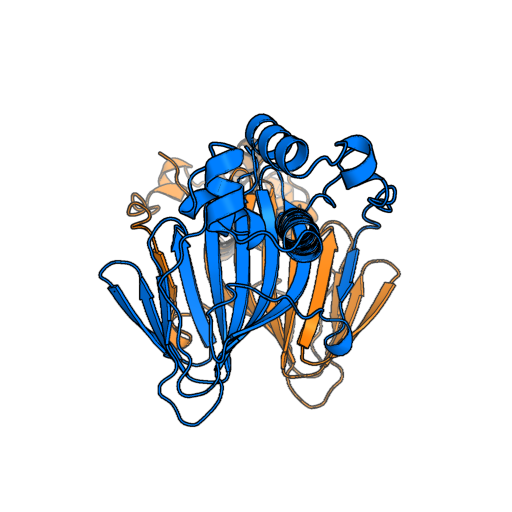.105 -3.811 -0.646 1 97.94 140 TYR B C 1
ATOM 2675 O O . TYR B 1 140 ? 5.156 -4.598 -0.582 1 97.94 140 TYR B O 1
ATOM 2683 N N . LEU B 1 141 ? 7.152 -3.857 0.156 1 98.38 141 LEU B N 1
ATOM 2684 C CA . LEU B 1 141 ? 7.285 -4.812 1.252 1 98.38 141 LEU B CA 1
ATOM 2685 C C . LEU B 1 141 ? 7.465 -4.09 2.582 1 98.38 141 LEU B C 1
ATOM 2687 O O . LEU B 1 141 ? 8.211 -3.111 2.668 1 98.38 141 LEU B O 1
ATOM 2691 N N . TYR B 1 142 ? 6.781 -4.488 3.592 1 98.75 142 TYR B N 1
ATOM 2692 C CA . TYR B 1 142 ? 7.016 -4.109 4.98 1 98.75 142 TYR B CA 1
ATOM 2693 C C . TYR B 1 142 ? 7.289 -5.336 5.844 1 98.75 142 TYR B C 1
ATOM 2695 O O . TYR B 1 142 ? 6.473 -6.254 5.902 1 98.75 142 TYR B O 1
ATOM 2703 N N . VAL B 1 143 ? 8.453 -5.363 6.523 1 98.69 143 VAL B N 1
ATOM 2704 C CA . VAL B 1 143 ? 8.789 -6.504 7.371 1 98.69 143 VAL B CA 1
ATOM 2705 C C . VAL B 1 143 ? 8.047 -6.391 8.703 1 98.69 143 VAL B C 1
ATOM 2707 O O . VAL B 1 143 ? 8.398 -5.559 9.547 1 98.69 143 VAL B O 1
ATOM 2710 N N . ILE B 1 144 ? 7.098 -7.23 8.898 1 98.12 144 ILE B N 1
ATOM 2711 C CA . ILE B 1 144 ? 6.277 -7.211 10.109 1 98.12 144 ILE B CA 1
ATOM 2712 C C . ILE B 1 144 ? 7.043 -7.844 11.266 1 98.12 144 ILE B C 1
ATOM 2714 O O . ILE B 1 144 ? 7.062 -7.301 12.375 1 98.12 144 ILE B O 1
ATOM 2718 N N . SER B 1 145 ? 7.617 -8.984 11.016 1 97.31 145 SER B N 1
ATOM 2719 C CA . SER B 1 145 ? 8.398 -9.695 12.016 1 97.31 145 SER B CA 1
ATOM 2720 C C . SER B 1 145 ? 9.492 -10.539 11.367 1 97.31 145 SER B C 1
ATOM 2722 O O . SER B 1 145 ? 9.367 -10.945 10.211 1 97.31 145 SER B O 1
ATOM 2724 N N . GLY B 1 146 ? 10.57 -10.773 12.148 1 96.5 146 GLY B N 1
ATOM 2725 C CA . GLY B 1 146 ? 11.688 -11.57 11.664 1 96.5 146 GLY B CA 1
ATOM 2726 C C . GLY B 1 146 ? 12.664 -10.781 10.82 1 96.5 146 GLY B C 1
ATOM 2727 O O . GLY B 1 146 ? 12.688 -9.547 10.875 1 96.5 146 GLY B O 1
ATOM 2728 N N . SER B 1 147 ? 13.594 -11.508 10.281 1 96.5 147 SER B N 1
ATOM 2729 C CA . SER B 1 147 ? 14.594 -10.938 9.383 1 96.5 147 SER B CA 1
ATOM 2730 C C . SER B 1 147 ? 14.844 -11.859 8.188 1 96.5 147 SER B C 1
ATOM 2732 O O . SER B 1 147 ? 14.531 -13.047 8.234 1 96.5 147 SER B O 1
ATOM 2734 N N . LEU B 1 148 ? 15.305 -11.227 7.086 1 96.62 148 LEU B N 1
ATOM 2735 C CA . LEU B 1 148 ? 15.555 -12.023 5.891 1 96.62 148 LEU B CA 1
ATOM 2736 C C . LEU B 1 148 ? 16.5 -11.289 4.941 1 96.62 148 LEU B C 1
ATOM 2738 O O . LEU B 1 148 ? 16.781 -10.102 5.125 1 96.62 148 LEU B O 1
ATOM 2742 N N . ILE B 1 149 ? 16.969 -12.062 4.012 1 97.12 149 ILE B N 1
ATOM 2743 C CA . ILE B 1 149 ? 17.75 -11.516 2.914 1 97.12 149 ILE B CA 1
ATOM 2744 C C . ILE B 1 149 ? 16.875 -11.367 1.675 1 97.12 149 ILE B C 1
ATOM 2746 O O . ILE B 1 149 ? 16.094 -12.266 1.345 1 97.12 149 ILE B O 1
ATOM 2750 N N . TYR B 1 150 ? 16.938 -10.18 1.047 1 98.06 150 TYR B N 1
ATOM 2751 C CA . TYR B 1 150 ? 16.156 -9.938 -0.162 1 98.06 150 TYR B CA 1
ATOM 2752 C C . TYR B 1 150 ? 17.078 -9.648 -1.349 1 98.06 150 TYR B C 1
ATOM 2754 O O . TYR B 1 150 ? 17.781 -8.633 -1.371 1 98.06 150 TYR B O 1
ATOM 2762 N N . GLU B 1 151 ? 17.047 -10.547 -2.307 1 98.19 151 GLU B N 1
ATOM 2763 C CA . GLU B 1 151 ? 17.797 -10.367 -3.537 1 98.19 151 GLU B CA 1
ATOM 2764 C C . GLU B 1 151 ? 16.984 -9.641 -4.594 1 98.19 151 GLU B C 1
ATOM 2766 O O . GLU B 1 151 ? 15.867 -10.055 -4.918 1 98.19 151 GLU B O 1
ATOM 2771 N N . LEU B 1 152 ? 17.531 -8.555 -5.105 1 98.25 152 LEU B N 1
ATOM 2772 C CA . LEU B 1 152 ? 16.906 -7.73 -6.137 1 98.25 152 LEU B CA 1
ATOM 2773 C C . LEU B 1 152 ? 17.891 -7.418 -7.254 1 98.25 152 LEU B C 1
ATOM 2775 O O . LEU B 1 152 ? 18.641 -6.441 -7.172 1 98.25 152 LEU B O 1
ATOM 2779 N N . GLY B 1 153 ? 17.719 -8.188 -8.391 1 97.38 153 GLY B N 1
ATOM 2780 C CA . GLY B 1 153 ? 18.766 -8.094 -9.406 1 97.38 153 GLY B CA 1
ATOM 2781 C C . GLY B 1 153 ? 20.156 -8.383 -8.859 1 97.38 153 GLY B C 1
ATOM 2782 O O . GLY B 1 153 ? 20.406 -9.461 -8.328 1 97.38 153 GLY B O 1
ATOM 2783 N N . ASP B 1 154 ? 20.953 -7.398 -8.938 1 96.62 154 ASP B N 1
ATOM 2784 C CA . ASP B 1 154 ? 22.328 -7.574 -8.469 1 96.62 154 ASP B CA 1
ATOM 2785 C C . ASP B 1 154 ? 22.484 -7.07 -7.035 1 96.62 154 ASP B C 1
ATOM 2787 O O . ASP B 1 154 ? 23.562 -7.16 -6.453 1 96.62 154 ASP B O 1
ATOM 2791 N N . LYS B 1 155 ? 21.422 -6.582 -6.469 1 97.31 155 LYS B N 1
ATOM 2792 C CA . LYS B 1 155 ? 21.469 -6.043 -5.113 1 97.31 155 LYS B CA 1
ATOM 2793 C C . LYS B 1 155 ? 21 -7.082 -4.094 1 97.31 155 LYS B C 1
ATOM 2795 O O . LYS B 1 155 ? 20.188 -7.953 -4.414 1 97.31 155 LYS B O 1
ATOM 2800 N N . VAL B 1 156 ? 21.609 -6.969 -2.924 1 97.88 156 VAL B N 1
ATOM 2801 C CA . VAL B 1 156 ? 21.219 -7.809 -1.797 1 97.88 156 VAL B CA 1
ATOM 2802 C C . VAL B 1 156 ? 20.953 -6.941 -0.57 1 97.88 156 VAL B C 1
ATOM 2804 O O . VAL B 1 156 ? 21.797 -6.141 -0.173 1 97.88 156 VAL B O 1
ATOM 2807 N N . PHE B 1 157 ? 19.781 -7.117 0.059 1 97.88 157 PHE B N 1
ATOM 2808 C CA . PHE B 1 157 ? 19.406 -6.336 1.229 1 97.88 157 PHE B CA 1
ATOM 2809 C C . PHE B 1 157 ? 19.156 -7.242 2.43 1 97.88 157 PHE B C 1
ATOM 2811 O O . PHE B 1 157 ? 18.453 -8.25 2.322 1 97.88 157 PHE B O 1
ATOM 2818 N N . ASP B 1 158 ? 19.797 -6.926 3.512 1 97.62 158 ASP B N 1
ATOM 2819 C CA . ASP B 1 158 ? 19.422 -7.531 4.785 1 97.62 158 ASP B CA 1
ATOM 2820 C C . ASP B 1 158 ? 18.297 -6.762 5.453 1 97.62 158 ASP B C 1
ATOM 2822 O O . ASP B 1 158 ? 18.5 -5.66 5.965 1 97.62 158 ASP B O 1
ATOM 2826 N N . LEU B 1 159 ? 17.156 -7.379 5.496 1 97.81 159 LEU B N 1
ATOM 2827 C CA . LEU B 1 159 ? 15.984 -6.68 6.016 1 97.81 159 LEU B CA 1
ATOM 2828 C C . LEU B 1 159 ? 15.648 -7.152 7.426 1 97.81 159 LEU B C 1
ATOM 2830 O O . LEU B 1 159 ? 15.75 -8.344 7.727 1 97.81 159 LEU B O 1
ATOM 2834 N N . GLU B 1 160 ? 15.273 -6.211 8.242 1 97.75 160 GLU B N 1
ATOM 2835 C CA . GLU B 1 160 ? 14.844 -6.48 9.609 1 97.75 160 GLU B CA 1
ATOM 2836 C C . GLU B 1 160 ? 13.43 -5.965 9.859 1 97.75 160 GLU B C 1
ATOM 2838 O O . GLU B 1 160 ? 12.875 -5.238 9.039 1 97.75 160 GLU B O 1
ATOM 2843 N N . GLU B 1 161 ? 12.945 -6.41 11.031 1 97.94 161 GLU B N 1
ATOM 2844 C CA . GLU B 1 161 ? 11.602 -5.98 11.414 1 97.94 161 GLU B CA 1
ATOM 2845 C C . GLU B 1 161 ? 11.461 -4.465 11.312 1 97.94 161 GLU B C 1
ATOM 2847 O O . GLU B 1 161 ? 12.305 -3.719 11.812 1 97.94 161 GLU B O 1
ATOM 2852 N N . GLY B 1 162 ? 10.445 -4.012 10.578 1 98.06 162 GLY B N 1
ATOM 2853 C CA . GLY B 1 162 ? 10.164 -2.594 10.43 1 98.06 162 GLY B CA 1
ATOM 2854 C C . GLY B 1 162 ? 10.734 -2.004 9.156 1 98.06 162 GLY B C 1
ATOM 2855 O O . GLY B 1 162 ? 10.359 -0.901 8.758 1 98.06 162 GLY B O 1
ATOM 2856 N N . ASP B 1 163 ? 11.688 -2.713 8.492 1 98.5 163 ASP B N 1
ATOM 2857 C CA . ASP B 1 163 ? 12.25 -2.205 7.242 1 98.5 163 ASP B CA 1
ATOM 2858 C C . ASP B 1 163 ? 11.227 -2.256 6.113 1 98.5 163 ASP B C 1
ATOM 2860 O O . ASP B 1 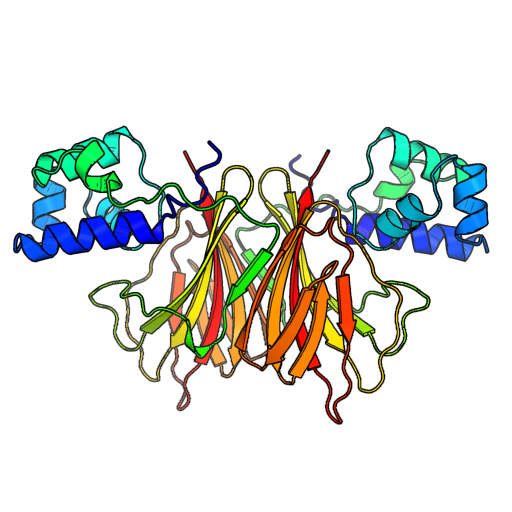163 ? 10.32 -3.094 6.125 1 98.5 163 ASP B O 1
ATOM 2864 N N . SER B 1 164 ? 11.344 -1.344 5.18 1 98.25 164 SER B N 1
ATOM 2865 C CA . SER B 1 164 ? 10.469 -1.252 4.016 1 98.25 164 SER B CA 1
ATOM 2866 C C . SER B 1 164 ? 11.273 -1.232 2.721 1 98.25 164 SER B C 1
ATOM 2868 O O . SER B 1 164 ? 12.375 -0.683 2.68 1 98.25 164 SER B O 1
ATOM 2870 N N . LEU B 1 165 ? 10.742 -1.851 1.722 1 98.25 165 LEU B N 1
ATOM 2871 C CA . LEU B 1 165 ? 11.375 -1.895 0.408 1 98.25 165 LEU B CA 1
ATOM 2872 C C . LEU B 1 165 ? 10.344 -1.706 -0.699 1 98.25 165 LEU B C 1
ATOM 2874 O O . LEU B 1 165 ? 9.359 -2.441 -0.766 1 98.25 165 LEU B O 1
ATOM 2878 N N . LEU B 1 166 ? 10.445 -0.664 -1.476 1 97.88 166 LEU B N 1
ATOM 2879 C CA . LEU B 1 166 ? 9.68 -0.434 -2.695 1 97.88 166 LEU B CA 1
ATOM 2880 C C . LEU B 1 166 ? 10.547 -0.655 -3.932 1 97.88 166 LEU B C 1
ATOM 2882 O O . LEU B 1 166 ? 11.68 -0.181 -3.99 1 97.88 166 LEU B O 1
ATOM 2886 N N . PHE B 1 167 ? 10.023 -1.384 -4.953 1 97.62 167 PHE B N 1
ATOM 2887 C CA . PHE B 1 167 ? 10.914 -1.64 -6.078 1 97.62 167 PHE B CA 1
ATOM 2888 C C . PHE B 1 167 ? 10.117 -1.943 -7.34 1 97.62 167 PHE B C 1
ATOM 2890 O O . PHE B 1 167 ? 8.93 -2.285 -7.27 1 97.62 167 PHE B O 1
ATOM 2897 N N . ASN B 1 168 ? 10.805 -1.752 -8.438 1 96.75 168 ASN B N 1
ATOM 2898 C CA . ASN B 1 168 ? 10.305 -2.176 -9.742 1 96.75 168 ASN B CA 1
ATOM 2899 C C . ASN B 1 168 ? 10.219 -3.695 -9.844 1 96.75 168 ASN B C 1
ATOM 2901 O O . ASN B 1 168 ? 11.242 -4.379 -9.859 1 96.75 168 ASN B O 1
ATOM 2905 N N . GLY B 1 169 ? 9.047 -4.227 -9.969 1 96.94 169 GLY B N 1
ATOM 2906 C CA . GLY B 1 169 ? 8.805 -5.66 -9.938 1 96.94 169 GLY B CA 1
ATOM 2907 C C . GLY B 1 169 ? 9.391 -6.383 -11.133 1 96.94 169 GLY B C 1
ATOM 2908 O O . GLY B 1 169 ? 9.508 -7.613 -11.125 1 96.94 169 GLY B O 1
ATOM 2909 N N . ASN B 1 170 ? 9.773 -5.672 -12.133 1 96.12 170 ASN B N 1
ATOM 2910 C CA . ASN B 1 170 ? 10.359 -6.309 -13.312 1 96.12 170 ASN B CA 1
ATOM 2911 C C . ASN B 1 170 ? 11.789 -6.754 -13.047 1 96.12 170 ASN B C 1
ATOM 2913 O O . ASN B 1 170 ? 12.352 -7.535 -13.82 1 96.12 170 ASN B O 1
ATOM 2917 N N . ILE B 1 171 ? 12.375 -6.223 -12.031 1 97.5 171 ILE B N 1
ATOM 2918 C CA . ILE B 1 171 ? 13.688 -6.711 -11.609 1 97.5 171 ILE B CA 1
ATOM 2919 C C . ILE B 1 171 ? 13.531 -8.062 -10.922 1 97.5 171 ILE B C 1
ATOM 2921 O O . ILE B 1 171 ? 12.758 -8.195 -9.977 1 97.5 171 ILE B O 1
ATOM 2925 N N . PRO B 1 172 ? 14.266 -9.094 -11.391 1 97.94 172 PRO B N 1
ATOM 2926 C CA . PRO B 1 172 ? 14.148 -10.375 -10.695 1 97.94 172 PRO B CA 1
ATOM 2927 C C . PRO B 1 172 ? 14.414 -10.258 -9.195 1 97.94 172 PRO B C 1
ATOM 2929 O O . PRO B 1 172 ? 15.336 -9.562 -8.773 1 97.94 172 PRO B O 1
ATOM 2932 N N . HIS B 1 173 ? 13.594 -10.922 -8.359 1 98.31 173 HIS B N 1
ATOM 2933 C CA . HIS B 1 173 ? 13.727 -10.766 -6.914 1 98.31 173 HIS B CA 1
ATOM 2934 C C . HIS B 1 173 ? 13.398 -12.062 -6.184 1 98.31 173 HIS B C 1
ATOM 2936 O O . HIS B 1 173 ? 12.641 -12.891 -6.688 1 98.31 173 HIS B O 1
ATOM 2942 N N . LEU B 1 174 ? 14.016 -12.203 -5.039 1 97.06 174 LEU B N 1
ATOM 2943 C CA . LEU B 1 174 ? 13.938 -13.438 -4.262 1 97.06 174 LEU B CA 1
ATOM 2944 C C . LEU B 1 174 ? 14.211 -13.164 -2.785 1 97.06 174 LEU B C 1
ATOM 2946 O O . LEU B 1 174 ? 15.312 -12.75 -2.418 1 97.06 174 LEU B O 1
ATOM 2950 N N . PRO B 1 175 ? 13.203 -13.344 -1.944 1 96.88 175 PRO B N 1
ATOM 2951 C CA . PRO B 1 175 ? 13.469 -13.336 -0.505 1 96.88 175 PRO B CA 1
ATOM 2952 C C . PRO B 1 175 ? 14.008 -14.672 0.002 1 96.88 175 PRO B C 1
ATOM 2954 O O . PRO B 1 175 ? 13.578 -15.734 -0.462 1 96.88 175 PRO B O 1
ATOM 2957 N N . LYS B 1 176 ? 14.922 -14.625 0.906 1 95.25 176 LYS B N 1
ATOM 2958 C CA . LYS B 1 176 ? 15.516 -15.805 1.532 1 95.25 176 LYS B CA 1
ATOM 2959 C C . LYS B 1 176 ? 15.516 -15.68 3.053 1 95.25 176 LYS B C 1
ATOM 2961 O O . LYS B 1 176 ? 15.891 -14.633 3.592 1 95.25 176 LYS B O 1
ATOM 2966 N N . ASN B 1 177 ? 15.07 -16.688 3.707 1 95.06 177 ASN B N 1
ATOM 2967 C CA . ASN B 1 177 ? 15.125 -16.734 5.164 1 95.06 177 ASN B CA 1
ATOM 2968 C C . ASN B 1 177 ? 16.094 -17.828 5.648 1 95.06 177 ASN B C 1
ATOM 2970 O O . ASN B 1 177 ? 15.758 -19.016 5.617 1 95.06 177 ASN B O 1
ATOM 2974 N N . HIS B 1 178 ? 17.203 -17.375 6.16 1 88.5 178 HIS B N 1
ATOM 2975 C CA . HIS B 1 178 ? 18.203 -18.312 6.668 1 88.5 178 HIS B CA 1
ATOM 2976 C C . HIS B 1 178 ? 18.188 -18.359 8.188 1 88.5 178 HIS B C 1
ATOM 2978 O O . HIS B 1 178 ? 19.109 -18.891 8.805 1 88.5 178 HIS B O 1
ATOM 2984 N N . ASN B 1 179 ? 17.188 -17.781 8.758 1 90.62 179 ASN B N 1
ATOM 2985 C CA . ASN B 1 179 ? 17.109 -17.703 10.211 1 90.62 179 ASN B CA 1
ATOM 2986 C C . ASN B 1 179 ? 16.328 -18.875 10.789 1 90.62 179 ASN B C 1
ATOM 2988 O O . ASN B 1 179 ? 15.82 -19.719 10.047 1 90.62 179 ASN B O 1
ATOM 2992 N N . SER B 1 180 ? 16.281 -18.906 12.141 1 89.44 180 SER B N 1
ATOM 2993 C CA . SER B 1 180 ? 15.602 -20 12.828 1 89.44 180 SER B CA 1
ATOM 2994 C C . SER B 1 180 ? 14.117 -19.703 13.008 1 89.44 180 SER B C 1
ATOM 2996 O O . SER B 1 180 ? 13.336 -20.609 13.336 1 89.44 180 SER B O 1
ATOM 2998 N N . THR B 1 181 ? 13.781 -18.484 12.797 1 93.19 181 THR B N 1
ATOM 2999 C CA . THR B 1 181 ? 12.391 -18.094 12.969 1 93.19 181 THR B CA 1
ATOM 3000 C C . THR B 1 181 ? 11.781 -17.656 11.641 1 93.19 181 THR B C 1
ATOM 3002 O O . THR B 1 181 ? 12.5 -17.25 10.719 1 93.19 181 THR B O 1
ATOM 3005 N N . ASP B 1 182 ? 10.453 -17.797 11.531 1 97.06 182 ASP B N 1
ATOM 3006 C CA . ASP B 1 182 ? 9.742 -17.344 10.336 1 97.06 182 ASP B CA 1
ATOM 3007 C C . ASP B 1 182 ? 9.828 -15.828 10.195 1 97.06 182 ASP B C 1
ATOM 3009 O O . ASP B 1 182 ? 9.961 -15.109 11.188 1 97.06 182 ASP B O 1
ATOM 3013 N N . ALA B 1 183 ? 9.844 -15.414 8.977 1 97.62 183 ALA B N 1
ATOM 3014 C CA . ALA B 1 183 ? 9.688 -13.992 8.672 1 97.62 183 ALA B CA 1
ATOM 3015 C C . ALA B 1 183 ? 8.312 -13.719 8.07 1 97.62 183 ALA B C 1
ATOM 3017 O O . ALA B 1 183 ? 7.809 -14.5 7.266 1 97.62 183 ALA B O 1
ATOM 3018 N N . GLN B 1 184 ? 7.688 -12.602 8.508 1 98 184 GLN B N 1
ATOM 3019 C CA . GLN B 1 184 ? 6.398 -12.195 7.953 1 98 184 GLN B CA 1
ATOM 3020 C C . GLN B 1 184 ? 6.488 -10.82 7.297 1 98 184 GLN B C 1
ATOM 3022 O O . GLN B 1 184 ? 7.051 -9.891 7.871 1 98 184 GLN B O 1
ATOM 3027 N N . LEU B 1 185 ? 5.969 -10.789 6.07 1 98.38 185 LEU B N 1
ATOM 3028 C CA . LEU B 1 185 ? 5.98 -9.562 5.285 1 98.38 185 LEU B CA 1
ATOM 3029 C C . LEU B 1 185 ? 4.57 -9.18 4.848 1 98.38 185 LEU B C 1
ATOM 3031 O O . LEU B 1 185 ? 3.779 -10.039 4.465 1 98.38 185 LEU B O 1
ATOM 3035 N N . LEU B 1 186 ? 4.215 -7.902 4.984 1 98.69 186 LEU B N 1
ATOM 3036 C CA . LEU B 1 186 ? 3.109 -7.367 4.195 1 98.69 186 LEU B CA 1
ATOM 3037 C C . LEU B 1 186 ? 3.57 -6.996 2.791 1 98.69 186 LEU B C 1
ATOM 3039 O O . LEU B 1 186 ? 4.512 -6.219 2.627 1 98.69 186 LEU B O 1
ATOM 3043 N N . VAL B 1 187 ? 3.029 -7.578 1.782 1 98.19 187 VAL B N 1
ATOM 3044 C CA . VAL B 1 187 ? 3.42 -7.348 0.396 1 98.19 187 VAL B CA 1
ATOM 3045 C C . VAL B 1 187 ? 2.273 -6.68 -0.36 1 98.19 187 VAL B C 1
ATOM 3047 O O . VAL B 1 187 ? 1.142 -7.168 -0.34 1 98.19 187 VAL B O 1
ATOM 3050 N N . ILE B 1 188 ? 2.537 -5.594 -0.98 1 97.25 188 ILE B N 1
ATOM 3051 C CA . ILE B 1 188 ? 1.562 -4.879 -1.798 1 97.25 188 ILE B CA 1
ATOM 3052 C C . ILE B 1 188 ? 2.037 -4.836 -3.248 1 97.25 188 ILE B C 1
ATOM 3054 O O . ILE B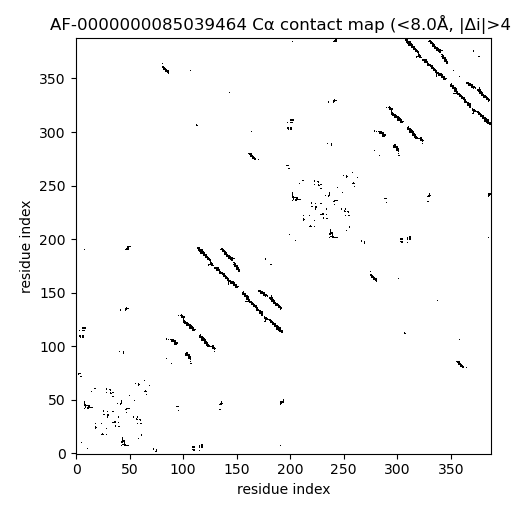 1 188 ? 3.162 -4.418 -3.527 1 97.25 188 ILE B O 1
ATOM 3058 N N . TYR B 1 189 ? 1.229 -5.297 -4.137 1 95 189 TYR B N 1
ATOM 3059 C CA . TYR B 1 189 ? 1.498 -5.289 -5.57 1 95 189 TYR B CA 1
ATOM 3060 C C . TYR B 1 189 ? 0.666 -4.223 -6.277 1 95 189 TYR B C 1
ATOM 3062 O O . TYR B 1 189 ? -0.523 -4.066 -5.988 1 95 189 TYR B O 1
ATOM 3070 N N . PHE B 1 190 ? 1.287 -3.527 -7.105 1 93.25 190 PHE B N 1
ATOM 3071 C CA . PHE B 1 190 ? 0.617 -2.643 -8.055 1 93.25 190 PHE B CA 1
ATOM 3072 C C . PHE B 1 190 ? 0.863 -3.1 -9.484 1 93.25 190 PHE B C 1
ATOM 3074 O O . PHE B 1 190 ? 1.872 -2.738 -10.094 1 93.25 190 PHE B O 1
ATOM 3081 N N . ILE B 1 191 ? -0.037 -3.859 -9.898 1 91.19 191 ILE B N 1
ATOM 3082 C CA . ILE B 1 191 ? 0.14 -4.484 -11.203 1 91.19 191 ILE B CA 1
ATOM 3083 C C . ILE B 1 191 ? -0.555 -3.645 -12.273 1 91.19 191 ILE B C 1
ATOM 3085 O O . ILE B 1 191 ? -1.717 -3.262 -12.109 1 91.19 191 ILE B O 1
ATOM 3089 N N . GLU B 1 192 ? 0.088 -3.346 -13.297 1 83.19 192 GLU B N 1
ATOM 3090 C CA . GLU B 1 192 ? -0.433 -2.51 -14.375 1 83.19 192 GLU B CA 1
ATOM 3091 C C . GLU B 1 192 ? -1.52 -3.238 -15.164 1 83.19 192 GLU B C 1
ATOM 3093 O O . GLU B 1 192 ? -1.364 -4.41 -15.508 1 83.19 192 GLU B O 1
ATOM 3098 N N . ILE B 1 193 ? -2.625 -2.488 -15.273 1 73.38 193 ILE B N 1
ATOM 3099 C CA . ILE B 1 193 ? -3.699 -3.033 -16.094 1 73.38 193 ILE B CA 1
ATOM 3100 C C . ILE B 1 193 ? -3.512 -2.594 -17.547 1 73.38 193 ILE B C 1
ATOM 3102 O O . ILE B 1 193 ? -3.383 -1.399 -17.828 1 73.38 193 ILE B O 1
ATOM 3106 N N . ARG B 1 194 ? -3.092 -3.377 -18.5 1 65.94 194 ARG B N 1
ATOM 3107 C CA . ARG B 1 194 ? -2.883 -3.035 -19.906 1 65.94 194 ARG B CA 1
ATOM 3108 C C . ARG B 1 194 ? -4.125 -3.346 -20.734 1 65.94 194 ARG B C 1
ATOM 3110 O O . ARG B 1 194 ? -4.91 -4.227 -20.375 1 65.94 194 ARG B O 1
#

Sequence (388 aa):
MDNSAYLTTWIGSKIKDIRKSQHLKLGDLADKSGISIAMLSKIENGRVFPTLPSLIQVLATLNVDLNVFFADLQTEKEFPGYLLKRKNEYRSVKKEEEAIGFDYQLILNHKIERSSMEISLLTISRNSQREPVTTDGIEYLYVISGSLIYELGDKVFDLEEGDSLLFNGNIPHLPKNHNSTDAQLLVIYFIEIRMDNSAYLTTWIGSKIKDIRKSQHLKLGDLADKSGISIAMLSKIENGRVFPTLPSLIQVLATLNVDLNVFFADLQTEKEFPGYLLKRKNEYRSVKKEEEAIGFDYQLILNHKIERSSMEISLLTISRNSQREPVTTDGIEYLYVISGSLIYELGDKVFDLEEGDSLLFNGNIPHLPKNHNSTDAQLLVIYFIEIR

pLDDT: mean 90.49, std 12.11, range [28.89, 98.75]

Radius of gyration: 22.36 Å; Cα contacts (8 Å, |Δi|>4): 831; chains: 2; bounding box: 44×68×56 Å

Foldseek 3Di:
DPLQVVALALQLCLLVVLCVVVVHDLCRLCVQLVHDSQVNLCSNQSQAADDPSSSCSSCVSSVHDPCRSCVPVPPPDPPPPDDDFDPVNWQWDDHDVPKDQWTWTWGDWGDDPQWIKTKIKIKGAAPIDDFWHAGQFKKKKAWQADWWWKDWAPDIDTDHHGDMDIDHRRTTMDIHHNDHGMTIMIMMGTHGRD/DQPQPVALALQLCLLVVLCVVVVHDLCRLCVQLVHDSQVNLCSNQSQAADDPSSSCSSCVSSVHDPCRSCVPVPPPDPPPPDDDFDPVNWQWDDHDVPKDQWTWTWGDWGDDPQWIKTKIKIKGAAPIDDFWHAGQFKKKKAWQADWWWKDWAPDIDTDHHGDMDIDHRRTTMDIHHNDNGMTIMIMMGTHGRD